Protein AF-A0A1L7XU35-F1 (afdb_monomer)

Foldseek 3Di:
DDDDDDDDDDDDDDDDDDDDDDDDPPPPPDDDFQDQDDFDDDDPPQEDPQAAADPLRVVVVDDLVQFFDDPPDPCQAPWPAFADKRWSFFLVVLVVVPSHLVSQLLCVLFQNPLDDQADDPGWGKTKIKGKGFDAFAQDLVCNSDHNGGTIWIFIAMATPVRHHDPSLSTADRWTKGWALQLRPDPDSAFHWGDADQFAADLVVVLSVVVCCCSLCNCVLVDDPLCPDDQQVLVVPVQQWWQQLVVRAIDGDDSPADEAEDPAAAACPLRHDPVSPVVPAQQVNLVSLSCVSSPHGTYHHHYDDDDRHLHQARSGTRSQRADFSKHDNDVSTIMGIDGDQVSFVSPDLLLQALLSLCVVSRDSWDWDRTNSWIWIAGQQGDIDTSGGRHGSDSRRNHGPDPDPPPDLPVVLVVSLVSNVRHDDPDPACSCVSCVSVQSSNCVSNVAHDDVSHGPVCNVVCVPDDDPDDDDDDPDDPDDDPDDDPVPPDDDDPVPVVPPPPPDD

pLDDT: mean 73.89, std 20.84, range [20.62, 97.25]

Radius of gyration: 27.96 Å; Cα contacts (8 Å, |Δi|>4): 746; chains: 1; bounding box: 83×88×63 Å

Mean predicted aligned error: 13.54 Å

Secondary structure (DSSP, 8-state):
------------------------------------PPPPPPPTTSSPTT----HHHHTT---GGGGB--TT-TTSSS--SSPPP---EEHHHHHH-TT-HHHHHHHHHHTGGGS-SEETTTEEEEEEEEEEEE--BS-TT-TT-B---EEEEEEEEEETTSPBPPGGGS-SS-EEEEBGGG-SSS--TTSB----SSS--HHHHHHHHHHHHHHHGGGGT--GGGTT---HHHHSTT-EEEETTTTEEEEPPTT--EEEEEEE--GGGGSSGGGGGGS-HHHHHHHHHHHHHT-SEEEEES--S---S--TTTSTT-------EEEEETTEEEEEE--HHHHHTT-HHHHBHHHHHHHHH-SEEEEEETTEEEEEETT--EEETTB---S-------TT---TT-SSHHHHHHHHHHHT-B-SSGGGHHHHTHHHHHHHHHHTT--EETTEEGGGHHHHTT---SS-----S--S---S---TTSSS---GGGTTTSSSS--

Structure (mmCIF, N/CA/C/O backbone):
data_AF-A0A1L7XU35-F1
#
_entry.id   AF-A0A1L7XU35-F1
#
loop_
_atom_site.group_PDB
_atom_site.id
_atom_site.type_symbol
_atom_site.label_atom_id
_atom_site.label_alt_id
_atom_site.label_comp_id
_atom_site.label_asym_id
_atom_site.label_entity_id
_atom_site.label_seq_id
_atom_site.pdbx_PDB_ins_code
_atom_site.Cartn_x
_atom_site.Cartn_y
_atom_site.Cartn_z
_atom_site.occupancy
_atom_site.B_iso_or_equiv
_atom_site.auth_seq_id
_atom_site.auth_comp_id
_atom_site.auth_asym_id
_atom_site.auth_atom_id
_atom_site.pdbx_PDB_model_num
ATOM 1 N N . MET A 1 1 ? 3.635 59.632 -8.552 1.00 28.22 1 MET A N 1
ATOM 2 C CA . MET A 1 1 ? 2.840 60.326 -7.511 1.00 28.22 1 MET A CA 1
ATOM 3 C C . MET A 1 1 ? 1.474 59.660 -7.456 1.00 28.22 1 MET A C 1
ATOM 5 O O . MET A 1 1 ? 1.060 59.155 -8.487 1.00 28.22 1 MET A O 1
ATOM 9 N N . GLY A 1 2 ? 0.886 59.578 -6.256 1.00 21.81 2 GLY A N 1
ATOM 10 C CA . GLY A 1 2 ? -0.229 58.703 -5.853 1.00 21.81 2 GLY A CA 1
ATOM 11 C C . GLY A 1 2 ? -1.410 58.587 -6.829 1.00 21.81 2 GLY A C 1
ATOM 12 O O . GLY A 1 2 ? -1.670 59.510 -7.584 1.00 21.81 2 GLY A O 1
ATOM 13 N N . SER A 1 3 ? -2.074 57.433 -6.921 1.00 20.62 3 SER A N 1
ATOM 14 C CA . SER A 1 3 ? -2.921 56.774 -5.903 1.00 20.62 3 SER A CA 1
ATOM 15 C C . SER A 1 3 ? -4.407 56.956 -6.260 1.00 20.62 3 SER A C 1
ATOM 17 O O . SER A 1 3 ? -4.767 57.967 -6.852 1.00 20.62 3 SER A O 1
ATOM 19 N N . LEU A 1 4 ? -5.222 55.999 -5.797 1.00 21.48 4 LEU A N 1
ATOM 20 C CA . LEU A 1 4 ? -6.662 56.085 -5.492 1.00 21.48 4 LEU A CA 1
ATOM 21 C C . LEU A 1 4 ? -7.703 55.660 -6.555 1.00 21.48 4 LEU A C 1
ATOM 23 O O . LEU A 1 4 ? -8.122 56.420 -7.417 1.00 21.48 4 LEU A O 1
ATOM 27 N N . THR A 1 5 ? -8.168 54.415 -6.362 1.00 21.12 5 THR A N 1
ATOM 28 C CA . THR A 1 5 ? -9.549 54.021 -5.982 1.00 21.12 5 THR A CA 1
ATOM 29 C C . THR A 1 5 ? -10.762 54.518 -6.783 1.00 21.12 5 THR A C 1
ATOM 31 O O . THR A 1 5 ? -11.185 55.656 -6.648 1.00 21.12 5 THR A O 1
ATOM 34 N N . SER A 1 6 ? -11.413 53.540 -7.429 1.00 21.33 6 SER A N 1
ATOM 35 C CA . SER A 1 6 ? -12.744 52.985 -7.100 1.00 21.33 6 SER A CA 1
ATOM 36 C C . SER A 1 6 ? -14.027 53.835 -7.206 1.00 21.33 6 SER A C 1
ATOM 38 O O . SER A 1 6 ? -14.095 54.943 -6.689 1.00 21.33 6 SER A O 1
ATOM 40 N N . ILE A 1 7 ? -15.085 53.125 -7.636 1.00 22.78 7 ILE A N 1
ATOM 41 C CA . ILE A 1 7 ? -16.491 53.186 -7.173 1.00 22.78 7 ILE A CA 1
ATOM 42 C C . ILE A 1 7 ? -17.511 53.974 -8.032 1.00 22.78 7 ILE A C 1
ATOM 44 O O . ILE A 1 7 ? -17.652 55.185 -7.938 1.00 22.78 7 ILE A O 1
ATOM 48 N N . LEU A 1 8 ? -18.256 53.164 -8.805 1.00 22.05 8 LEU A N 1
ATOM 49 C CA . LEU A 1 8 ? -19.718 52.938 -8.822 1.00 22.05 8 LEU A CA 1
ATOM 50 C C . LEU A 1 8 ? -20.735 53.983 -9.326 1.00 22.05 8 LEU A C 1
ATOM 52 O O . LEU A 1 8 ? -20.647 55.181 -9.088 1.00 22.05 8 LEU A O 1
ATOM 56 N N . HIS A 1 9 ? -21.820 53.354 -9.821 1.00 23.91 9 HIS A N 1
ATOM 57 C CA . HIS A 1 9 ? -23.226 53.771 -9.933 1.00 23.91 9 HIS A CA 1
ATOM 58 C C . HIS A 1 9 ? -23.623 54.512 -11.225 1.00 23.91 9 HIS A C 1
ATOM 60 O O . HIS A 1 9 ? -22.927 55.409 -11.666 1.00 23.91 9 HIS A O 1
ATOM 66 N N . HIS A 1 10 ? -24.744 54.215 -11.895 1.00 23.67 10 HIS A N 1
ATOM 67 C CA . HIS A 1 10 ? -25.946 53.449 -11.538 1.00 23.67 10 HIS A CA 1
ATOM 68 C C . HIS A 1 10 ? -26.826 53.255 -12.805 1.00 23.67 10 HIS A C 1
ATOM 70 O O . HIS A 1 10 ? -26.822 54.157 -13.634 1.00 23.67 10 HIS A O 1
ATOM 76 N N . LYS A 1 11 ? -27.648 52.180 -12.824 1.00 24.28 11 LYS A N 1
ATOM 77 C CA . LYS A 1 11 ? -29.059 52.101 -13.314 1.00 24.28 11 LYS A CA 1
ATOM 78 C C . LYS A 1 11 ? -29.319 52.301 -14.832 1.00 24.28 11 LYS A C 1
ATOM 80 O O . LYS A 1 11 ? -28.758 53.188 -15.447 1.00 24.28 11 LYS A O 1
ATOM 85 N N . ASP A 1 12 ? -30.122 51.501 -15.533 1.00 24.33 12 ASP A N 1
ATOM 86 C CA . ASP A 1 12 ? -31.536 51.199 -15.292 1.00 24.33 12 ASP A CA 1
ATOM 87 C C . ASP A 1 12 ? -32.052 50.152 -16.310 1.00 24.33 12 ASP A C 1
ATOM 89 O O . ASP A 1 12 ? -31.417 49.844 -17.318 1.00 24.33 12 ASP A O 1
ATOM 93 N N . GLU A 1 13 ? -33.232 49.635 -15.989 1.00 27.14 13 GLU A N 1
ATOM 94 C CA . GLU A 1 13 ? -34.021 48.540 -16.559 1.00 27.14 13 GLU A CA 1
ATOM 95 C C . GLU A 1 13 ? -34.595 48.810 -17.969 1.00 27.14 13 GLU A C 1
ATOM 97 O O . GLU A 1 13 ? -35.061 49.917 -18.231 1.00 27.14 13 GLU A O 1
ATOM 102 N N . ASN A 1 14 ? -34.677 47.784 -18.839 1.00 25.42 14 ASN A N 1
ATOM 103 C CA . ASN A 1 14 ? -35.950 47.291 -19.416 1.00 25.42 14 ASN A CA 1
ATOM 104 C C . ASN A 1 14 ? -35.774 46.145 -20.444 1.00 25.42 14 ASN A C 1
ATOM 106 O O . ASN A 1 14 ? -35.120 46.311 -21.466 1.00 25.42 14 ASN A O 1
ATOM 110 N N . ASN A 1 15 ? -36.488 45.045 -20.182 1.00 24.62 15 ASN A N 1
ATOM 111 C CA . ASN A 1 15 ? -37.412 44.329 -21.078 1.00 24.62 15 ASN A CA 1
ATOM 112 C C . ASN A 1 15 ? -36.953 43.834 -22.475 1.00 24.62 15 ASN A C 1
ATOM 114 O O . ASN A 1 15 ? -36.827 44.619 -23.411 1.00 24.62 15 ASN A O 1
ATOM 118 N N . SER A 1 16 ? -36.892 42.510 -22.674 1.00 25.08 16 SER A N 1
ATOM 119 C CA . SER A 1 16 ? -37.740 41.786 -23.654 1.00 25.08 16 SER A CA 1
ATOM 120 C C . SER A 1 16 ? -37.396 40.290 -23.738 1.00 25.08 16 SER A C 1
ATOM 122 O O . SER A 1 16 ? -36.233 39.899 -23.755 1.00 25.08 16 SER A O 1
ATOM 124 N N . GLU A 1 17 ? -38.453 39.475 -23.766 1.00 26.36 17 GLU A N 1
ATOM 125 C CA . GLU A 1 17 ? -38.493 38.041 -24.075 1.00 26.36 17 GLU A CA 1
ATOM 126 C C . GLU A 1 17 ? -37.821 37.721 -25.412 1.00 26.36 17 GLU A C 1
ATOM 128 O O . GLU A 1 17 ? -38.225 38.333 -26.389 1.00 26.36 17 GLU A O 1
ATOM 133 N N . TRP A 1 18 ? -36.932 36.719 -25.479 1.00 25.48 18 TRP A N 1
ATOM 134 C CA . TRP A 1 18 ? -36.743 35.859 -26.662 1.00 25.48 18 TRP A CA 1
ATOM 135 C C . TRP A 1 18 ? -36.234 34.469 -26.234 1.00 25.48 18 TRP A C 1
ATOM 137 O O . TRP A 1 18 ? -35.137 34.325 -25.708 1.00 25.48 18 TRP A O 1
ATOM 147 N N . GLU A 1 19 ? -37.122 33.493 -26.432 1.00 24.41 19 GLU A N 1
ATOM 148 C CA . GLU A 1 19 ? -36.908 32.113 -26.891 1.00 24.41 19 GLU A CA 1
ATOM 149 C C . GLU A 1 19 ? -35.912 31.192 -26.162 1.00 24.41 19 GLU A C 1
ATOM 151 O O . GLU A 1 19 ? -34.692 31.290 -26.233 1.00 24.41 19 GLU A O 1
ATOM 156 N N . SER A 1 20 ? -36.512 30.188 -25.520 1.00 26.14 20 SER A N 1
ATOM 157 C CA . SER A 1 20 ? -35.912 28.922 -25.133 1.00 26.14 20 SER A CA 1
ATOM 158 C C . SER A 1 20 ? -35.428 28.143 -26.361 1.00 26.14 20 SER A C 1
ATOM 160 O O . SER A 1 20 ? -36.240 27.524 -27.053 1.00 26.14 20 SER A O 1
ATOM 162 N N . GLU A 1 21 ? -34.120 28.091 -26.575 1.00 25.94 21 GLU A N 1
ATOM 163 C CA . GLU A 1 21 ? -33.490 26.999 -27.311 1.00 25.94 21 GLU A CA 1
ATOM 164 C C . GLU A 1 21 ? -32.890 26.034 -26.290 1.00 25.94 21 GLU A C 1
ATOM 166 O O . GLU A 1 21 ? -31.965 26.351 -25.543 1.00 25.94 21 GLU A O 1
ATOM 171 N N . GLY A 1 22 ? -33.523 24.865 -26.19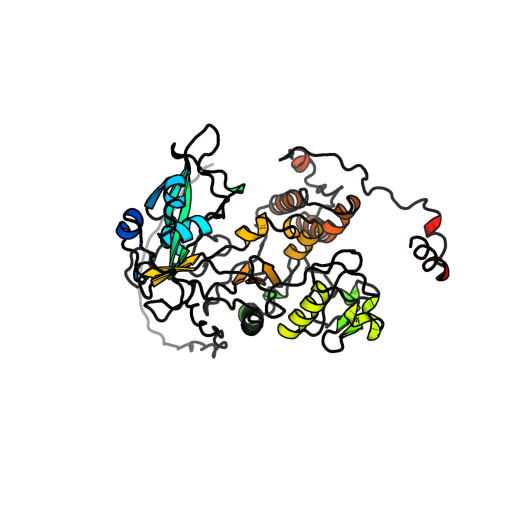2 1.00 30.67 22 GLY A N 1
ATOM 172 C CA . GLY A 1 22 ? -32.986 23.739 -25.454 1.00 30.67 22 GLY A CA 1
ATOM 173 C C . GLY A 1 22 ? -31.761 23.218 -26.184 1.00 30.67 22 GLY A C 1
ATOM 174 O O . GLY A 1 22 ? -31.891 22.571 -27.219 1.00 30.67 22 GLY A O 1
ATOM 175 N N . GLU A 1 23 ? -30.585 23.468 -25.625 1.00 25.50 23 GLU A N 1
ATOM 176 C CA . GLU A 1 23 ? -29.421 22.652 -25.924 1.00 25.50 23 GLU A CA 1
ATOM 177 C C . GLU A 1 23 ? -29.522 21.394 -25.071 1.00 25.50 23 GLU A C 1
ATOM 179 O O . GLU A 1 23 ? -29.397 21.409 -23.843 1.00 25.50 23 GLU A O 1
ATOM 184 N N . GLU A 1 24 ? -29.867 20.315 -25.770 1.00 26.14 24 GLU A N 1
ATOM 185 C CA . GLU A 1 24 ? -29.834 18.942 -25.310 1.00 26.14 24 GLU A CA 1
ATOM 186 C C . GLU A 1 24 ? -28.602 18.734 -24.435 1.00 26.14 24 GLU A C 1
ATOM 188 O O . GLU A 1 24 ? -27.459 18.843 -24.881 1.00 26.14 24 GLU A O 1
ATOM 193 N N . SER A 1 25 ? -28.853 18.410 -23.167 1.00 25.98 25 SER A N 1
ATOM 194 C CA . SER A 1 25 ? -27.873 17.764 -22.318 1.00 25.98 25 SER A CA 1
ATOM 195 C C . SER A 1 25 ? -27.338 16.574 -23.106 1.00 25.98 25 SER A C 1
ATOM 197 O O . SER A 1 25 ? -28.044 15.574 -23.259 1.00 25.98 25 SER A O 1
ATOM 199 N N . GLY A 1 26 ? -26.128 16.707 -23.647 1.00 25.19 26 GLY A N 1
ATOM 200 C CA . GLY A 1 26 ? -25.377 15.602 -24.206 1.00 25.19 26 GLY A CA 1
ATOM 201 C C . GLY A 1 26 ? -25.221 14.563 -23.110 1.00 25.19 26 GLY A C 1
ATOM 202 O O . GLY A 1 26 ? -24.320 14.640 -22.275 1.00 25.19 26 GLY A O 1
ATOM 203 N N . SER A 1 27 ? -26.156 13.620 -23.078 1.00 27.20 27 SER A N 1
ATOM 204 C CA . SER A 1 27 ? -26.042 12.378 -22.352 1.00 27.20 27 SER A CA 1
ATOM 205 C C . SER A 1 27 ? -24.812 11.688 -22.914 1.00 27.20 27 SER A C 1
ATOM 207 O O . SER A 1 27 ? -24.874 11.053 -23.965 1.00 27.20 27 SER A O 1
ATOM 209 N N . PHE A 1 28 ? -23.679 11.856 -22.235 1.00 25.75 28 PHE A N 1
ATOM 210 C CA . PHE A 1 28 ? -22.550 10.962 -22.398 1.00 25.75 28 PHE A CA 1
ATOM 211 C C . PHE A 1 28 ? -23.053 9.568 -22.030 1.00 25.75 28 PHE A C 1
ATOM 213 O O . PHE A 1 28 ? -23.244 9.231 -20.859 1.00 25.75 28 PHE A O 1
ATOM 220 N N . GLU A 1 29 ? -23.366 8.795 -23.063 1.00 26.11 29 GLU A N 1
ATOM 221 C CA . GLU A 1 29 ? -23.752 7.401 -22.965 1.00 26.11 29 GLU A CA 1
ATOM 222 C C . GLU A 1 29 ? -22.625 6.617 -22.277 1.00 26.11 29 GLU A C 1
ATOM 224 O O . GLU A 1 29 ? -21.576 6.338 -22.848 1.00 26.11 29 GLU A O 1
ATOM 229 N N . VAL A 1 30 ? -22.879 6.288 -21.009 1.00 34.78 30 VAL A N 1
ATOM 230 C CA . VAL A 1 30 ? -22.461 5.079 -20.286 1.00 34.78 30 VAL A CA 1
ATOM 231 C C . VAL A 1 30 ? -20.989 4.675 -20.468 1.00 34.78 30 VAL A C 1
ATOM 233 O O . VAL A 1 30 ? -20.655 3.716 -21.166 1.00 34.78 30 VAL A O 1
ATOM 236 N N . ALA A 1 31 ? -20.102 5.318 -19.704 1.00 33.56 31 ALA A N 1
ATOM 237 C CA . ALA A 1 31 ? -18.837 4.692 -19.334 1.00 33.56 31 ALA A CA 1
ATOM 238 C C . ALA A 1 31 ? -19.125 3.461 -18.450 1.00 33.56 31 ALA A C 1
ATOM 240 O O . ALA A 1 31 ? -19.843 3.540 -17.451 1.00 33.56 31 ALA A O 1
ATOM 241 N N . LYS A 1 32 ? -18.594 2.306 -18.868 1.00 47.34 32 LYS A N 1
ATOM 242 C CA . LYS A 1 32 ? -18.722 0.991 -18.223 1.00 47.34 32 LYS A CA 1
ATOM 243 C C . LYS A 1 32 ? -18.522 1.104 -16.707 1.00 47.34 32 LYS A C 1
ATOM 245 O O . LYS A 1 32 ? -17.483 1.568 -16.251 1.00 47.34 32 LYS A O 1
ATOM 250 N N . SER A 1 33 ? -19.514 0.654 -15.936 1.00 53.59 33 SER A N 1
ATOM 251 C CA . SER A 1 33 ? -19.448 0.598 -14.473 1.00 53.59 33 SER A CA 1
ATOM 252 C C . SER A 1 33 ? -18.182 -0.133 -14.031 1.00 53.59 33 SER A C 1
ATOM 254 O O . SER A 1 33 ? -17.959 -1.260 -14.486 1.00 53.59 33 SER A O 1
ATOM 256 N N . ALA A 1 34 ? -17.383 0.459 -13.139 1.00 60.25 34 ALA A N 1
ATOM 257 C CA . ALA A 1 34 ? -16.268 -0.265 -12.546 1.00 60.25 34 ALA A CA 1
ATOM 258 C C . ALA A 1 34 ? -16.793 -1.557 -11.911 1.00 60.25 34 ALA A C 1
ATOM 260 O O . ALA A 1 34 ? -17.816 -1.560 -11.217 1.00 60.25 34 ALA A O 1
ATOM 261 N N . PHE A 1 35 ? -16.117 -2.671 -12.176 1.00 70.38 35 PHE A N 1
ATOM 262 C CA . PHE A 1 35 ? -16.455 -3.928 -11.535 1.00 70.38 35 PHE A CA 1
ATOM 263 C C . PHE A 1 35 ? -15.845 -3.913 -10.135 1.00 70.38 35 PHE A C 1
ATOM 265 O O . PHE A 1 35 ? -14.639 -4.072 -9.984 1.00 70.38 35 PHE A O 1
ATOM 272 N N . ILE A 1 36 ? -16.658 -3.698 -9.103 1.00 70.50 36 ILE A N 1
ATOM 273 C CA . ILE A 1 36 ? -16.222 -3.901 -7.718 1.00 70.50 36 ILE A CA 1
ATOM 274 C C . ILE A 1 36 ? -16.373 -5.400 -7.428 1.00 70.50 36 ILE A C 1
ATOM 276 O O . ILE A 1 36 ? -17.507 -5.888 -7.395 1.00 70.50 36 ILE A O 1
ATOM 280 N N . PRO A 1 37 ? -15.275 -6.161 -7.236 1.00 76.62 37 PRO A N 1
ATOM 281 C CA . PRO A 1 37 ? -15.385 -7.586 -6.960 1.00 76.62 37 PRO A CA 1
ATOM 282 C C . PRO A 1 37 ? -16.183 -7.804 -5.674 1.00 76.62 37 PRO A C 1
ATOM 284 O O . PRO A 1 37 ? -15.942 -7.066 -4.705 1.00 76.62 37 PRO A O 1
ATOM 287 N N . PRO A 1 38 ? -17.072 -8.816 -5.626 1.00 84.56 38 PRO A N 1
ATOM 288 C CA . PRO A 1 38 ? -17.868 -9.093 -4.439 1.00 84.56 38 PRO A CA 1
ATOM 289 C C . PRO A 1 38 ? -16.966 -9.270 -3.216 1.00 84.56 38 PRO A C 1
ATOM 291 O O . PRO A 1 38 ? -15.822 -9.729 -3.319 1.00 84.56 38 PRO A O 1
ATOM 294 N N . LEU A 1 39 ? -17.477 -8.880 -2.050 1.00 89.38 39 LEU A N 1
ATOM 295 C CA . LEU A 1 39 ? -16.746 -9.053 -0.804 1.00 89.38 39 LEU A CA 1
ATOM 296 C C . LEU A 1 39 ? -16.572 -10.541 -0.507 1.00 89.38 39 LEU A C 1
ATOM 298 O O . LEU A 1 39 ? -17.513 -11.331 -0.605 1.00 89.38 39 LEU A O 1
ATOM 302 N N . LEU A 1 40 ? -15.356 -10.910 -0.118 1.00 90.06 40 LEU A N 1
ATOM 303 C CA . LEU A 1 40 ? -15.071 -12.255 0.354 1.00 90.06 40 LEU A CA 1
ATOM 304 C C . LEU A 1 40 ? -15.793 -12.503 1.686 1.00 90.06 40 LEU A C 1
ATOM 306 O O . LEU A 1 40 ? -16.055 -11.555 2.440 1.00 90.06 40 LEU A O 1
ATOM 310 N N . PRO A 1 41 ? -16.108 -13.770 2.004 1.00 89.56 41 PRO A N 1
ATOM 311 C CA . PRO A 1 41 ? -16.558 -14.115 3.338 1.00 89.56 41 PRO A CA 1
ATOM 312 C C . PRO A 1 41 ? -15.464 -13.773 4.347 1.00 89.56 41 PRO A C 1
ATOM 314 O O . PRO A 1 41 ? -14.268 -13.891 4.077 1.00 89.56 41 PRO A O 1
ATOM 317 N N . VAL A 1 42 ? -15.892 -13.355 5.527 1.00 87.00 42 VAL A N 1
ATOM 318 C CA . VAL A 1 42 ? -14.973 -12.988 6.594 1.00 87.00 42 VAL A CA 1
ATOM 319 C C . VAL A 1 42 ? -14.476 -14.258 7.292 1.00 87.00 42 VAL A C 1
ATOM 321 O O . VAL A 1 42 ? -15.310 -15.101 7.639 1.00 87.00 42 VAL A O 1
ATOM 324 N N . PRO A 1 43 ? -13.155 -14.425 7.493 1.00 82.56 43 PRO A N 1
ATOM 325 C CA . PRO A 1 43 ? -12.609 -15.586 8.186 1.00 82.56 43 PRO A CA 1
ATOM 326 C C . PRO A 1 43 ? -13.227 -15.793 9.576 1.00 82.56 43 PRO A C 1
ATOM 328 O O . PRO A 1 43 ? -13.371 -14.853 10.356 1.00 82.56 43 PRO A O 1
ATOM 331 N N . ALA A 1 44 ? -13.595 -17.037 9.891 1.00 78.88 44 ALA A N 1
ATOM 332 C CA . ALA A 1 44 ? -14.244 -17.383 11.160 1.00 78.88 44 ALA A CA 1
ATOM 333 C C . ALA A 1 44 ? -13.293 -17.316 12.371 1.00 78.88 44 ALA A C 1
ATOM 335 O O . ALA A 1 44 ? -13.743 -17.315 13.512 1.00 78.88 44 ALA A O 1
ATOM 336 N N . ASP A 1 45 ? -11.984 -17.267 12.132 1.00 81.56 45 ASP A N 1
ATOM 337 C CA . ASP A 1 45 ? -10.924 -17.215 13.141 1.00 81.56 45 ASP A CA 1
ATOM 338 C C . ASP A 1 45 ? -10.535 -15.782 13.551 1.00 81.56 45 ASP A C 1
ATOM 340 O O . ASP A 1 45 ? -9.562 -15.590 14.285 1.00 81.56 45 ASP A O 1
ATOM 344 N N . ILE A 1 46 ? -11.275 -14.769 13.082 1.00 83.56 46 ILE A N 1
ATOM 345 C CA . ILE A 1 46 ? -11.067 -13.368 13.475 1.00 83.56 46 ILE A CA 1
ATOM 346 C C . ILE A 1 46 ? -11.399 -13.148 14.952 1.00 83.56 46 ILE A C 1
ATOM 348 O O . ILE A 1 46 ? -10.656 -12.456 15.641 1.00 83.56 46 ILE A O 1
ATOM 352 N N . SER A 1 47 ? -12.469 -13.758 15.462 1.00 81.38 47 SER A N 1
ATOM 353 C CA . SER A 1 47 ? -12.817 -13.685 16.883 1.00 81.38 47 SER A CA 1
ATOM 354 C C . SER A 1 47 ? -12.088 -14.763 17.688 1.00 81.38 47 SER A C 1
ATOM 356 O O . SER A 1 47 ? -12.124 -15.938 17.308 1.00 81.38 47 SER A O 1
ATOM 358 N N . SER A 1 48 ? -11.504 -14.413 18.837 1.00 81.25 48 SER A N 1
ATOM 359 C CA . SER A 1 48 ? -10.975 -15.405 19.783 1.00 81.25 48 SER A CA 1
ATOM 360 C C . SER A 1 48 ? -11.989 -15.722 20.885 1.00 81.25 48 SER A C 1
ATOM 362 O O . SER A 1 48 ? -12.712 -14.855 21.381 1.00 81.25 48 SER A O 1
ATOM 364 N N . ALA A 1 49 ? -12.040 -16.987 21.312 1.00 77.75 49 ALA A N 1
ATOM 365 C CA . ALA A 1 49 ? -12.926 -17.408 22.393 1.00 77.75 49 ALA A CA 1
ATOM 366 C C . ALA A 1 49 ? -12.578 -16.671 23.702 1.00 77.75 49 ALA A C 1
ATOM 368 O O . ALA A 1 49 ? -11.496 -16.853 24.257 1.00 77.75 49 ALA A O 1
ATOM 369 N N . GLY A 1 50 ? -13.515 -15.863 24.206 1.00 83.38 50 GLY A N 1
ATOM 370 C CA . GLY A 1 50 ? -13.347 -15.088 25.441 1.00 83.38 50 GLY A CA 1
ATOM 371 C C . GLY A 1 50 ? -12.978 -13.616 25.244 1.00 83.38 50 GLY A C 1
ATOM 372 O O . GLY A 1 50 ? -12.853 -12.909 26.247 1.00 83.38 50 GLY A O 1
ATOM 373 N N . ASP A 1 51 ? -12.856 -13.146 23.999 1.00 91.75 51 ASP A N 1
ATOM 374 C CA . ASP A 1 51 ? -12.645 -11.729 23.700 1.00 91.75 51 ASP A CA 1
ATOM 375 C C . ASP A 1 51 ? -13.769 -10.854 24.257 1.00 91.75 51 ASP A C 1
ATOM 377 O O . ASP A 1 51 ? -14.959 -11.141 24.087 1.00 91.75 51 ASP A O 1
ATOM 381 N N . LYS A 1 52 ? -13.383 -9.777 24.948 1.00 94.50 52 LYS A N 1
ATOM 382 C CA . LYS A 1 52 ? -14.293 -8.771 25.507 1.00 94.50 52 LYS A CA 1
ATOM 383 C C . LYS A 1 52 ? -13.610 -7.414 25.543 1.00 94.50 52 LYS A C 1
ATOM 385 O O . LYS A 1 52 ? -12.456 -7.301 25.953 1.00 94.50 52 LYS A O 1
ATOM 390 N N . LEU A 1 53 ? -14.345 -6.367 25.176 1.00 96.19 53 LEU A N 1
ATOM 391 C CA . LEU A 1 53 ? -13.863 -4.997 25.320 1.00 96.19 53 LEU A CA 1
ATOM 392 C C . LEU A 1 53 ? -13.550 -4.678 26.789 1.00 96.19 53 LEU A C 1
ATOM 394 O O . LEU A 1 53 ? -14.322 -5.004 27.692 1.00 96.19 53 LEU A O 1
ATOM 398 N N . CYS A 1 54 ? -12.407 -4.029 27.027 1.00 96.06 54 CYS A N 1
ATOM 399 C CA . CYS A 1 54 ? -12.091 -3.479 28.344 1.00 96.06 54 CYS A CA 1
ATOM 400 C C . CYS A 1 54 ? -12.990 -2.272 28.656 1.00 96.06 54 CYS A C 1
ATOM 402 O O . CYS A 1 54 ? -13.537 -1.666 27.738 1.00 96.06 54 CYS A O 1
ATOM 404 N N . GLU A 1 55 ? -13.089 -1.872 29.926 1.00 95.81 55 GLU A N 1
ATOM 405 C CA . GLU A 1 55 ? -13.947 -0.758 30.370 1.00 95.81 55 GLU A CA 1
ATOM 406 C C . GLU A 1 55 ? -13.751 0.521 29.542 1.00 95.81 55 GLU A C 1
ATOM 408 O O . GLU A 1 55 ? -14.723 1.099 29.060 1.00 95.81 55 GLU A O 1
ATOM 413 N N . THR A 1 56 ? -12.494 0.906 29.286 1.00 95.56 56 THR A N 1
ATOM 414 C CA . THR A 1 56 ? -12.154 2.079 28.466 1.00 95.56 56 THR A CA 1
ATOM 415 C C . THR A 1 56 ? -12.696 1.971 27.042 1.00 95.56 56 THR A C 1
ATOM 417 O O . THR A 1 56 ? -13.223 2.940 26.511 1.00 95.56 56 THR A O 1
ATOM 420 N N . CYS A 1 57 ? -12.580 0.799 26.412 1.00 96.00 57 CYS A N 1
ATOM 421 C CA . CYS A 1 57 ? -13.029 0.594 25.034 1.00 96.00 57 CYS A CA 1
ATOM 422 C C . CYS A 1 57 ? -14.551 0.442 24.946 1.00 96.00 57 CYS A C 1
ATOM 424 O O . CYS A 1 57 ? -15.147 0.884 23.969 1.00 96.00 57 CYS A O 1
ATOM 426 N N . THR A 1 58 ? -15.182 -0.139 25.968 1.00 96.38 58 THR A N 1
ATOM 427 C CA . THR A 1 58 ? -16.643 -0.228 26.087 1.00 96.38 58 THR A CA 1
ATOM 428 C C . THR A 1 58 ? -17.269 1.162 26.195 1.00 96.38 58 THR A C 1
ATOM 430 O O . THR A 1 58 ? -18.260 1.432 25.525 1.00 96.38 58 THR A O 1
ATOM 433 N N . ALA A 1 59 ? -16.652 2.070 26.959 1.00 94.94 59 ALA A N 1
ATOM 434 C CA . ALA A 1 59 ? -17.117 3.449 27.128 1.00 94.94 59 ALA A CA 1
ATOM 435 C C . ALA A 1 59 ? -17.081 4.294 25.839 1.00 94.94 59 ALA A C 1
ATOM 437 O O . ALA A 1 59 ? -17.663 5.373 25.798 1.00 94.94 59 ALA A O 1
ATOM 438 N N . LEU A 1 60 ? -16.410 3.823 24.780 1.00 92.69 60 LEU A N 1
ATOM 439 C CA . LEU A 1 60 ? -16.403 4.507 23.485 1.00 92.69 60 LEU A CA 1
ATOM 440 C C . LEU A 1 60 ? -17.702 4.326 22.700 1.00 92.69 60 LEU A C 1
ATOM 442 O O . LEU A 1 60 ? -17.924 5.072 21.745 1.00 92.69 60 LEU A O 1
ATOM 446 N N . GLU A 1 61 ? -18.511 3.322 23.057 1.00 94.00 61 GLU A N 1
ATOM 447 C CA . GLU A 1 61 ? -19.787 3.016 22.401 1.00 94.00 61 GLU A CA 1
ATOM 448 C C . GLU A 1 61 ? -19.645 2.936 20.866 1.00 94.00 61 GLU A C 1
ATOM 450 O O . GLU A 1 61 ? -20.421 3.506 20.095 1.00 94.00 61 GLU A O 1
ATOM 455 N N . LEU A 1 62 ? -18.583 2.265 20.401 1.00 94.44 62 LEU A N 1
ATOM 456 C CA . LEU A 1 62 ? -18.323 2.101 18.973 1.00 94.44 62 LEU A CA 1
ATOM 457 C C . LEU A 1 62 ? -19.407 1.227 18.334 1.00 94.44 62 LEU A C 1
ATOM 459 O O . LEU A 1 62 ? -19.723 0.145 18.824 1.00 94.44 62 LEU A O 1
ATOM 463 N N . THR A 1 63 ? -19.945 1.694 17.209 1.00 95.06 63 THR A N 1
ATOM 464 C CA . THR A 1 63 ? -20.943 0.984 16.400 1.00 95.06 63 THR A CA 1
ATOM 465 C C . THR A 1 63 ? -20.668 1.212 14.918 1.00 95.06 63 THR A C 1
ATOM 467 O O . THR A 1 63 ? -20.056 2.217 14.551 1.00 95.06 63 THR A O 1
ATOM 470 N N . ALA A 1 64 ? -21.172 0.330 14.049 1.00 95.19 64 ALA A N 1
ATOM 471 C CA . ALA A 1 64 ? -21.010 0.459 12.599 1.00 95.19 64 ALA A CA 1
ATOM 472 C C . ALA A 1 64 ? -21.532 1.805 12.051 1.00 95.19 64 ALA A C 1
ATOM 474 O O . ALA A 1 64 ? -20.878 2.430 11.219 1.00 95.19 64 ALA A O 1
ATOM 475 N N . ARG A 1 65 ? -22.652 2.325 12.586 1.00 93.62 65 ARG A N 1
ATOM 476 C CA . ARG A 1 65 ? -23.212 3.643 12.215 1.00 93.62 65 ARG A CA 1
ATOM 477 C C . ARG A 1 65 ? -22.218 4.786 12.414 1.00 93.62 65 ARG A C 1
ATOM 479 O O . ARG A 1 65 ? -22.234 5.743 11.642 1.00 93.62 65 ARG A O 1
ATOM 486 N N . ARG A 1 66 ? -21.351 4.697 13.425 1.00 92.56 66 ARG A N 1
ATOM 487 C CA . ARG A 1 66 ? -20.379 5.750 13.735 1.00 92.56 66 ARG A CA 1
ATOM 488 C C . ARG A 1 66 ? -19.317 5.901 12.638 1.00 92.56 66 ARG A C 1
ATOM 490 O O . ARG A 1 66 ? -18.788 6.992 12.476 1.00 92.56 66 ARG A O 1
ATOM 497 N N . PHE A 1 67 ? -19.067 4.857 11.846 1.00 94.69 67 PHE A N 1
ATOM 498 C CA . PHE A 1 67 ? -18.103 4.866 10.736 1.00 94.69 67 PHE A CA 1
ATOM 499 C C . PHE A 1 67 ? -18.691 5.344 9.403 1.00 94.69 67 PHE A C 1
ATOM 501 O O . PHE A 1 67 ? -17.945 5.548 8.451 1.00 94.69 67 PHE A O 1
ATOM 508 N N . VAL A 1 68 ? -20.005 5.552 9.327 1.00 93.50 68 VAL A N 1
ATOM 509 C CA . VAL A 1 68 ? -20.691 6.014 8.115 1.00 93.50 68 VAL A CA 1
ATOM 510 C C . VAL A 1 68 ? -21.075 7.480 8.254 1.00 93.50 68 VAL A C 1
ATOM 512 O O . VAL A 1 68 ? -21.614 7.871 9.294 1.00 93.50 68 VAL A O 1
ATOM 515 N N . ILE A 1 69 ? -20.852 8.266 7.203 1.00 90.94 69 ILE A N 1
ATOM 516 C CA . ILE A 1 69 ? -21.344 9.641 7.090 1.00 90.94 69 ILE A CA 1
ATOM 517 C C . ILE A 1 69 ? -22.656 9.611 6.302 1.00 90.94 69 ILE A C 1
ATOM 519 O O . ILE A 1 69 ? -22.732 9.023 5.224 1.00 90.94 69 ILE A O 1
ATOM 523 N N . LEU A 1 70 ? -23.711 10.185 6.876 1.00 89.38 70 LEU A N 1
ATOM 524 C CA . LEU A 1 70 ? -25.028 10.305 6.246 1.00 89.38 70 LEU A CA 1
ATOM 525 C C . LEU A 1 70 ? -25.385 11.779 6.013 1.00 89.38 70 LEU A C 1
ATOM 527 O O . LEU A 1 70 ? -24.878 12.645 6.730 1.00 89.38 70 LEU A O 1
ATOM 531 N N . PRO A 1 71 ? -26.313 12.076 5.084 1.00 86.25 71 PRO A N 1
ATOM 532 C CA . PRO A 1 71 ? -26.839 13.426 4.922 1.00 86.25 71 PRO A CA 1
ATOM 533 C C . PRO A 1 71 ? -27.348 14.000 6.253 1.00 86.25 71 PRO A C 1
ATOM 535 O O . PRO A 1 71 ? -28.173 13.380 6.926 1.00 86.25 71 PRO A O 1
ATOM 538 N N . GLY A 1 72 ? -26.853 15.184 6.620 1.00 83.00 72 GLY A N 1
ATOM 539 C CA . GLY A 1 72 ? -27.180 15.864 7.879 1.00 83.00 72 GLY A CA 1
ATOM 540 C C . GLY A 1 72 ? -26.227 15.579 9.045 1.00 83.00 72 GLY A C 1
ATOM 541 O O . GLY A 1 72 ? -26.365 16.211 10.092 1.00 83.00 72 GLY A O 1
ATOM 542 N N . ASP A 1 73 ? -25.252 14.680 8.882 1.00 86.38 73 ASP A N 1
ATOM 543 C CA . ASP A 1 73 ? -24.139 14.573 9.826 1.00 86.38 73 ASP A CA 1
ATOM 544 C C . ASP A 1 73 ? -23.267 15.854 9.763 1.00 86.38 73 ASP A C 1
ATOM 546 O O . ASP A 1 73 ? -23.107 16.439 8.689 1.00 86.38 73 ASP A O 1
ATOM 550 N N . PRO A 1 74 ? -22.690 16.319 10.889 1.00 79.44 74 PRO A N 1
ATOM 551 C CA . PRO A 1 74 ? -21.966 17.598 10.955 1.00 79.44 74 PRO A CA 1
ATOM 552 C C . PRO A 1 74 ? -20.702 17.649 10.082 1.00 79.44 74 PRO A C 1
ATOM 554 O O . PRO A 1 74 ? -20.249 18.722 9.700 1.00 79.44 74 PRO A O 1
ATOM 557 N N . ASP A 1 75 ? -20.135 16.491 9.771 1.00 79.19 75 ASP A N 1
ATOM 558 C CA . ASP A 1 75 ? -18.944 16.279 8.952 1.00 79.19 75 ASP A CA 1
ATOM 559 C C . ASP A 1 75 ? -19.275 15.870 7.507 1.00 79.19 75 ASP A C 1
ATOM 561 O O . ASP A 1 75 ? -18.381 15.510 6.750 1.00 79.19 75 ASP A O 1
ATOM 565 N N . ASN A 1 76 ? -20.545 15.949 7.099 1.00 72.12 76 ASN A N 1
ATOM 566 C CA . ASN A 1 76 ? -20.976 15.670 5.726 1.00 72.12 76 ASN A CA 1
ATOM 567 C C . ASN A 1 76 ? -20.493 16.728 4.711 1.00 72.12 76 ASN A C 1
ATOM 569 O O . ASN A 1 76 ? -20.406 16.439 3.523 1.00 72.12 76 ASN A O 1
ATOM 573 N N . GLU A 1 77 ? -20.187 17.952 5.158 1.00 67.19 77 GLU A N 1
ATOM 574 C CA . GLU A 1 77 ? -19.821 19.076 4.274 1.00 67.19 77 GLU A CA 1
ATOM 575 C C . GLU A 1 77 ? -18.381 19.573 4.456 1.00 67.19 77 GLU A C 1
ATOM 577 O O . GLU A 1 77 ? -17.848 20.259 3.586 1.00 67.19 77 GLU A O 1
ATOM 582 N N . GLN A 1 78 ? -17.734 19.245 5.577 1.00 70.44 78 GLN A N 1
ATOM 583 C CA . GLN A 1 78 ? -16.380 19.700 5.885 1.00 70.44 78 GLN A CA 1
ATOM 584 C C . GLN A 1 78 ? -15.538 18.541 6.397 1.00 70.44 78 GLN A C 1
ATOM 586 O O . GLN A 1 78 ? -15.896 17.878 7.371 1.00 70.44 78 GLN A O 1
ATOM 591 N N . ASN A 1 79 ? -14.380 18.334 5.768 1.00 69.50 79 ASN A N 1
ATOM 592 C CA . ASN A 1 79 ? -13.375 17.440 6.316 1.00 69.50 79 ASN A CA 1
ATOM 593 C C . ASN A 1 79 ? -12.802 18.054 7.600 1.00 69.50 79 ASN A C 1
ATOM 595 O O . ASN A 1 79 ? -12.101 19.065 7.550 1.00 69.50 79 ASN A O 1
ATOM 599 N N . VAL A 1 80 ? -13.087 17.426 8.739 1.00 70.38 80 VAL A N 1
ATOM 600 C CA . VAL A 1 80 ? -12.490 17.760 10.036 1.00 70.38 80 VAL A CA 1
ATOM 601 C C . VAL A 1 80 ? -11.492 16.655 10.366 1.00 70.38 80 VAL A C 1
ATOM 603 O O . VAL A 1 80 ? -11.875 15.661 10.987 1.00 70.38 80 VAL A O 1
ATOM 606 N N . PRO A 1 81 ? -10.235 16.766 9.895 1.00 63.12 81 PRO A N 1
ATOM 607 C CA . PRO A 1 81 ? -9.288 15.679 10.027 1.00 63.12 81 PRO A CA 1
ATOM 608 C C . PRO A 1 81 ? -9.039 15.350 11.498 1.00 63.12 81 PRO A C 1
ATOM 610 O O . PRO A 1 81 ? -9.087 14.194 11.867 1.00 63.12 81 PRO A O 1
ATOM 613 N N . ASP A 1 82 ? -8.895 16.314 12.394 1.00 70.31 82 ASP A N 1
ATOM 614 C CA . ASP A 1 82 ? -8.525 15.995 13.776 1.00 70.31 82 ASP A CA 1
ATOM 615 C C . ASP A 1 82 ? -9.683 16.265 14.735 1.00 70.31 82 ASP A C 1
ATOM 617 O O . ASP A 1 82 ? -9.720 17.255 15.465 1.00 70.31 82 ASP A O 1
ATOM 621 N N . GLY A 1 83 ? -10.667 15.360 14.707 1.00 73.75 83 GLY A N 1
ATOM 622 C CA . GLY A 1 83 ? -11.727 15.303 15.709 1.00 73.75 83 GLY A CA 1
ATOM 623 C C . GLY A 1 83 ? -11.171 15.101 17.130 1.00 73.75 83 GLY A C 1
ATOM 624 O O . GLY A 1 83 ? -9.990 14.795 17.303 1.00 73.75 83 GLY A O 1
ATOM 625 N N . PRO A 1 84 ? -12.010 15.241 18.172 1.00 82.06 84 PRO A N 1
ATOM 626 C CA . PRO A 1 84 ? -11.549 15.244 19.558 1.00 82.06 84 PRO A CA 1
ATOM 627 C C . PRO A 1 84 ? -10.755 13.982 19.912 1.00 82.06 84 PRO A C 1
ATOM 629 O O . PRO A 1 84 ? -11.159 12.862 19.585 1.00 82.06 84 PRO A O 1
ATOM 632 N N . GLU A 1 85 ? -9.638 14.194 20.606 1.00 86.88 85 GLU A N 1
ATOM 633 C CA . GLU A 1 85 ? -8.759 13.147 21.115 1.00 86.88 85 GLU A CA 1
ATOM 634 C C . GLU A 1 85 ? -9.482 12.219 22.101 1.00 86.88 85 GLU A C 1
ATOM 636 O O . GLU A 1 85 ? -10.225 12.655 22.985 1.00 86.88 85 GLU A O 1
ATOM 641 N N . ILE A 1 86 ? -9.237 10.917 21.960 1.00 90.81 86 ILE A N 1
ATOM 642 C CA . ILE A 1 86 ? -9.841 9.860 22.768 1.00 90.81 86 ILE A CA 1
ATOM 643 C C . ILE A 1 86 ? -8.735 9.194 23.589 1.00 90.81 86 ILE A C 1
ATOM 645 O O . ILE A 1 86 ? -8.008 8.350 23.072 1.00 90.81 86 ILE A O 1
ATOM 649 N N . PRO A 1 87 ? -8.575 9.514 24.879 1.00 91.50 87 PRO A N 1
ATOM 650 C CA . PRO A 1 87 ? -7.526 8.898 25.681 1.00 91.50 87 PRO A CA 1
ATOM 651 C C . PRO A 1 87 ? -7.846 7.417 25.944 1.00 91.50 87 PRO A C 1
ATOM 653 O O 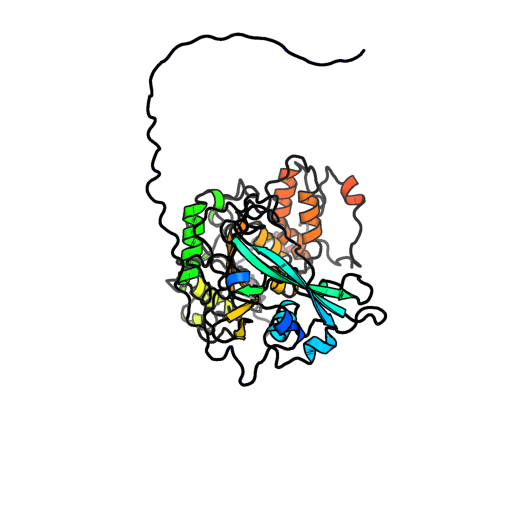. PRO A 1 87 ? -8.769 7.094 26.692 1.00 91.50 87 PRO A O 1
ATOM 656 N N . LEU A 1 88 ? -7.065 6.500 25.359 1.00 93.62 88 LEU A N 1
ATOM 657 C CA . LEU A 1 88 ? -7.185 5.058 25.630 1.00 93.62 88 LEU A CA 1
ATOM 658 C C . LEU A 1 88 ? -6.356 4.597 26.836 1.00 93.62 88 LEU A C 1
ATOM 660 O O . LEU A 1 88 ? -6.671 3.568 27.443 1.00 93.62 88 LEU A O 1
ATOM 664 N N . GLY A 1 89 ? -5.304 5.341 27.181 1.00 93.38 89 GLY A N 1
ATOM 665 C CA . GLY A 1 89 ? -4.427 5.074 28.323 1.00 93.38 89 GLY A CA 1
ATOM 666 C C . GLY A 1 89 ? -2.972 4.821 27.928 1.00 93.38 89 GLY A C 1
ATOM 667 O O . GLY A 1 89 ? -2.573 5.034 26.783 1.00 93.38 89 GLY A O 1
ATOM 668 N N . PHE A 1 90 ? -2.161 4.384 28.893 1.00 94.25 90 PHE A N 1
ATOM 669 C CA . PHE A 1 90 ? -0.738 4.120 28.676 1.00 94.25 90 PHE A CA 1
ATOM 670 C C . PHE A 1 90 ? -0.508 2.860 27.839 1.00 94.25 90 PHE A C 1
ATOM 672 O O . PHE A 1 90 ? -1.210 1.856 27.997 1.00 94.25 90 PHE A O 1
ATOM 679 N N . VAL A 1 91 ? 0.532 2.874 26.999 1.00 93.69 91 VAL A N 1
ATOM 680 C CA . VAL A 1 91 ? 0.906 1.736 26.139 1.00 93.69 91 VAL A CA 1
ATOM 681 C C . VAL A 1 91 ? 1.091 0.459 26.961 1.00 93.69 91 VAL A C 1
ATOM 683 O O . VAL A 1 91 ? 0.609 -0.599 26.560 1.00 93.69 91 VAL A O 1
ATOM 686 N N . LYS A 1 92 ? 1.709 0.560 28.147 1.00 93.56 92 LYS A N 1
ATOM 687 C CA . LYS A 1 92 ? 1.906 -0.572 29.070 1.00 93.56 92 LYS A CA 1
ATOM 688 C C . LYS A 1 92 ? 0.600 -1.290 29.409 1.00 93.56 92 LYS A C 1
ATOM 690 O O . LYS A 1 92 ? 0.547 -2.517 29.412 1.00 93.56 92 LYS A O 1
ATOM 695 N N . ASP A 1 93 ? -0.447 -0.528 29.709 1.00 94.19 93 ASP A N 1
ATOM 696 C CA . ASP A 1 93 ? -1.731 -1.082 30.131 1.00 94.19 93 ASP A CA 1
ATOM 697 C C . ASP A 1 93 ? -2.463 -1.700 28.944 1.00 94.19 93 ASP A C 1
ATOM 699 O O . ASP A 1 93 ? -3.050 -2.774 29.063 1.00 94.19 93 ASP A O 1
ATOM 703 N N . ILE A 1 94 ? -2.383 -1.056 27.779 1.00 95.19 94 ILE A N 1
ATOM 704 C CA . ILE A 1 94 ? -2.983 -1.553 26.538 1.00 95.19 94 ILE A CA 1
ATOM 705 C C . ILE A 1 94 ? -2.318 -2.871 26.112 1.00 95.19 94 ILE A C 1
ATOM 707 O O . ILE A 1 94 ? -3.028 -3.805 25.746 1.00 95.19 94 ILE A O 1
ATOM 711 N N . GLN A 1 95 ? -0.992 -2.999 26.242 1.00 94.12 95 GLN A N 1
ATOM 712 C CA . GLN A 1 95 ? -0.259 -4.244 25.958 1.00 94.12 95 GLN A CA 1
ATOM 713 C C . GLN A 1 95 ? -0.695 -5.413 26.854 1.00 94.12 95 GLN A C 1
ATOM 715 O O . GLN A 1 95 ? -0.705 -6.558 26.406 1.00 94.12 95 GLN A O 1
ATOM 720 N N . ASN A 1 96 ? -1.111 -5.136 28.093 1.00 94.25 96 ASN A N 1
ATOM 721 C CA . ASN A 1 96 ? -1.605 -6.159 29.018 1.00 94.25 96 ASN A CA 1
ATOM 722 C C . ASN A 1 96 ? -3.069 -6.562 28.756 1.00 94.25 96 ASN A C 1
ATOM 724 O O . ASN A 1 96 ? -3.504 -7.621 29.206 1.00 94.25 96 ASN A O 1
ATOM 728 N N . LYS A 1 97 ? -3.842 -5.752 28.020 1.00 94.25 97 LYS A N 1
ATOM 729 C CA . LYS A 1 97 ? -5.257 -6.006 27.686 1.00 94.25 97 LYS A CA 1
ATOM 730 C C . LYS A 1 97 ? -5.394 -6.934 26.469 1.00 94.25 97 LYS A C 1
ATOM 732 O O . LYS A 1 97 ? -6.101 -6.622 25.513 1.00 94.25 97 LYS A O 1
ATOM 737 N N . THR A 1 98 ? -4.739 -8.094 26.503 1.00 92.12 98 THR A N 1
ATOM 738 C CA . THR A 1 98 ? -4.680 -9.033 25.367 1.00 92.12 98 THR A CA 1
ATOM 739 C C . THR A 1 98 ? -6.026 -9.658 24.999 1.00 92.12 98 THR A C 1
ATOM 741 O O . THR A 1 98 ? -6.174 -10.099 23.868 1.00 92.12 98 THR A O 1
ATOM 744 N N . SER A 1 99 ? -7.016 -9.667 25.898 1.00 93.94 99 SER A N 1
ATOM 745 C CA . SER A 1 99 ? -8.392 -10.121 25.631 1.00 93.94 99 SER A CA 1
ATOM 746 C C . SER A 1 99 ? -9.307 -9.042 25.038 1.00 93.94 99 SER A C 1
ATOM 748 O O . SER A 1 99 ? -10.458 -9.328 24.716 1.00 93.94 99 SER A O 1
ATOM 750 N N . CYS A 1 100 ? -8.826 -7.799 24.913 1.00 96.31 100 CYS A N 1
ATOM 751 C CA . CYS A 1 100 ? -9.590 -6.700 24.336 1.00 96.31 100 CYS A CA 1
ATOM 752 C C . CYS A 1 100 ? -9.278 -6.571 22.834 1.00 96.31 100 CYS A C 1
ATOM 754 O O . CYS A 1 100 ? -8.197 -6.075 22.494 1.00 96.31 100 CYS A O 1
ATOM 756 N N . PRO A 1 101 ? -10.210 -6.940 21.931 1.00 96.31 101 PRO A N 1
ATOM 757 C CA . PRO A 1 101 ? -9.966 -6.926 20.485 1.00 96.31 101 PRO A CA 1
ATOM 758 C C . PRO A 1 101 ? -9.614 -5.529 19.962 1.00 96.31 101 PRO A C 1
ATOM 760 O O . PRO A 1 101 ? -8.693 -5.368 19.166 1.00 96.31 101 PRO A O 1
ATOM 763 N N . PHE A 1 102 ? -10.260 -4.480 20.482 1.00 96.69 102 PHE A N 1
ATOM 764 C CA . PHE A 1 102 ? -9.955 -3.112 20.062 1.00 96.69 102 PHE A CA 1
ATOM 765 C C . PHE A 1 102 ? -8.560 -2.643 20.513 1.00 96.69 102 PHE A C 1
ATOM 767 O O . PHE A 1 102 ? -7.848 -2.015 19.732 1.00 96.69 102 PHE A O 1
ATOM 774 N N . CYS A 1 103 ? -8.122 -2.984 21.734 1.00 96.50 103 CYS A N 1
ATOM 775 C CA . CYS A 1 103 ? -6.758 -2.677 22.190 1.00 96.50 103 CYS A CA 1
ATOM 776 C C . CYS A 1 103 ? -5.706 -3.372 21.320 1.00 96.50 103 CYS A C 1
ATOM 778 O O . CYS A 1 103 ? -4.710 -2.742 20.959 1.00 96.50 103 CYS A O 1
ATOM 780 N N . ARG A 1 104 ? -5.935 -4.643 20.957 1.00 95.25 104 ARG A N 1
ATOM 781 C CA . ARG A 1 104 ? -5.052 -5.378 20.042 1.00 95.25 104 ARG A CA 1
ATOM 782 C C . ARG A 1 104 ? -4.974 -4.698 18.680 1.00 95.25 104 ARG A C 1
ATOM 784 O O . ARG A 1 104 ? -3.867 -4.432 18.217 1.00 95.25 104 ARG A O 1
ATOM 791 N N . LEU A 1 105 ? -6.119 -4.357 18.084 1.00 96.19 105 LEU A N 1
ATOM 792 C CA . LEU A 1 105 ? -6.164 -3.697 16.778 1.00 96.19 105 LEU A CA 1
ATOM 793 C C . LEU A 1 105 ? -5.400 -2.371 16.784 1.00 96.19 105 LEU A C 1
ATOM 795 O O . LEU A 1 105 ? -4.593 -2.116 15.893 1.00 96.19 105 LEU A O 1
ATOM 799 N N . VAL A 1 106 ? -5.620 -1.551 17.814 1.00 96.25 106 VAL A N 1
ATOM 800 C CA . VAL A 1 106 ? -4.942 -0.262 17.982 1.00 96.25 106 VAL A CA 1
ATOM 801 C C . VAL A 1 106 ? -3.429 -0.445 18.097 1.00 96.25 106 VAL A C 1
ATOM 803 O O . VAL A 1 106 ? -2.686 0.226 17.381 1.00 96.25 106 VAL A O 1
ATOM 806 N N . LEU A 1 107 ? -2.951 -1.380 18.924 1.00 94.38 107 LEU A N 1
ATOM 807 C CA . LEU A 1 107 ? -1.515 -1.651 19.038 1.00 94.38 107 LEU A CA 1
ATOM 808 C C . LEU A 1 107 ? -0.913 -2.119 17.716 1.00 94.38 107 LEU A C 1
ATOM 810 O O . LEU A 1 107 ? 0.130 -1.609 17.315 1.00 94.38 107 LEU A O 1
ATOM 814 N N . VAL A 1 108 ? -1.566 -3.056 17.024 1.00 92.94 108 VAL A N 1
ATOM 815 C CA . VAL A 1 108 ? -1.099 -3.537 15.716 1.00 92.94 108 VAL A CA 1
ATOM 816 C C . VAL A 1 108 ? -1.042 -2.388 14.710 1.00 92.94 108 VAL A C 1
ATOM 818 O O . VAL A 1 108 ? -0.030 -2.243 14.027 1.00 92.94 108 VAL A O 1
ATOM 821 N N . SER A 1 109 ? -2.062 -1.526 14.680 1.00 93.69 109 SER A N 1
ATOM 822 C CA . SER A 1 109 ? -2.108 -0.371 13.777 1.00 93.69 109 SER A CA 1
ATOM 823 C C . SER A 1 109 ? -0.964 0.619 14.004 1.00 93.69 109 SER A C 1
ATOM 825 O O . SER A 1 109 ? -0.500 1.223 13.049 1.00 93.69 109 SER A O 1
ATOM 827 N N . LEU A 1 110 ? -0.452 0.741 15.233 1.00 91.62 110 LEU A N 1
ATOM 828 C CA . LEU A 1 110 ? 0.665 1.626 15.580 1.00 91.62 110 LEU A CA 1
ATOM 829 C C . LEU A 1 110 ? 2.048 1.020 15.279 1.00 91.62 110 LEU A C 1
ATOM 831 O O . LEU A 1 110 ? 3.045 1.730 15.355 1.00 91.62 110 LEU A O 1
ATOM 835 N N . GLY A 1 111 ? 2.133 -0.271 14.943 1.00 87.81 111 GLY A N 1
ATOM 836 C CA . GLY A 1 111 ? 3.400 -0.986 14.720 1.00 87.81 111 GLY A CA 1
ATOM 837 C C . GLY A 1 111 ? 3.626 -2.181 15.656 1.00 87.81 111 GLY A C 1
ATOM 838 O O . GLY A 1 111 ? 4.710 -2.770 15.672 1.00 87.81 111 GLY A O 1
ATOM 839 N N . GLY A 1 112 ? 2.622 -2.560 16.451 1.00 88.06 112 GLY A N 1
ATOM 840 C CA . GLY A 1 112 ? 2.627 -3.758 17.290 1.00 88.06 112 GLY A CA 1
ATOM 841 C C . GLY A 1 112 ? 3.714 -3.725 18.363 1.00 88.06 112 GLY A C 1
ATOM 842 O O . GLY A 1 112 ? 3.710 -2.875 19.251 1.00 88.06 112 GLY A O 1
ATOM 843 N N . SER A 1 113 ? 4.670 -4.653 18.286 1.00 83.62 113 SER A N 1
ATOM 844 C CA . SER A 1 113 ? 5.786 -4.738 19.239 1.00 83.62 113 SER A CA 1
ATOM 845 C C . SER A 1 113 ? 6.788 -3.587 19.125 1.00 83.62 113 SER A C 1
ATOM 847 O O . SER A 1 113 ? 7.635 -3.439 20.004 1.00 83.62 113 SER A O 1
ATOM 849 N N . LYS A 1 114 ? 6.728 -2.785 18.052 1.00 85.00 114 LYS A N 1
ATOM 850 C CA . LYS A 1 114 ? 7.588 -1.606 17.870 1.00 85.00 114 LYS A CA 1
ATOM 851 C C . LYS A 1 114 ? 7.159 -0.423 18.754 1.00 85.00 114 LYS A C 1
ATOM 853 O O . LYS A 1 114 ? 7.964 0.478 18.985 1.00 85.00 114 LYS A O 1
ATOM 858 N N . VAL A 1 115 ? 5.927 -0.438 19.276 1.00 85.75 115 VAL A N 1
ATOM 859 C CA . VAL A 1 115 ? 5.401 0.614 20.156 1.00 85.75 115 VAL A CA 1
ATOM 860 C C . VAL A 1 115 ? 6.090 0.537 21.520 1.00 85.75 115 VAL A C 1
ATOM 862 O O . VAL A 1 115 ? 5.933 -0.432 22.265 1.00 85.75 115 VAL A O 1
ATOM 865 N N . LEU A 1 116 ? 6.872 1.564 21.849 1.00 85.56 116 LEU A N 1
ATOM 866 C CA . LEU A 1 116 ? 7.627 1.626 23.097 1.00 85.56 116 LEU A CA 1
ATOM 867 C C . LEU A 1 116 ? 6.724 2.021 24.260 1.00 85.56 116 LEU A C 1
ATOM 869 O O . LEU A 1 116 ? 5.874 2.887 24.107 1.00 85.56 116 LEU A O 1
ATOM 873 N N . VAL A 1 117 ? 6.954 1.423 25.430 1.00 87.31 117 VAL A N 1
ATOM 874 C CA . VAL A 1 117 ? 6.272 1.780 26.689 1.00 87.31 117 VAL A CA 1
ATOM 875 C C . VAL A 1 117 ? 6.832 3.071 27.296 1.00 87.31 117 VAL A C 1
ATOM 877 O O . VAL A 1 117 ? 6.119 3.801 27.979 1.00 87.31 117 VAL A O 1
ATOM 880 N N . ILE A 1 118 ? 8.123 3.314 27.073 1.00 85.00 118 ILE A N 1
ATOM 881 C CA . ILE A 1 118 ? 8.887 4.451 27.578 1.00 85.00 118 ILE A CA 1
ATOM 882 C C . ILE A 1 118 ? 9.783 4.951 26.444 1.00 85.00 118 ILE A C 1
ATOM 884 O O . ILE A 1 118 ? 10.389 4.134 25.743 1.00 85.00 118 ILE A O 1
ATOM 888 N N . GLU A 1 119 ? 9.905 6.265 26.288 1.00 79.12 119 GLU A N 1
ATOM 889 C CA . GLU A 1 119 ? 10.793 6.885 25.304 1.00 79.12 119 GLU A CA 1
ATOM 890 C C . GLU A 1 119 ? 11.655 7.994 25.933 1.00 79.12 119 GLU A C 1
ATOM 892 O O . GLU A 1 119 ? 11.277 8.622 26.921 1.00 79.12 119 GLU A O 1
ATOM 897 N N . GLY A 1 120 ? 12.848 8.216 25.369 1.00 71.94 120 GLY A N 1
ATOM 898 C CA . GLY A 1 120 ? 13.774 9.257 25.823 1.00 71.94 120 GLY A CA 1
ATOM 899 C C . GLY A 1 120 ? 14.231 9.060 27.270 1.00 71.94 120 GLY A C 1
ATOM 900 O O . GLY A 1 120 ? 14.664 7.969 27.644 1.00 71.94 120 GLY A O 1
ATOM 901 N N . ASP A 1 121 ? 14.109 10.117 28.074 1.00 73.25 121 ASP A N 1
ATOM 902 C CA . ASP A 1 121 ? 14.588 10.208 29.463 1.00 73.25 121 ASP A CA 1
ATOM 903 C C . ASP A 1 121 ? 13.721 9.445 30.486 1.00 73.25 121 ASP A C 1
ATOM 905 O O . ASP A 1 121 ? 13.825 9.674 31.690 1.00 73.25 121 ASP A O 1
ATOM 909 N N . GLY A 1 122 ? 12.867 8.522 30.036 1.00 81.56 122 GLY A N 1
ATOM 910 C CA . GLY A 1 122 ? 11.996 7.745 30.921 1.00 81.56 122 GLY A CA 1
ATOM 911 C C . GLY A 1 122 ? 10.510 8.099 30.835 1.00 81.56 122 GLY A C 1
ATOM 912 O O . GLY A 1 122 ? 9.736 7.621 31.664 1.00 81.56 122 GLY A O 1
ATOM 913 N N . GLU A 1 123 ? 10.097 8.894 29.846 1.00 86.38 123 GLU A N 1
ATOM 914 C CA . GLU A 1 123 ? 8.710 9.340 29.709 1.00 86.38 123 GLU A CA 1
ATOM 915 C C . GLU A 1 123 ? 7.796 8.194 29.251 1.00 86.38 123 GLU A C 1
ATOM 917 O O . GLU A 1 123 ? 8.088 7.548 28.238 1.00 86.38 123 GLU A O 1
ATOM 922 N N . PRO A 1 124 ? 6.686 7.917 29.962 1.00 90.81 124 PRO A N 1
ATOM 923 C CA . PRO A 1 124 ? 5.733 6.903 29.544 1.00 90.81 124 PRO A CA 1
ATOM 924 C C . PRO A 1 124 ? 4.982 7.366 28.297 1.00 90.81 124 PRO A C 1
ATOM 926 O O . PRO A 1 124 ? 4.665 8.543 28.145 1.00 90.81 124 PRO A O 1
ATOM 929 N N . THR A 1 125 ? 4.637 6.428 27.428 1.00 92.00 125 THR A N 1
ATOM 930 C CA . THR A 1 125 ? 3.850 6.704 26.225 1.00 92.00 125 THR A CA 1
ATOM 931 C C . THR A 1 125 ? 2.379 6.361 26.448 1.00 92.00 125 THR A C 1
ATOM 933 O O . THR A 1 125 ? 2.026 5.364 27.093 1.00 92.00 125 THR A O 1
ATOM 936 N N . SER A 1 126 ? 1.493 7.186 25.905 1.00 93.00 126 SER A N 1
ATOM 937 C CA . SER A 1 126 ? 0.048 6.968 25.904 1.00 93.00 126 SER A CA 1
ATOM 938 C C . SER A 1 126 ? -0.481 6.851 24.483 1.00 93.00 126 SER A C 1
ATOM 940 O O . SER A 1 126 ? 0.133 7.340 23.536 1.00 93.00 126 SER A O 1
ATOM 942 N N . VAL A 1 127 ? -1.605 6.155 24.329 1.00 93.75 127 VAL A N 1
ATOM 943 C CA . VAL A 1 127 ? -2.301 6.025 23.049 1.00 93.75 127 VAL A CA 1
ATOM 944 C C . VAL A 1 127 ? -3.550 6.884 23.069 1.00 93.75 127 VAL A C 1
ATOM 946 O O . VAL A 1 127 ? -4.392 6.765 23.967 1.00 93.75 127 VAL A O 1
ATOM 949 N N . VAL A 1 128 ? -3.673 7.709 22.039 1.00 92.12 128 VAL A N 1
ATOM 950 C CA . VAL A 1 128 ? -4.764 8.660 21.884 1.00 92.12 128 VAL A CA 1
ATOM 951 C C . VAL A 1 128 ? -5.245 8.588 20.436 1.00 92.12 128 VAL A C 1
ATOM 953 O O . VAL A 1 128 ? -4.573 9.086 19.544 1.00 92.12 128 VAL A O 1
ATOM 956 N N . PRO A 1 129 ? -6.346 7.890 20.123 1.00 93.12 129 PRO A N 1
ATOM 957 C CA . PRO A 1 129 ? -6.938 7.979 18.797 1.00 93.12 129 PRO A CA 1
ATOM 958 C C . PRO A 1 129 ? -7.732 9.268 18.617 1.00 93.12 129 PRO A C 1
ATOM 960 O O . PRO A 1 129 ? -8.329 9.772 19.564 1.00 93.12 129 PRO A O 1
ATOM 963 N N . SER A 1 130 ? -7.810 9.750 17.383 1.00 92.50 130 SER A N 1
ATOM 964 C CA . SER A 1 130 ? -8.733 10.812 16.974 1.00 92.50 130 SER A CA 1
ATOM 965 C C . SER A 1 130 ? -9.666 10.318 15.868 1.00 92.50 130 SER A C 1
ATOM 967 O O . SER A 1 130 ? -9.358 9.365 15.145 1.00 92.50 130 SER A O 1
ATOM 969 N N . TRP A 1 131 ? -10.839 10.942 15.752 1.00 91.75 131 TRP A N 1
ATOM 970 C CA . TRP A 1 131 ? -11.716 10.735 14.599 1.00 91.75 131 TRP A CA 1
ATOM 971 C C . TRP A 1 131 ? -11.229 11.554 13.417 1.00 91.75 131 TRP A C 1
ATOM 973 O O . TRP A 1 131 ? -10.860 12.708 13.585 1.00 91.75 131 TRP A O 1
ATOM 983 N N . ASN A 1 132 ? -11.286 10.951 12.238 1.00 90.06 132 ASN A N 1
ATOM 984 C CA . ASN A 1 132 ? -10.939 11.549 10.959 1.00 90.06 132 ASN A CA 1
ATOM 985 C C . ASN A 1 132 ? -11.989 11.146 9.919 1.00 90.06 132 ASN A C 1
ATOM 987 O O . ASN A 1 132 ? -12.817 10.262 10.175 1.00 90.06 132 ASN A O 1
ATOM 991 N N . THR A 1 133 ? -11.903 11.719 8.723 1.00 89.38 133 THR A N 1
ATOM 992 C CA . THR A 1 133 ? -12.743 11.300 7.597 1.00 89.38 133 THR A CA 1
ATOM 993 C C . THR A 1 133 ? -11.910 10.765 6.439 1.00 89.38 133 THR A C 1
ATOM 995 O O . THR A 1 133 ? -10.718 11.063 6.303 1.00 89.38 133 THR A O 1
ATOM 998 N N . ASP A 1 134 ? -12.536 9.923 5.625 1.00 86.94 134 ASP A N 1
ATOM 999 C CA . ASP A 1 134 ? -11.979 9.460 4.364 1.00 86.94 134 ASP A CA 1
ATOM 1000 C C . ASP A 1 134 ? -13.036 9.505 3.256 1.00 86.94 134 ASP A C 1
ATOM 1002 O O . ASP A 1 134 ? -14.241 9.434 3.514 1.00 86.94 134 ASP A O 1
ATOM 1006 N N . GLY A 1 135 ? -12.567 9.645 2.024 1.00 84.31 135 GLY A N 1
ATOM 1007 C CA . GLY A 1 135 ? -13.372 9.782 0.826 1.00 84.31 135 GLY A CA 1
ATOM 1008 C C . GLY A 1 135 ? -12.539 10.247 -0.372 1.00 84.31 135 GLY A C 1
ATOM 1009 O O . GLY A 1 135 ? -11.301 10.287 -0.293 1.00 84.31 135 GLY A O 1
ATOM 1010 N N . PRO A 1 136 ? -13.185 10.579 -1.503 1.00 77.06 136 PRO A N 1
ATOM 1011 C CA . PRO A 1 136 ? -12.480 10.963 -2.717 1.00 77.06 136 PRO A CA 1
ATOM 1012 C C . PRO A 1 136 ? -11.702 12.264 -2.507 1.00 77.06 136 PRO A C 1
ATOM 1014 O O . PRO A 1 136 ? -12.128 13.165 -1.780 1.00 77.06 136 PRO A O 1
ATOM 1017 N N . ARG A 1 137 ? -10.536 12.353 -3.150 1.00 70.69 137 ARG A N 1
ATOM 1018 C CA . ARG A 1 137 ? -9.720 13.571 -3.175 1.00 70.69 137 ARG A CA 1
ATOM 1019 C C . ARG A 1 137 ? -10.245 14.490 -4.269 1.00 70.69 137 ARG A C 1
ATOM 1021 O O . ARG A 1 137 ? -10.427 14.037 -5.394 1.00 70.69 137 ARG A O 1
ATOM 1028 N N . MET A 1 138 ? -10.468 15.753 -3.922 1.00 59.84 138 MET A N 1
ATOM 1029 C CA . MET A 1 138 ? -10.974 16.763 -4.860 1.00 59.84 138 MET A CA 1
ATOM 1030 C C . MET A 1 138 ? -9.839 17.496 -5.579 1.00 59.84 138 MET A C 1
ATOM 1032 O O . MET A 1 138 ? -9.974 17.835 -6.748 1.00 59.84 138 MET A O 1
ATOM 1036 N N . ASP A 1 139 ? -8.729 17.727 -4.874 1.00 57.34 139 ASP A N 1
ATOM 1037 C CA . ASP A 1 139 ? -7.551 18.421 -5.386 1.00 57.34 139 ASP A CA 1
ATOM 1038 C C . ASP A 1 139 ? -6.293 17.584 -5.089 1.00 57.34 139 ASP A C 1
ATOM 1040 O O . ASP A 1 139 ? -5.975 17.316 -3.923 1.00 57.34 139 ASP A O 1
ATOM 1044 N N . PRO A 1 140 ? -5.557 17.160 -6.121 1.00 53.88 140 PRO A N 1
ATOM 1045 C CA . PRO A 1 140 ? -4.287 16.467 -5.968 1.00 53.88 140 PRO A CA 1
ATOM 1046 C C . PRO A 1 140 ? -3.207 17.207 -5.192 1.00 53.88 140 PRO A C 1
ATOM 1048 O O . PRO A 1 140 ? -2.422 16.580 -4.477 1.00 53.88 140 PRO A O 1
ATOM 1051 N N . HIS A 1 141 ? -3.167 18.527 -5.353 1.00 52.22 141 HIS A N 1
ATOM 1052 C CA . HIS A 1 141 ? -2.185 19.409 -4.737 1.00 52.22 141 HIS A CA 1
ATOM 1053 C C . HIS A 1 141 ? -2.541 19.702 -3.275 1.00 52.22 141 HIS A C 1
ATOM 1055 O O . HIS A 1 141 ? -1.697 20.160 -2.507 1.00 52.22 141 HIS A O 1
ATOM 1061 N N . GLN A 1 142 ? -3.763 19.356 -2.855 1.00 60.12 142 GLN A N 1
ATOM 1062 C CA . GLN A 1 142 ? -4.228 19.417 -1.470 1.00 60.12 142 GLN A CA 1
ATOM 1063 C C . GLN A 1 142 ? -4.699 18.032 -1.005 1.00 60.12 142 GLN A C 1
ATOM 1065 O O . GLN A 1 142 ? -5.891 17.811 -0.786 1.00 60.12 142 GLN A O 1
ATOM 1070 N N . PRO A 1 143 ? -3.782 17.070 -0.792 1.00 57.06 143 PRO A N 1
ATOM 1071 C CA . PRO A 1 143 ? -4.120 15.675 -0.477 1.00 57.06 143 PRO A CA 1
ATOM 1072 C C . PRO A 1 143 ? -4.891 15.479 0.845 1.00 57.06 143 PRO A C 1
ATOM 1074 O O . PRO A 1 143 ? -5.423 14.390 1.106 1.00 57.06 143 PRO A O 1
ATOM 1077 N N . TRP A 1 144 ? -4.937 16.510 1.692 1.00 64.38 144 TRP A N 1
ATOM 1078 C CA . TRP A 1 144 ? -5.748 16.576 2.910 1.00 64.38 144 TRP A CA 1
ATOM 1079 C C . TRP A 1 144 ? -7.207 16.978 2.650 1.00 64.38 144 TRP A C 1
ATOM 1081 O O . TRP A 1 144 ? -8.044 16.768 3.523 1.00 64.38 144 TRP A O 1
ATOM 1091 N N . ASN A 1 145 ? -7.543 17.521 1.479 1.00 68.31 145 ASN A N 1
ATOM 1092 C CA . ASN A 1 145 ? -8.899 17.924 1.125 1.00 68.31 145 ASN A CA 1
ATOM 1093 C C . ASN A 1 145 ? -9.653 16.753 0.471 1.00 68.31 145 ASN A C 1
ATOM 1095 O O . ASN A 1 145 ? -9.456 16.422 -0.702 1.00 68.31 145 ASN A O 1
ATOM 1099 N N . ARG A 1 146 ? -10.488 16.081 1.267 1.00 74.69 146 ARG A N 1
ATOM 1100 C CA . ARG A 1 146 ? -11.309 14.939 0.847 1.00 74.69 146 ARG A CA 1
ATOM 1101 C C . ARG A 1 146 ? -12.772 15.278 1.043 1.00 74.69 146 ARG A C 1
ATOM 1103 O O . ARG A 1 146 ? -13.100 15.926 2.032 1.00 74.69 146 ARG A O 1
ATOM 1110 N N . THR A 1 147 ? -13.634 14.791 0.159 1.00 81.38 147 THR A N 1
ATOM 1111 C CA . THR A 1 147 ? -15.080 14.802 0.404 1.00 81.38 147 THR A CA 1
ATOM 1112 C C . THR A 1 147 ? -15.393 13.683 1.391 1.00 81.38 147 THR A C 1
ATOM 1114 O O . THR A 1 147 ? -15.217 12.521 1.032 1.00 81.38 147 THR A O 1
ATOM 1117 N N . PRO A 1 148 ? -15.816 13.975 2.629 1.00 87.19 148 PRO A N 1
ATOM 1118 C CA . PRO A 1 148 ? -16.028 12.935 3.630 1.00 87.19 148 PRO A CA 1
ATOM 1119 C C . PRO A 1 148 ? -17.124 11.946 3.201 1.00 87.19 148 PRO A C 1
ATOM 1121 O O . PRO A 1 148 ? -18.248 12.349 2.918 1.00 87.19 148 PRO A O 1
ATOM 1124 N N . GLN A 1 149 ? -16.821 10.646 3.170 1.00 87.00 149 GLN A N 1
ATOM 1125 C CA . GLN A 1 149 ? -17.814 9.579 2.941 1.00 87.00 149 GLN A CA 1
ATOM 1126 C C . GLN A 1 149 ? -17.882 8.584 4.101 1.00 87.00 149 GLN A C 1
ATOM 1128 O O . GLN A 1 149 ? -18.948 8.062 4.435 1.00 87.00 149 GLN A O 1
ATOM 1133 N N . ILE A 1 150 ? -16.744 8.329 4.741 1.00 92.25 150 ILE A N 1
ATOM 1134 C CA . ILE A 1 150 ? -16.649 7.462 5.912 1.00 92.25 150 ILE A CA 1
ATOM 1135 C C . ILE A 1 150 ? -15.873 8.164 7.020 1.00 92.25 150 ILE A C 1
ATOM 1137 O O . ILE A 1 150 ? -15.068 9.063 6.768 1.00 92.25 150 ILE A O 1
ATOM 1141 N N . ARG A 1 151 ? -16.066 7.706 8.256 1.00 92.88 151 ARG A N 1
ATOM 1142 C CA . ARG A 1 151 ? -15.184 8.058 9.371 1.00 92.88 151 ARG A CA 1
ATOM 1143 C C . ARG A 1 151 ? -14.137 6.973 9.571 1.00 92.88 151 ARG A C 1
ATOM 1145 O O . ARG A 1 151 ? -14.400 5.783 9.387 1.00 92.88 151 ARG A O 1
ATOM 1152 N N . VAL A 1 152 ? -12.953 7.385 9.995 1.00 93.94 152 VAL A N 1
ATOM 1153 C CA . VAL A 1 152 ? -11.857 6.495 10.384 1.00 93.94 152 VAL A CA 1
ATOM 1154 C C . VAL A 1 152 ? -11.318 6.926 11.742 1.00 93.94 152 VAL A C 1
ATOM 1156 O O . VAL A 1 152 ? -11.381 8.098 12.109 1.00 93.94 152 VAL A O 1
ATOM 1159 N N . LEU A 1 153 ? -10.785 5.976 12.499 1.00 94.88 153 LEU A N 1
ATOM 1160 C CA . LEU A 1 153 ? -10.023 6.258 13.710 1.00 94.88 153 LEU A CA 1
ATOM 1161 C C . LEU A 1 153 ? -8.544 6.333 13.351 1.00 94.88 153 LEU A C 1
ATOM 1163 O O . LEU A 1 153 ? -8.039 5.429 12.684 1.00 94.88 153 LEU A O 1
ATOM 1167 N N . ARG A 1 154 ? -7.847 7.368 13.824 1.00 93.19 154 ARG A N 1
ATOM 1168 C CA . ARG A 1 154 ? -6.394 7.510 13.689 1.00 93.19 154 ARG A CA 1
ATOM 1169 C C . ARG A 1 154 ? -5.699 7.436 15.045 1.00 93.19 154 ARG A C 1
ATOM 1171 O O . ARG A 1 154 ? -5.574 8.455 15.726 1.00 93.19 154 ARG A O 1
ATOM 1178 N N . PRO A 1 155 ? -5.266 6.240 15.477 1.00 93.25 155 PRO A N 1
ATOM 1179 C CA . PRO A 1 155 ? -4.416 6.097 16.649 1.00 93.25 155 PRO A CA 1
ATOM 1180 C C . PRO A 1 155 ? -3.089 6.832 16.478 1.00 93.25 155 PRO A C 1
ATOM 1182 O O . PRO A 1 155 ? -2.430 6.702 15.449 1.00 93.25 155 PRO A O 1
ATOM 1185 N N . HIS A 1 156 ? -2.657 7.540 17.513 1.00 90.81 156 HIS A N 1
ATOM 1186 C CA . HIS A 1 156 ? -1.290 8.035 17.627 1.00 90.81 156 HIS A CA 1
ATOM 1187 C C . HIS A 1 156 ? -0.791 7.894 19.070 1.00 90.81 156 HIS A C 1
ATOM 1189 O O . HIS A 1 156 ? -1.559 7.567 19.984 1.00 90.81 156 HIS A O 1
ATOM 1195 N N . CYS A 1 157 ? 0.517 8.080 19.258 1.00 90.38 157 CYS A N 1
ATOM 1196 C CA . CYS A 1 157 ? 1.156 8.012 20.565 1.00 90.38 157 CYS A CA 1
ATOM 1197 C C . CYS A 1 157 ? 1.697 9.372 20.989 1.00 90.38 157 CYS A C 1
ATOM 1199 O O . CYS A 1 157 ? 2.398 10.027 20.217 1.00 90.38 157 CYS A O 1
ATOM 1201 N N . ASN A 1 158 ? 1.447 9.717 22.249 1.00 88.88 158 ASN A N 1
ATOM 1202 C CA . ASN A 1 158 ? 1.974 10.911 22.897 1.00 88.88 158 ASN A CA 1
ATOM 1203 C C . ASN A 1 158 ? 2.893 10.506 24.053 1.00 88.88 158 ASN A C 1
ATOM 1205 O O . ASN A 1 158 ? 2.729 9.446 24.665 1.00 88.88 158 ASN A O 1
ATOM 1209 N N . LEU A 1 159 ? 3.865 11.356 24.360 1.00 86.88 159 LEU A N 1
ATOM 1210 C CA . LEU A 1 159 ? 4.641 11.271 25.590 1.00 86.88 159 LEU A CA 1
ATOM 1211 C C . LEU A 1 159 ? 3.781 11.736 26.771 1.00 86.88 159 LEU A C 1
ATOM 1213 O O . LEU A 1 159 ? 2.870 12.550 26.611 1.00 86.88 159 LEU A O 1
ATOM 1217 N N . GLY A 1 160 ? 4.083 11.255 27.977 1.00 75.31 160 GLY A N 1
ATOM 1218 C CA . GLY A 1 160 ? 3.357 11.603 29.203 1.00 75.31 160 GLY A CA 1
ATOM 1219 C C . GLY A 1 160 ? 3.335 13.105 29.512 1.00 75.31 160 GLY A C 1
ATOM 1220 O O . GLY A 1 160 ? 2.416 13.583 30.172 1.00 75.31 160 GLY A O 1
ATOM 1221 N N . ASN A 1 161 ? 4.301 13.855 28.981 1.00 79.12 161 ASN A N 1
ATOM 1222 C CA . ASN A 1 161 ? 4.385 15.313 29.062 1.00 79.12 161 ASN A CA 1
ATOM 1223 C C . ASN A 1 161 ? 3.638 16.060 27.931 1.00 79.12 161 ASN A C 1
ATOM 1225 O O . ASN A 1 161 ? 3.740 17.283 27.848 1.00 79.12 161 ASN A O 1
ATOM 1229 N N . GLY A 1 162 ? 2.919 15.348 27.057 1.00 73.56 162 GLY A N 1
ATOM 1230 C CA . GLY A 1 162 ? 2.216 15.906 25.895 1.00 73.56 162 GLY A CA 1
ATOM 1231 C C . GLY A 1 162 ? 3.090 16.115 24.652 1.00 73.56 162 GLY A C 1
ATOM 1232 O O . GLY A 1 162 ? 2.612 16.662 23.663 1.00 73.56 162 GLY A O 1
ATOM 1233 N N . GLY A 1 163 ? 4.361 15.705 24.682 1.00 79.00 163 GLY A N 1
ATOM 1234 C CA . GLY A 1 163 ? 5.251 15.741 23.521 1.00 79.00 163 GLY A CA 1
ATOM 1235 C C . GLY A 1 163 ? 4.963 14.637 22.496 1.00 79.00 163 GLY A C 1
ATOM 1236 O O . GLY A 1 163 ? 4.280 13.654 22.784 1.00 79.00 163 GLY A O 1
ATOM 1237 N N . PHE A 1 164 ? 5.532 14.777 21.298 1.00 76.88 164 PHE A N 1
ATOM 1238 C CA . PHE A 1 164 ? 5.399 13.789 20.224 1.00 76.88 164 PHE A CA 1
ATOM 1239 C C . PHE A 1 164 ? 6.421 12.653 20.352 1.00 76.88 164 PHE A C 1
ATOM 1241 O O . PHE A 1 164 ? 7.596 12.886 20.645 1.00 76.88 164 PHE A O 1
ATOM 1248 N N . VAL A 1 165 ? 5.973 11.429 20.070 1.00 78.81 165 VAL A N 1
ATOM 1249 C CA . VAL A 1 165 ? 6.816 10.227 19.963 1.00 78.81 165 VAL A CA 1
ATOM 1250 C C . VAL A 1 165 ? 7.583 10.229 18.637 1.00 78.81 165 VAL A C 1
ATOM 1252 O O . VAL A 1 165 ? 7.064 10.692 17.615 1.00 78.81 165 VAL A O 1
ATOM 1255 N N . ARG A 1 166 ? 8.817 9.703 18.601 1.00 71.94 166 ARG A N 1
ATOM 1256 C CA . ARG A 1 166 ? 9.570 9.626 17.336 1.00 71.94 166 ARG A CA 1
ATOM 1257 C 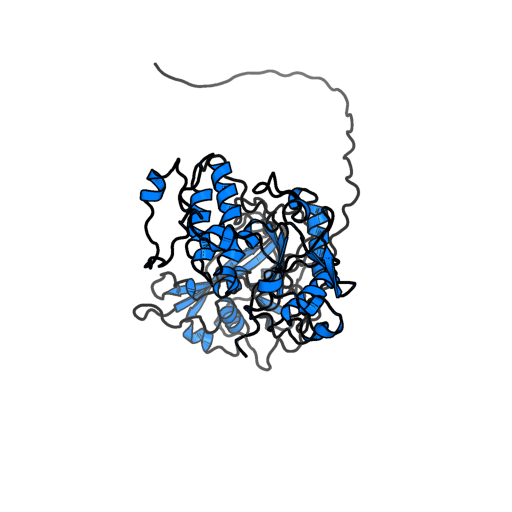C . ARG A 1 166 ? 8.903 8.650 16.367 1.00 71.94 166 ARG A C 1
ATOM 1259 O O . ARG A 1 166 ? 8.887 7.438 16.576 1.00 71.94 166 ARG A O 1
ATOM 1266 N N . LEU A 1 167 ? 8.456 9.188 15.235 1.00 65.94 167 LEU A N 1
ATOM 1267 C CA . LEU A 1 167 ? 7.669 8.467 14.230 1.00 65.94 167 LEU A CA 1
ATOM 1268 C C . LEU A 1 167 ? 8.441 7.379 13.469 1.00 65.94 167 LEU A C 1
ATOM 1270 O O . LEU A 1 167 ? 7.819 6.508 12.883 1.00 65.94 167 LEU A O 1
ATOM 1274 N N . VAL A 1 168 ? 9.778 7.351 13.533 1.00 63.75 168 VAL A N 1
ATOM 1275 C CA . VAL A 1 168 ? 10.621 6.350 12.837 1.00 63.75 168 VAL A CA 1
ATOM 1276 C C . VAL A 1 168 ? 10.287 4.901 13.238 1.00 63.75 168 VAL A C 1
ATOM 1278 O O . VAL A 1 168 ? 10.653 3.960 12.542 1.00 63.75 168 VAL A O 1
ATOM 1281 N N . ARG A 1 169 ? 9.612 4.692 14.375 1.00 66.56 169 ARG A N 1
ATOM 1282 C CA . ARG A 1 169 ? 9.276 3.356 14.899 1.00 66.56 169 ARG A CA 1
ATOM 1283 C C . ARG A 1 169 ? 7.802 2.981 14.776 1.00 66.56 169 ARG A C 1
ATOM 1285 O O . ARG A 1 169 ? 7.462 1.841 15.087 1.00 66.56 169 ARG A O 1
ATOM 1292 N N . LEU A 1 170 ? 6.950 3.919 14.378 1.00 79.25 170 LEU A N 1
ATOM 1293 C CA . LEU A 1 170 ? 5.503 3.746 14.343 1.00 79.25 170 LEU A CA 1
ATOM 1294 C C . LEU A 1 170 ? 4.993 3.866 12.911 1.00 79.25 170 LEU A C 1
ATOM 1296 O O . LEU A 1 170 ? 5.601 4.537 12.079 1.00 79.25 170 LEU A O 1
ATOM 1300 N N . ASN A 1 171 ? 3.849 3.244 12.644 1.00 82.50 171 ASN A N 1
ATOM 1301 C CA . ASN A 1 171 ? 3.135 3.478 11.392 1.00 82.50 171 ASN A CA 1
ATOM 1302 C C . ASN A 1 171 ? 2.682 4.942 11.318 1.00 82.50 171 ASN A C 1
ATOM 1304 O O . ASN A 1 171 ? 2.316 5.549 12.332 1.00 82.50 171 ASN A O 1
ATOM 1308 N N . PHE A 1 172 ? 2.707 5.519 10.120 1.00 73.75 172 PHE A N 1
ATOM 1309 C CA . PHE A 1 172 ? 2.509 6.952 9.930 1.00 73.75 172 PHE A CA 1
ATOM 1310 C C . PHE A 1 172 ? 1.036 7.248 9.628 1.00 73.75 172 PHE A C 1
ATOM 1312 O O . PHE A 1 172 ? 0.533 6.925 8.552 1.00 73.75 172 PHE A O 1
ATOM 1319 N N . PHE A 1 173 ? 0.345 7.888 10.579 1.00 82.38 173 PHE A N 1
ATOM 1320 C CA . PHE A 1 173 ? -1.102 8.149 10.526 1.00 82.38 173 PHE A CA 1
ATOM 1321 C C . PHE A 1 173 ? -1.930 6.883 10.226 1.00 82.38 173 PHE A C 1
ATOM 1323 O O . PHE A 1 173 ? -2.626 6.829 9.203 1.00 82.38 173 PHE A O 1
ATOM 1330 N N . PRO A 1 174 ? -1.856 5.854 11.089 1.00 89.88 174 PRO A N 1
ATOM 1331 C CA . PRO A 1 174 ? -2.570 4.608 10.864 1.00 89.88 174 PRO A CA 1
ATOM 1332 C C . PRO A 1 174 ? -4.078 4.841 10.899 1.00 89.88 174 PRO A C 1
ATOM 1334 O O . PRO A 1 174 ? -4.569 5.642 11.688 1.00 89.88 174 PRO A O 1
ATOM 1337 N N . GLU A 1 175 ? -4.822 4.131 10.056 1.00 93.31 175 GLU A N 1
ATOM 1338 C CA . GLU A 1 175 ? -6.274 4.276 9.960 1.00 93.31 175 GLU A CA 1
ATOM 1339 C C . GLU A 1 175 ? -6.971 2.965 10.299 1.00 93.31 175 GLU A C 1
ATOM 1341 O O . GLU A 1 175 ? -6.669 1.921 9.728 1.00 93.31 175 GLU A O 1
ATOM 1346 N N . ILE A 1 176 ? -7.935 3.023 11.209 1.00 96.56 176 ILE A N 1
ATOM 1347 C CA . ILE A 1 176 ? -8.837 1.918 11.527 1.00 96.56 176 ILE A CA 1
ATOM 1348 C C . ILE A 1 176 ? -10.230 2.288 11.031 1.00 96.56 176 ILE A C 1
ATOM 1350 O O . ILE A 1 176 ? -10.739 3.371 11.330 1.00 96.56 176 ILE A O 1
ATOM 1354 N N . THR A 1 177 ? -10.866 1.386 10.293 1.00 96.62 177 THR A N 1
ATOM 1355 C CA . THR A 1 177 ? -12.226 1.590 9.785 1.00 96.62 177 THR A CA 1
ATOM 1356 C C . THR A 1 177 ? -13.051 0.308 9.831 1.00 96.62 177 THR A C 1
ATOM 1358 O O . THR A 1 177 ? -12.562 -0.745 10.243 1.00 96.62 177 THR A O 1
ATOM 1361 N N . LEU A 1 178 ? -14.323 0.410 9.456 1.00 96.81 178 LEU A N 1
ATOM 1362 C CA . LEU A 1 178 ? -15.249 -0.710 9.388 1.00 96.81 178 LEU A CA 1
ATOM 1363 C C . LEU A 1 178 ? -14.808 -1.707 8.311 1.00 96.81 178 LEU A C 1
ATOM 1365 O O . LEU A 1 178 ? -14.335 -1.317 7.240 1.00 96.81 178 LEU A O 1
ATOM 1369 N N . LEU A 1 179 ? -14.990 -2.997 8.582 1.00 96.00 179 LEU A N 1
ATOM 1370 C CA . LEU A 1 179 ? -14.914 -4.005 7.534 1.00 96.00 179 LEU A CA 1
ATOM 1371 C C . LEU A 1 179 ? -16.149 -3.869 6.635 1.00 96.00 179 LEU A C 1
ATOM 1373 O O . LEU A 1 179 ? -17.273 -3.900 7.126 1.00 96.00 179 LEU A O 1
ATOM 1377 N N . ALA A 1 180 ? -15.963 -3.751 5.324 1.00 95.06 180 ALA A N 1
ATOM 1378 C CA . ALA A 1 180 ? -17.021 -3.448 4.358 1.00 95.06 180 ALA A CA 1
ATOM 1379 C C . ALA A 1 180 ? -18.235 -4.395 4.442 1.00 95.06 180 ALA A C 1
ATOM 1381 O O . ALA A 1 180 ? -19.364 -3.980 4.183 1.00 95.06 180 ALA A O 1
ATOM 1382 N N . ASN A 1 181 ? -18.014 -5.649 4.855 1.00 94.38 181 ASN A N 1
ATOM 1383 C CA . ASN A 1 181 ? -19.057 -6.651 5.084 1.00 94.38 181 ASN A CA 1
ATOM 1384 C C . ASN A 1 181 ? -20.087 -6.232 6.147 1.00 94.38 181 ASN A C 1
ATOM 1386 O O . ASN A 1 181 ? -21.213 -6.721 6.110 1.00 94.38 181 ASN A O 1
ATOM 1390 N N . ASP A 1 182 ? -19.699 -5.352 7.069 1.00 95.19 182 ASP A N 1
ATOM 1391 C CA . ASP A 1 182 ? -20.512 -4.888 8.197 1.00 95.19 182 ASP A CA 1
ATOM 1392 C C . ASP A 1 182 ? -21.111 -3.497 7.948 1.00 95.19 182 ASP A C 1
ATOM 1394 O O . ASP A 1 182 ? -21.682 -2.896 8.863 1.00 95.19 182 ASP A O 1
ATOM 1398 N N . SER A 1 183 ? -20.974 -2.958 6.727 1.00 93.88 183 SER A N 1
ATOM 1399 C CA . SER A 1 183 ? -21.524 -1.647 6.383 1.00 93.88 183 SER A CA 1
ATOM 1400 C C . SER A 1 183 ? -23.042 -1.620 6.611 1.00 93.88 183 SER A C 1
ATOM 1402 O O . SER A 1 183 ? -23.762 -2.454 6.056 1.00 93.88 183 SER A O 1
ATOM 1404 N N . PRO A 1 184 ? -23.566 -0.650 7.385 1.00 93.31 184 PRO A N 1
ATOM 1405 C CA . PRO A 1 184 ? -25.002 -0.495 7.591 1.00 93.31 184 PRO A CA 1
ATOM 1406 C C . PRO A 1 184 ? -25.689 0.200 6.405 1.00 93.31 184 PRO A C 1
ATOM 1408 O O . PRO A 1 184 ? -26.901 0.413 6.444 1.00 93.31 184 PRO A O 1
ATOM 1411 N N . ILE A 1 185 ? -24.932 0.585 5.371 1.00 90.31 185 ILE A N 1
ATOM 1412 C CA . ILE A 1 185 ? -25.437 1.213 4.150 1.00 90.31 185 ILE A CA 1
ATOM 1413 C C . ILE A 1 185 ? -24.951 0.472 2.895 1.00 90.31 185 ILE A C 1
ATOM 1415 O O . ILE A 1 185 ? -23.940 -0.228 2.947 1.00 90.31 185 ILE A O 1
ATOM 1419 N N . PRO A 1 186 ? -25.626 0.646 1.742 1.00 87.19 186 PRO A N 1
ATOM 1420 C CA . PRO A 1 186 ? -25.214 -0.001 0.497 1.00 87.19 186 PRO A CA 1
ATOM 1421 C C . PRO A 1 186 ? -23.831 0.429 -0.002 1.00 87.19 186 PRO A C 1
ATOM 1423 O O . PRO A 1 186 ? -23.131 -0.376 -0.612 1.00 87.19 186 PRO A O 1
ATOM 1426 N N . SER A 1 187 ? -23.431 1.684 0.242 1.00 85.19 187 SER A N 1
ATOM 1427 C CA . SER A 1 187 ? -22.091 2.144 -0.127 1.00 85.19 187 SER A CA 1
ATOM 1428 C C . SER A 1 187 ? -21.051 1.504 0.788 1.00 85.19 187 SER A C 1
ATOM 1430 O O . SER A 1 187 ? -21.157 1.553 2.014 1.00 85.19 187 SER A O 1
ATOM 1432 N N . GLN A 1 188 ? -20.049 0.885 0.175 1.00 89.06 188 GLN A N 1
ATOM 1433 C CA . GLN A 1 188 ? -18.962 0.196 0.870 1.00 89.06 188 GLN A CA 1
ATOM 1434 C C . GLN A 1 188 ? -17.596 0.819 0.574 1.00 89.06 188 GLN A C 1
ATOM 1436 O O . GLN A 1 188 ? -16.585 0.338 1.077 1.00 89.06 188 GLN A O 1
ATOM 1441 N N . THR A 1 189 ? -17.560 1.865 -0.248 1.00 88.31 189 THR A N 1
ATOM 1442 C CA . THR A 1 189 ? -16.338 2.531 -0.689 1.00 88.31 189 THR A CA 1
ATOM 1443 C C . THR A 1 189 ? -15.519 3.050 0.493 1.00 88.31 189 THR A C 1
ATOM 1445 O O . THR A 1 189 ? -16.077 3.480 1.499 1.00 88.31 189 THR A O 1
ATOM 1448 N N . PHE A 1 190 ? -14.191 3.019 0.367 1.00 89.12 190 PHE A N 1
ATOM 1449 C CA . PHE A 1 190 ? -13.193 3.442 1.359 1.00 89.12 190 PHE A CA 1
ATOM 1450 C C . PHE A 1 190 ? -13.090 2.558 2.611 1.00 89.12 190 PHE A C 1
ATOM 1452 O O . PHE A 1 190 ? -12.083 2.635 3.323 1.00 89.12 190 PHE A O 1
ATOM 1459 N N . PHE A 1 191 ? -14.064 1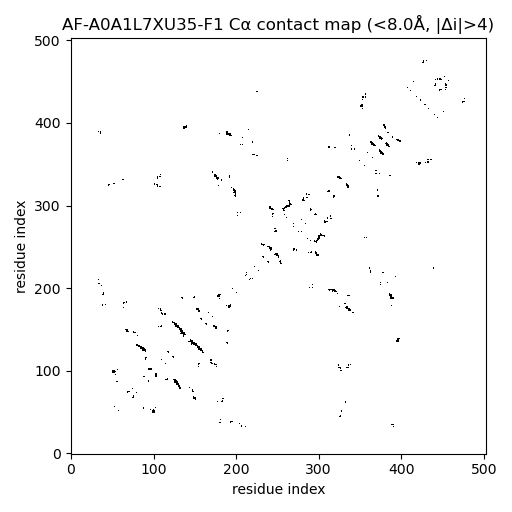.679 2.869 1.00 93.75 191 PHE A N 1
ATOM 1460 C CA . PHE A 1 191 ? -13.944 0.674 3.920 1.00 93.75 191 PHE A CA 1
ATOM 1461 C C . PHE A 1 191 ? -12.891 -0.378 3.581 1.00 93.75 191 PHE A C 1
ATOM 1463 O O . PHE A 1 191 ? -12.574 -0.650 2.418 1.00 93.75 191 PHE A O 1
ATOM 1470 N N . ALA A 1 192 ? -12.358 -0.998 4.630 1.00 94.31 192 ALA A N 1
ATOM 1471 C CA . ALA A 1 192 ? -11.456 -2.124 4.477 1.00 94.31 192 ALA A CA 1
ATOM 1472 C C . ALA A 1 192 ? -12.234 -3.336 3.950 1.00 94.31 192 ALA A C 1
ATOM 1474 O O . ALA A 1 192 ? -13.350 -3.599 4.400 1.00 94.31 192 ALA A O 1
ATOM 1475 N N . ARG A 1 193 ? -11.653 -4.110 3.034 1.00 92.44 193 ARG A N 1
ATOM 1476 C CA . A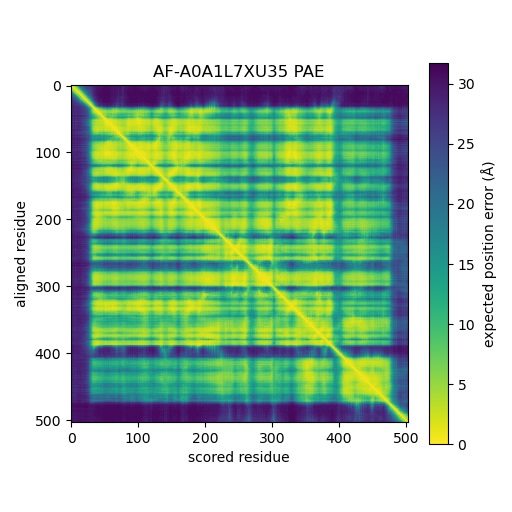RG A 1 193 ? -12.233 -5.373 2.550 1.00 92.44 193 ARG A CA 1
ATOM 1477 C C . ARG A 1 193 ? -11.369 -6.568 2.945 1.00 92.44 193 ARG A C 1
ATOM 1479 O O . ARG A 1 193 ? -10.146 -6.425 3.022 1.00 92.44 193 ARG A O 1
ATOM 1486 N N . PRO A 1 194 ? -11.971 -7.754 3.150 1.00 91.69 194 PRO A N 1
ATOM 1487 C CA . PRO A 1 194 ? -11.203 -8.974 3.327 1.00 91.69 194 PRO A CA 1
ATOM 1488 C C . PRO A 1 194 ? -10.426 -9.324 2.055 1.00 91.69 194 PRO A C 1
ATOM 1490 O O . PRO A 1 194 ? -10.925 -9.142 0.938 1.00 91.69 194 PRO A O 1
ATOM 1493 N N . ILE A 1 195 ? -9.235 -9.883 2.247 1.00 89.06 195 ILE A N 1
ATOM 1494 C CA . ILE A 1 195 ? -8.332 -10.328 1.178 1.00 89.06 195 ILE A CA 1
ATOM 1495 C C . ILE A 1 195 ? -8.121 -11.846 1.246 1.00 89.06 195 ILE A C 1
ATOM 1497 O O . ILE A 1 195 ? -8.223 -12.444 2.320 1.00 89.06 195 ILE A O 1
ATOM 1501 N N . GLN A 1 196 ? -7.847 -12.490 0.108 1.00 84.62 196 GLN A N 1
ATOM 1502 C CA . GLN A 1 196 ? -7.593 -13.937 0.082 1.00 84.62 196 GLN A CA 1
ATOM 1503 C C . GLN A 1 196 ? -6.284 -14.250 0.816 1.00 84.62 196 GLN A C 1
ATOM 1505 O O . GLN A 1 196 ? -5.248 -13.671 0.510 1.00 84.62 196 GLN A O 1
ATOM 1510 N N . GLN A 1 197 ? -6.305 -15.171 1.782 1.00 80.69 197 GLN A N 1
ATOM 1511 C CA . GLN A 1 197 ? -5.113 -15.471 2.586 1.00 80.69 197 GLN A CA 1
ATOM 1512 C C . GLN A 1 197 ? -4.039 -16.250 1.816 1.00 80.69 197 GLN A C 1
ATOM 1514 O O . GLN A 1 197 ? -2.866 -16.160 2.167 1.00 80.69 197 GLN A O 1
ATOM 1519 N N . ASP A 1 198 ? -4.410 -17.002 0.777 1.00 83.44 198 ASP A N 1
ATOM 1520 C CA . ASP A 1 198 ? -3.518 -17.943 0.093 1.00 83.44 198 ASP A CA 1
ATOM 1521 C C . ASP A 1 198 ? -2.884 -17.383 -1.187 1.00 83.44 198 ASP A C 1
ATOM 1523 O O . ASP A 1 198 ? -1.766 -17.777 -1.529 1.00 83.44 198 ASP A O 1
ATOM 1527 N N . LYS A 1 199 ? -3.576 -16.485 -1.897 1.00 87.31 199 LYS A N 1
ATOM 1528 C CA . LYS A 1 199 ? -3.131 -15.916 -3.177 1.00 87.31 199 LYS A CA 1
ATOM 1529 C C . LYS A 1 199 ? -3.701 -14.519 -3.428 1.00 87.31 199 LYS A C 1
ATOM 1531 O O . LYS A 1 199 ? -4.561 -14.052 -2.689 1.00 87.31 199 LYS A O 1
ATOM 1536 N N . ILE A 1 200 ? -3.203 -13.863 -4.468 1.00 88.69 200 ILE A N 1
ATOM 1537 C CA . ILE A 1 200 ? -3.706 -12.581 -4.972 1.00 88.69 200 ILE A CA 1
ATOM 1538 C C . ILE A 1 200 ? -4.857 -12.824 -5.950 1.00 88.69 200 ILE A C 1
ATOM 1540 O O . ILE A 1 200 ? -4.800 -13.722 -6.795 1.00 88.69 200 ILE A O 1
ATOM 1544 N N . ASP A 1 201 ? -5.886 -11.980 -5.877 1.00 88.88 201 ASP A N 1
ATOM 1545 C CA . ASP A 1 201 ? -6.936 -11.923 -6.893 1.00 88.88 201 ASP A CA 1
ATOM 1546 C C . ASP A 1 201 ? -6.486 -11.080 -8.100 1.00 88.88 201 ASP A C 1
ATOM 1548 O O . ASP A 1 201 ? -6.690 -9.866 -8.170 1.00 88.88 201 ASP A O 1
ATOM 1552 N N . PHE A 1 202 ? -5.885 -11.734 -9.094 1.00 91.12 202 PHE A N 1
ATOM 1553 C CA . PHE A 1 202 ? -5.497 -11.071 -10.342 1.00 91.12 202 PHE A CA 1
ATOM 1554 C C . PHE A 1 202 ? -6.687 -10.581 -11.182 1.00 91.12 202 PHE A C 1
ATOM 1556 O O . PHE A 1 202 ? -6.501 -9.725 -12.048 1.00 91.12 202 PHE A O 1
ATOM 1563 N N . GLY A 1 203 ? -7.913 -11.053 -10.928 1.00 89.88 203 GLY A N 1
ATOM 1564 C CA . GLY A 1 203 ? -9.115 -10.485 -11.543 1.00 89.88 203 GLY A CA 1
ATOM 1565 C C . GLY A 1 203 ? -9.328 -9.034 -11.127 1.00 89.88 203 GLY A C 1
ATOM 1566 O O . GLY A 1 203 ? -9.629 -8.185 -11.966 1.00 89.88 203 GLY A O 1
ATOM 1567 N N . MET A 1 204 ? -9.077 -8.733 -9.856 1.00 89.12 204 MET A N 1
ATOM 1568 C CA . MET A 1 204 ? -9.115 -7.373 -9.334 1.00 89.12 204 MET A CA 1
ATOM 1569 C C . MET A 1 204 ? -7.964 -6.513 -9.883 1.00 89.12 204 MET A C 1
ATOM 1571 O O . MET A 1 204 ? -8.198 -5.363 -10.245 1.00 89.12 204 MET A O 1
ATOM 1575 N N . VAL A 1 205 ? -6.756 -7.070 -10.043 1.00 90.88 205 VAL A N 1
ATOM 1576 C CA . VAL A 1 205 ? -5.621 -6.346 -10.655 1.00 90.88 205 VAL A CA 1
ATOM 1577 C C . VAL A 1 205 ? -5.916 -5.962 -12.108 1.00 90.88 205 VAL A C 1
ATOM 1579 O O . VAL A 1 205 ? -5.722 -4.809 -12.492 1.00 90.88 205 VAL A O 1
ATOM 1582 N N . ARG A 1 206 ? -6.441 -6.897 -12.912 1.00 91.19 206 ARG A N 1
ATOM 1583 C CA . ARG A 1 206 ? -6.886 -6.611 -14.289 1.00 91.19 206 ARG A CA 1
ATOM 1584 C C . ARG A 1 206 ? -7.963 -5.531 -14.323 1.00 91.19 206 ARG A C 1
ATOM 1586 O O . ARG A 1 206 ? -7.963 -4.691 -15.218 1.00 91.19 206 ARG A O 1
ATOM 1593 N N . ASN A 1 207 ? -8.867 -5.536 -13.346 1.00 88.44 207 ASN A N 1
ATOM 1594 C CA . ASN A 1 207 ? -9.884 -4.502 -13.232 1.00 88.44 207 ASN A CA 1
ATOM 1595 C C . ASN A 1 207 ? -9.273 -3.122 -12.933 1.00 88.44 207 ASN A C 1
ATOM 1597 O O . ASN A 1 207 ? -9.656 -2.161 -13.584 1.00 88.44 207 ASN A O 1
ATOM 1601 N N . TRP A 1 208 ? -8.286 -3.005 -12.040 1.00 89.62 208 TRP A N 1
ATOM 1602 C CA . TRP A 1 208 ? -7.594 -1.726 -11.811 1.00 89.62 208 TRP A CA 1
ATOM 1603 C C . TRP A 1 208 ? -6.857 -1.216 -13.046 1.00 89.62 208 TRP A C 1
ATOM 1605 O O . TRP A 1 208 ? -6.912 -0.024 -13.337 1.00 89.62 208 TRP A O 1
ATOM 1615 N N . LEU A 1 209 ? -6.214 -2.112 -13.799 1.00 88.50 209 LEU A N 1
ATOM 1616 C CA . LEU A 1 209 ? -5.575 -1.746 -15.061 1.00 88.50 209 LEU A CA 1
ATOM 1617 C C . LEU A 1 209 ? -6.603 -1.190 -16.058 1.00 88.50 209 LEU A C 1
ATOM 1619 O O . LEU A 1 209 ? -6.397 -0.111 -16.606 1.00 88.50 209 LEU A O 1
ATOM 1623 N N . ASN A 1 210 ? -7.745 -1.866 -16.210 1.00 86.50 210 ASN A N 1
ATOM 1624 C CA . ASN A 1 210 ? -8.848 -1.410 -17.057 1.00 86.50 210 ASN A CA 1
ATOM 1625 C C . ASN A 1 210 ? -9.419 -0.059 -16.590 1.00 86.50 210 ASN A C 1
ATOM 1627 O O . ASN A 1 210 ? -9.683 0.814 -17.411 1.00 86.50 210 ASN A O 1
ATOM 1631 N N . LEU A 1 211 ? -9.561 0.154 -15.279 1.00 83.69 211 LEU A N 1
ATOM 1632 C CA . LEU A 1 211 ? -10.012 1.440 -14.740 1.00 83.69 211 LEU A CA 1
ATOM 1633 C C . LEU A 1 211 ? -9.020 2.554 -15.033 1.00 83.69 211 LEU A C 1
ATOM 1635 O O . LEU A 1 211 ? -9.423 3.622 -15.477 1.00 83.69 211 LEU A O 1
ATOM 1639 N N . CYS A 1 212 ? -7.729 2.293 -14.851 1.00 84.56 212 CYS A N 1
ATOM 1640 C CA . CYS A 1 212 ? -6.682 3.235 -15.209 1.00 84.56 212 CYS A CA 1
ATOM 1641 C C . CYS A 1 212 ? -6.733 3.599 -16.701 1.00 84.56 212 CYS A C 1
ATOM 1643 O O . CYS A 1 212 ? -6.599 4.768 -17.045 1.00 84.56 212 CYS A O 1
ATOM 1645 N N . GLU A 1 213 ? -6.924 2.624 -17.588 1.00 84.06 213 GLU A N 1
ATOM 1646 C CA . GLU A 1 213 ? -7.051 2.861 -19.031 1.00 84.06 213 GLU A CA 1
ATOM 1647 C C . GLU A 1 213 ? -8.341 3.604 -19.388 1.00 84.06 213 GLU A C 1
ATOM 1649 O O . GLU A 1 213 ? -8.316 4.514 -20.206 1.00 84.06 213 GLU A O 1
ATOM 1654 N N . THR A 1 214 ? -9.461 3.262 -18.755 1.00 81.69 214 THR A N 1
ATOM 1655 C CA . THR A 1 214 ? -10.770 3.855 -19.057 1.00 81.69 214 THR A CA 1
ATOM 1656 C C . THR A 1 214 ? -10.891 5.279 -18.527 1.00 81.69 214 THR A C 1
ATOM 1658 O O . THR A 1 214 ? -11.478 6.130 -19.188 1.00 81.69 214 THR A O 1
ATOM 1661 N N . TRP A 1 215 ? -10.382 5.543 -17.323 1.00 78.94 215 TRP A N 1
ATOM 1662 C CA . TRP A 1 215 ? -10.539 6.840 -16.665 1.00 78.94 215 TRP A CA 1
ATOM 1663 C C . TRP A 1 215 ? -9.451 7.831 -17.042 1.00 78.94 215 TRP A C 1
ATOM 1665 O O . TRP A 1 215 ? -9.724 9.026 -17.060 1.00 78.94 215 TRP A O 1
ATOM 1675 N N . HIS A 1 216 ? -8.233 7.358 -17.317 1.00 78.69 216 HIS A N 1
ATOM 1676 C CA . HIS A 1 216 ? -7.127 8.246 -17.669 1.00 78.69 216 HIS A CA 1
ATOM 1677 C C . HIS A 1 216 ? -6.801 8.189 -19.164 1.00 78.69 216 HIS A C 1
ATOM 1679 O O . HIS A 1 216 ? -6.382 9.187 -19.723 1.00 78.69 216 HIS A O 1
ATOM 1685 N N . GLY A 1 217 ? -6.996 7.065 -19.856 1.00 79.31 217 GLY A N 1
ATOM 1686 C CA . GLY A 1 217 ? -6.620 6.967 -21.268 1.00 79.31 217 GLY A CA 1
ATOM 1687 C C . GLY A 1 217 ? -5.136 7.283 -21.495 1.00 79.31 217 GLY A C 1
ATOM 1688 O O . GLY A 1 217 ? -4.262 6.774 -20.779 1.00 79.31 217 GLY A O 1
ATOM 1689 N N . ASP A 1 218 ? -4.859 8.130 -22.488 1.00 76.50 218 ASP A N 1
ATOM 1690 C CA . ASP A 1 218 ? -3.500 8.488 -22.911 1.00 76.50 218 ASP A CA 1
ATOM 1691 C C . ASP A 1 218 ? -2.750 9.366 -21.909 1.00 76.50 218 ASP A C 1
ATOM 1693 O O . ASP A 1 218 ? -1.530 9.256 -21.787 1.00 76.50 218 ASP A O 1
ATOM 1697 N N . ASP A 1 219 ? -3.474 10.098 -21.069 1.00 73.81 219 ASP A N 1
ATOM 1698 C CA . ASP A 1 219 ? -2.925 10.904 -19.979 1.00 73.81 219 ASP A CA 1
ATOM 1699 C C . ASP A 1 219 ? -2.080 10.094 -18.980 1.00 73.81 219 ASP A C 1
ATOM 1701 O O . ASP A 1 219 ? -1.246 10.645 -18.260 1.00 73.81 219 ASP A O 1
ATOM 1705 N N . CYS A 1 220 ? -2.318 8.782 -18.888 1.00 77.12 220 CYS A N 1
ATOM 1706 C CA . CYS A 1 220 ? -1.536 7.872 -18.051 1.00 77.12 220 CYS A CA 1
ATOM 1707 C C . CYS A 1 220 ? -0.435 7.131 -18.834 1.00 77.12 220 CYS A C 1
ATOM 1709 O O . CYS A 1 220 ? 0.374 6.402 -18.249 1.00 77.12 220 CYS A O 1
ATOM 1711 N N . ASN A 1 221 ? -0.414 7.276 -20.158 1.00 73.75 221 ASN A N 1
ATOM 1712 C CA . ASN A 1 221 ? 0.608 6.730 -21.045 1.00 73.75 221 ASN A CA 1
ATOM 1713 C C . ASN A 1 221 ? 1.718 7.746 -21.331 1.00 73.75 221 ASN A C 1
ATOM 1715 O O . ASN A 1 221 ? 2.857 7.342 -21.582 1.00 73.75 221 ASN A O 1
ATOM 1719 N N . GLU A 1 222 ? 1.410 9.035 -21.258 1.00 67.31 222 GLU A N 1
ATOM 1720 C CA . GLU A 1 222 ? 2.385 10.107 -21.390 1.00 67.31 222 GLU A CA 1
ATOM 1721 C C . GLU A 1 222 ? 3.208 10.269 -20.111 1.00 67.31 222 GLU A C 1
ATOM 1723 O O . GLU A 1 222 ? 2.734 10.091 -18.986 1.00 67.31 222 GLU A O 1
ATOM 1728 N N . VAL A 1 223 ? 4.495 10.567 -20.284 1.00 62.59 223 VAL A N 1
ATOM 1729 C CA . VAL A 1 223 ? 5.373 10.890 -19.167 1.00 62.59 223 VAL A CA 1
ATOM 1730 C C . VAL A 1 223 ? 6.024 12.229 -19.492 1.00 62.59 223 VAL A C 1
ATOM 1732 O O . VAL A 1 223 ? 7.010 12.246 -20.208 1.00 62.59 223 VAL A O 1
ATOM 1735 N N . GLU A 1 224 ? 5.498 13.328 -18.941 1.00 57.31 224 GLU A N 1
ATOM 1736 C CA . GLU A 1 224 ? 5.975 14.714 -19.156 1.00 57.31 224 GLU A CA 1
ATOM 1737 C C . GLU A 1 224 ? 7.490 14.875 -18.898 1.00 57.31 224 GLU A C 1
ATOM 1739 O O . GLU A 1 224 ? 8.227 15.504 -19.651 1.00 57.31 224 GLU A O 1
ATOM 1744 N N . MET A 1 225 ? 8.029 14.182 -17.882 1.00 56.62 225 MET A N 1
ATOM 1745 C CA . MET A 1 225 ? 9.479 14.125 -17.640 1.00 56.62 225 MET A CA 1
ATOM 1746 C C . MET A 1 225 ? 10.291 13.485 -18.790 1.00 56.62 225 MET A C 1
ATOM 1748 O O . MET A 1 225 ? 11.522 13.589 -18.804 1.00 56.62 225 MET A O 1
ATOM 1752 N N . LEU A 1 226 ? 9.629 12.808 -19.732 1.00 58.56 226 LEU A N 1
ATOM 1753 C CA . LEU A 1 226 ? 10.182 11.956 -20.784 1.00 58.56 226 LEU A CA 1
ATOM 1754 C C . LEU A 1 226 ? 9.670 12.303 -22.196 1.00 58.56 226 LEU A C 1
ATOM 1756 O O . LEU A 1 226 ? 9.754 11.425 -23.051 1.00 58.56 226 LEU A O 1
ATOM 1760 N N . ASP A 1 227 ? 9.234 13.540 -22.481 1.00 54.00 227 ASP A N 1
ATOM 1761 C CA . ASP A 1 227 ? 8.683 14.023 -23.780 1.00 54.00 227 ASP A CA 1
ATOM 1762 C C . ASP A 1 227 ? 9.443 13.619 -25.070 1.00 54.00 227 ASP A C 1
ATOM 1764 O O . ASP A 1 227 ? 8.987 13.843 -26.188 1.00 54.00 227 ASP A O 1
ATOM 1768 N N . THR A 1 228 ? 10.619 13.002 -24.954 1.00 54.50 228 THR A N 1
ATOM 1769 C CA . THR A 1 228 ? 11.377 12.410 -26.059 1.00 54.50 228 THR A CA 1
ATOM 1770 C C . THR A 1 228 ? 12.055 11.101 -25.626 1.00 54.50 228 THR A C 1
ATOM 1772 O O . THR A 1 228 ? 13.289 11.057 -25.523 1.00 54.50 228 THR A O 1
ATOM 1775 N N . ILE A 1 229 ? 11.293 10.061 -25.301 1.00 57.75 229 ILE A N 1
ATOM 1776 C CA . ILE A 1 229 ? 11.831 8.697 -25.229 1.00 57.75 229 ILE A CA 1
ATOM 1777 C C . ILE A 1 229 ? 11.141 7.863 -26.299 1.00 57.75 229 ILE A C 1
ATOM 1779 O O . ILE A 1 229 ? 9.925 7.673 -26.274 1.00 57.75 229 ILE A O 1
ATOM 1783 N N . THR A 1 230 ? 11.941 7.412 -27.263 1.00 63.47 230 THR A N 1
ATOM 1784 C CA . THR A 1 230 ? 11.519 6.395 -28.227 1.00 63.47 230 THR A CA 1
ATOM 1785 C C . THR A 1 230 ? 11.421 5.050 -27.514 1.00 63.47 230 THR A C 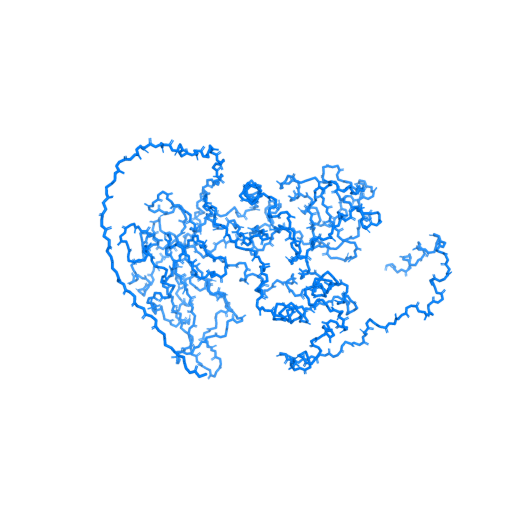1
ATOM 1787 O O . THR A 1 230 ? 11.996 4.870 -26.439 1.00 63.47 230 THR A O 1
ATOM 1790 N N . HIS A 1 231 ? 10.631 4.113 -28.040 1.00 74.62 231 HIS A N 1
ATOM 1791 C CA . HIS A 1 231 ? 10.462 2.825 -27.370 1.00 74.62 231 HIS A CA 1
ATOM 1792 C C . HIS A 1 231 ? 11.851 2.189 -27.149 1.00 74.62 231 HIS A C 1
ATOM 1794 O O . HIS A 1 231 ? 12.702 2.325 -28.023 1.00 74.62 231 HIS A O 1
ATOM 1800 N N . PRO A 1 232 ? 12.140 1.486 -26.034 1.00 76.44 232 PRO A N 1
ATOM 1801 C CA . PRO A 1 232 ? 13.489 0.959 -25.784 1.00 76.44 232 PRO A CA 1
ATOM 1802 C C . PRO A 1 232 ? 14.048 0.078 -26.907 1.00 76.44 232 PRO A C 1
ATOM 1804 O O . PRO A 1 232 ? 15.256 0.036 -27.104 1.00 76.44 232 PRO A O 1
ATOM 1807 N N . ALA A 1 233 ? 13.172 -0.569 -27.679 1.00 77.81 233 ALA A N 1
ATOM 1808 C CA . ALA A 1 233 ? 13.528 -1.280 -28.911 1.00 77.81 233 ALA A CA 1
ATOM 1809 C C . ALA A 1 233 ? 14.235 -0.407 -29.970 1.00 77.81 233 ALA A C 1
ATOM 1811 O O . ALA A 1 233 ? 15.027 -0.927 -30.750 1.00 77.81 233 ALA A O 1
ATOM 1812 N N . ASP A 1 234 ? 13.969 0.899 -29.989 1.00 78.81 234 ASP A N 1
ATOM 1813 C CA . ASP A 1 234 ? 14.555 1.868 -30.919 1.00 78.81 234 ASP A CA 1
ATOM 1814 C C . ASP A 1 234 ? 15.918 2.396 -30.434 1.00 78.81 234 ASP A C 1
ATOM 1816 O O . ASP A 1 234 ? 16.739 2.837 -31.239 1.00 78.81 234 ASP A O 1
ATOM 1820 N N . GLU A 1 235 ? 16.176 2.356 -29.121 1.00 73.56 235 GLU A N 1
ATOM 1821 C CA . GLU A 1 235 ? 17.373 2.947 -28.500 1.00 73.56 235 GLU A CA 1
ATOM 1822 C C . GLU A 1 235 ? 18.407 1.907 -28.052 1.00 73.56 235 GLU A C 1
ATOM 1824 O O . GLU A 1 235 ? 19.607 2.191 -28.041 1.00 73.56 235 GLU A O 1
ATOM 1829 N N . ILE A 1 236 ? 17.961 0.708 -27.668 1.00 72.75 236 ILE A N 1
ATOM 1830 C CA . ILE A 1 236 ? 18.803 -0.348 -27.102 1.00 72.75 236 ILE A CA 1
ATOM 1831 C C . ILE A 1 236 ? 19.079 -1.400 -28.184 1.00 72.75 236 ILE A C 1
ATOM 1833 O O . ILE A 1 236 ? 18.170 -2.146 -28.565 1.00 72.75 236 ILE A O 1
ATOM 1837 N N . PRO A 1 237 ? 20.335 -1.524 -28.659 1.00 70.62 237 PRO A N 1
ATOM 1838 C CA . PRO A 1 237 ? 20.716 -2.604 -29.555 1.00 70.62 237 PRO A CA 1
ATOM 1839 C C . PRO A 1 237 ? 20.416 -3.952 -28.902 1.00 70.62 237 PRO A C 1
ATOM 1841 O O . PRO A 1 237 ? 20.837 -4.203 -27.776 1.00 70.62 237 PRO A O 1
ATOM 1844 N N . GLU A 1 238 ? 19.702 -4.818 -29.621 1.00 78.75 238 GLU A N 1
ATOM 1845 C CA . GLU A 1 238 ? 19.275 -6.124 -29.112 1.00 78.75 238 GLU A CA 1
ATOM 1846 C C . GLU A 1 238 ? 18.379 -6.056 -27.862 1.00 78.75 238 GLU A C 1
ATOM 1848 O O . GLU A 1 238 ? 18.522 -6.873 -26.952 1.00 78.75 238 GLU A O 1
ATOM 1853 N N . PHE A 1 239 ? 17.428 -5.118 -27.817 1.00 81.62 239 PHE A N 1
ATOM 1854 C CA . PHE A 1 239 ? 16.373 -5.126 -26.802 1.00 81.62 239 PHE A CA 1
ATOM 1855 C C . PHE A 1 239 ? 15.621 -6.465 -26.818 1.00 81.62 239 PHE A C 1
ATOM 1857 O O . PHE A 1 239 ? 15.027 -6.851 -27.828 1.00 81.62 239 PHE A O 1
ATOM 1864 N N . ARG A 1 240 ? 15.665 -7.193 -25.698 1.00 83.88 240 ARG A N 1
ATOM 1865 C CA . ARG A 1 240 ? 15.039 -8.510 -25.551 1.00 83.88 240 ARG A CA 1
ATOM 1866 C C . ARG A 1 240 ? 14.012 -8.503 -24.436 1.00 83.88 240 ARG A C 1
ATOM 1868 O O . ARG A 1 240 ? 14.216 -7.887 -23.393 1.00 83.88 240 ARG A O 1
ATOM 1875 N N . VAL A 1 241 ? 12.944 -9.251 -24.652 1.00 88.50 241 VAL A N 1
ATOM 1876 C CA . VAL A 1 241 ? 11.881 -9.490 -23.679 1.00 88.50 241 VAL A CA 1
ATOM 1877 C C . VAL A 1 241 ? 11.612 -10.984 -23.583 1.00 88.50 241 VAL A C 1
ATOM 1879 O O . VAL A 1 241 ? 11.868 -11.749 -24.513 1.00 88.50 241 VAL A O 1
ATOM 1882 N N . ILE A 1 242 ? 11.109 -11.408 -22.434 1.00 89.25 242 ILE A N 1
ATOM 1883 C CA . ILE A 1 242 ? 10.616 -12.759 -22.218 1.00 89.25 242 ILE A CA 1
ATOM 1884 C C . ILE A 1 242 ? 9.189 -12.801 -22.752 1.00 89.25 242 ILE A C 1
ATOM 1886 O O . ILE A 1 242 ? 8.312 -12.108 -22.234 1.00 89.25 242 ILE A O 1
ATOM 1890 N N . ASP A 1 243 ? 8.951 -13.622 -23.766 1.00 90.50 243 ASP A N 1
ATOM 1891 C CA . ASP A 1 243 ? 7.608 -14.033 -24.139 1.00 90.50 243 ASP A CA 1
ATOM 1892 C C . ASP A 1 243 ? 7.093 -14.998 -23.074 1.00 90.50 243 ASP A C 1
ATOM 1894 O O . ASP A 1 243 ? 7.561 -16.133 -22.943 1.00 90.50 243 ASP A O 1
ATOM 1898 N N . VAL A 1 244 ? 6.149 -14.533 -22.262 1.00 92.44 244 VAL A N 1
ATOM 1899 C CA . VAL A 1 244 ? 5.610 -15.342 -21.174 1.00 92.44 244 VAL A CA 1
ATOM 1900 C C . VAL A 1 244 ? 4.643 -16.403 -21.693 1.00 92.44 244 VAL A C 1
ATOM 1902 O O . VAL A 1 244 ? 4.415 -17.384 -20.998 1.00 92.44 244 VAL A O 1
ATOM 1905 N N . VAL A 1 245 ? 4.089 -16.293 -22.897 1.00 90.69 245 VAL A N 1
ATOM 1906 C CA . VAL A 1 245 ? 3.222 -17.345 -23.450 1.00 90.69 245 VAL A CA 1
ATOM 1907 C C . VAL A 1 245 ? 4.077 -18.515 -23.925 1.00 90.69 245 VAL A C 1
ATOM 1909 O O . VAL A 1 245 ? 3.848 -19.653 -23.512 1.00 90.69 245 VAL A O 1
ATOM 1912 N N . ASP A 1 246 ? 5.113 -18.210 -24.702 1.00 88.19 246 ASP A N 1
ATOM 1913 C CA . ASP A 1 246 ? 5.981 -19.215 -25.322 1.00 88.19 246 ASP A CA 1
ATOM 1914 C C . ASP A 1 246 ? 7.187 -19.606 -24.441 1.00 88.19 246 ASP A C 1
ATOM 1916 O O . ASP A 1 246 ? 7.926 -20.533 -24.769 1.00 88.19 246 ASP A O 1
ATOM 1920 N N . ASN A 1 247 ? 7.366 -18.947 -23.287 1.00 86.56 247 ASN A N 1
ATOM 1921 C CA . ASN A 1 247 ? 8.468 -19.156 -22.338 1.00 86.56 247 ASN A CA 1
ATOM 1922 C C . ASN A 1 247 ? 9.863 -19.022 -22.970 1.00 86.56 247 ASN A C 1
ATOM 1924 O O . ASN A 1 247 ? 10.764 -19.811 -22.678 1.00 86.56 247 ASN A O 1
ATOM 1928 N N . CYS A 1 248 ? 10.057 -18.027 -23.831 1.00 84.00 248 CYS A N 1
ATOM 1929 C CA . CYS A 1 248 ? 11.300 -17.850 -24.577 1.00 84.00 248 CYS A CA 1
ATOM 1930 C C . CYS A 1 248 ? 11.750 -16.387 -24.622 1.00 84.00 248 CYS A C 1
ATOM 1932 O O . CYS A 1 248 ? 10.983 -15.468 -24.342 1.00 84.00 248 CYS A O 1
ATOM 1934 N N . LEU A 1 249 ? 13.024 -16.167 -24.947 1.00 84.44 249 LEU A N 1
ATOM 1935 C CA . LEU A 1 249 ? 13.584 -14.829 -25.116 1.00 84.44 249 LEU A CA 1
ATOM 1936 C C . LEU A 1 249 ? 13.430 -14.385 -26.576 1.00 84.44 249 LEU A C 1
ATOM 1938 O O . LEU A 1 249 ? 13.959 -15.039 -27.476 1.00 84.44 249 LEU A O 1
ATOM 1942 N N . VAL A 1 250 ? 12.753 -13.262 -26.804 1.00 87.94 250 VAL A N 1
ATOM 1943 C CA . VAL A 1 250 ? 12.509 -12.686 -28.136 1.00 87.94 250 VAL A CA 1
ATOM 1944 C C . VAL A 1 250 ? 13.049 -11.261 -28.218 1.00 87.94 250 VAL A C 1
ATOM 1946 O O . VAL A 1 250 ? 13.261 -10.611 -27.194 1.00 87.94 250 VAL A O 1
ATOM 1949 N N . TYR A 1 251 ? 13.287 -10.767 -29.433 1.00 88.12 251 TYR A N 1
ATOM 1950 C CA . TYR A 1 251 ? 13.565 -9.346 -29.642 1.00 88.12 251 TYR A CA 1
ATOM 1951 C C . TYR A 1 251 ? 12.277 -8.545 -29.449 1.00 88.12 251 TYR A C 1
ATOM 1953 O O . TYR A 1 251 ? 11.232 -8.921 -29.977 1.00 88.12 251 TYR A O 1
ATOM 1961 N N . GLY A 1 252 ? 12.346 -7.468 -28.670 1.00 85.62 252 GLY A N 1
ATOM 1962 C CA . GLY A 1 252 ? 11.212 -6.570 -28.488 1.00 85.62 252 GLY A CA 1
ATOM 1963 C C . GLY A 1 252 ? 11.066 -5.637 -29.688 1.00 85.62 252 GLY A C 1
ATOM 1964 O O . GLY A 1 252 ? 12.046 -5.062 -30.153 1.00 85.62 252 GLY A O 1
ATOM 1965 N N . GLU A 1 253 ? 9.839 -5.486 -30.174 1.00 86.69 253 GLU A N 1
ATOM 1966 C CA . GLU A 1 253 ? 9.481 -4.536 -31.231 1.00 86.69 253 GLU A CA 1
ATOM 1967 C C . GLU A 1 253 ? 9.006 -3.209 -30.622 1.00 86.69 253 GLU A C 1
ATOM 1969 O O . GLU A 1 253 ? 8.546 -3.172 -29.480 1.00 86.69 253 GLU A O 1
ATOM 1974 N N . SER A 1 254 ? 9.057 -2.115 -31.383 1.00 82.31 254 SER A N 1
ATOM 1975 C CA . SER A 1 254 ? 8.691 -0.768 -30.907 1.00 82.31 254 SER A CA 1
ATOM 1976 C C . SER A 1 254 ? 7.217 -0.622 -30.499 1.00 82.31 254 SER A C 1
ATOM 1978 O O . SER A 1 254 ? 6.851 0.324 -29.809 1.00 82.31 254 SER A O 1
ATOM 1980 N N . SER A 1 255 ? 6.365 -1.570 -30.897 1.00 82.75 255 SER A N 1
ATOM 1981 C CA . SER A 1 255 ? 4.950 -1.653 -30.521 1.00 82.75 255 SER A CA 1
ATOM 1982 C C . SER A 1 255 ? 4.668 -2.596 -29.347 1.00 82.75 255 SER A C 1
ATOM 1984 O O . SER A 1 255 ? 3.508 -2.753 -28.963 1.00 82.75 255 SER A O 1
ATOM 1986 N N . CYS A 1 256 ? 5.673 -3.286 -28.796 1.00 86.25 256 CYS A N 1
ATOM 1987 C CA . CYS A 1 256 ? 5.427 -4.283 -27.758 1.00 86.25 256 CYS A CA 1
ATOM 1988 C C . CYS A 1 256 ? 5.073 -3.615 -26.418 1.00 86.25 256 CYS A C 1
ATOM 1990 O O . CYS A 1 256 ? 5.753 -2.710 -25.948 1.00 86.25 256 CYS A O 1
ATOM 1992 N N . THR A 1 257 ? 4.000 -4.068 -25.770 1.00 88.38 257 THR A N 1
ATOM 1993 C CA . THR A 1 257 ? 3.690 -3.680 -24.387 1.00 88.38 257 THR A CA 1
ATOM 1994 C C . THR A 1 257 ? 4.224 -4.749 -23.448 1.00 88.38 257 THR A C 1
ATOM 1996 O O . THR A 1 257 ? 3.916 -5.932 -23.614 1.00 88.38 257 THR A O 1
ATOM 1999 N N . TYR A 1 258 ? 5.026 -4.342 -22.469 1.00 90.25 258 TYR A N 1
ATOM 2000 C CA . TYR A 1 258 ? 5.697 -5.259 -21.558 1.00 90.25 258 TYR A CA 1
ATOM 2001 C C . TYR A 1 258 ? 5.577 -4.806 -20.101 1.00 90.25 258 TYR A C 1
ATOM 2003 O O . TYR A 1 258 ? 5.482 -3.614 -19.807 1.00 90.25 258 TYR A O 1
ATOM 2011 N N . ALA A 1 259 ? 5.597 -5.768 -19.180 1.00 91.69 259 ALA A N 1
ATOM 2012 C CA . ALA A 1 259 ? 5.857 -5.504 -17.770 1.00 91.69 259 ALA A CA 1
ATOM 2013 C C . ALA A 1 259 ? 7.369 -5.440 -17.548 1.00 91.69 259 ALA A C 1
ATOM 2015 O O . ALA A 1 259 ? 8.100 -6.240 -18.123 1.00 91.69 259 ALA A O 1
ATOM 2016 N N . ALA A 1 260 ? 7.849 -4.528 -16.709 1.00 88.56 260 ALA A N 1
ATOM 2017 C CA . ALA A 1 260 ? 9.238 -4.516 -16.266 1.00 88.56 260 ALA A CA 1
ATOM 2018 C C . ALA A 1 260 ? 9.314 -5.046 -14.834 1.00 88.56 260 ALA A C 1
ATOM 2020 O O . ALA A 1 260 ? 8.575 -4.593 -13.959 1.00 88.56 260 ALA A O 1
ATOM 2021 N N . LEU A 1 261 ? 10.207 -5.999 -14.586 1.00 84.88 261 LEU A N 1
ATOM 2022 C CA . LEU A 1 261 ? 10.516 -6.438 -13.235 1.00 84.88 261 LEU A CA 1
ATOM 2023 C C . LEU A 1 261 ? 11.683 -5.612 -12.689 1.00 84.88 261 LEU A C 1
ATOM 2025 O O . LEU A 1 261 ? 12.746 -5.582 -13.302 1.00 84.88 261 LEU A O 1
ATOM 2029 N N . SER A 1 262 ? 11.511 -5.030 -11.499 1.00 71.44 262 SER A N 1
ATOM 2030 C CA . SER A 1 262 ? 12.595 -4.423 -10.706 1.00 71.44 262 SER A CA 1
ATOM 2031 C C . SER A 1 262 ? 13.515 -5.498 -10.110 1.00 71.44 262 SER A C 1
ATOM 2033 O O . SER A 1 262 ? 13.644 -5.706 -8.898 1.00 71.44 262 SER A O 1
ATOM 2035 N N . TYR A 1 263 ? 14.092 -6.308 -10.985 1.00 64.25 263 TYR A N 1
ATOM 2036 C CA . TYR A 1 263 ? 15.021 -7.350 -10.617 1.00 64.25 263 TYR A CA 1
ATOM 2037 C C . TYR A 1 263 ? 16.006 -7.574 -11.745 1.00 64.25 263 TYR A C 1
ATOM 2039 O O . TYR A 1 263 ? 15.721 -7.330 -12.914 1.00 64.25 263 TYR A O 1
ATOM 2047 N N . VAL A 1 264 ? 17.172 -8.063 -11.352 1.00 61.34 264 VAL A N 1
ATOM 2048 C CA . VAL A 1 264 ? 18.303 -8.224 -12.238 1.00 61.34 264 VAL A CA 1
ATOM 2049 C C . VAL A 1 264 ? 18.733 -9.697 -12.246 1.00 61.34 264 VAL A C 1
ATOM 2051 O O . VAL A 1 264 ? 18.934 -10.284 -11.181 1.00 61.34 264 VAL A O 1
ATOM 2054 N N . TRP A 1 265 ? 18.832 -10.316 -13.424 1.00 53.16 265 TRP A N 1
ATOM 2055 C CA . TRP A 1 265 ? 19.012 -11.760 -13.606 1.00 53.16 265 TRP A CA 1
ATOM 2056 C C . TRP A 1 265 ? 19.739 -12.130 -14.914 1.00 53.16 265 TRP A C 1
ATOM 2058 O O . TRP A 1 265 ? 19.483 -11.543 -15.954 1.00 53.16 265 TRP A O 1
ATOM 2068 N N . ASP A 1 266 ? 20.617 -13.139 -14.890 1.00 55.38 266 ASP A N 1
ATOM 2069 C CA . ASP A 1 266 ? 21.262 -13.674 -16.102 1.00 55.38 266 ASP A CA 1
ATOM 2070 C C . ASP A 1 266 ? 20.301 -14.575 -16.922 1.00 55.38 266 ASP A C 1
ATOM 2072 O O . ASP A 1 266 ? 19.940 -15.665 -16.468 1.00 55.38 266 ASP A O 1
ATOM 2076 N N . PRO A 1 267 ? 19.912 -14.181 -18.152 1.00 54.50 267 PRO A N 1
ATOM 2077 C CA . PRO A 1 267 ? 18.905 -14.871 -18.956 1.00 54.50 267 PRO A CA 1
ATOM 2078 C C . PRO A 1 267 ? 19.430 -16.140 -19.643 1.00 54.50 267 PRO A C 1
ATOM 2080 O O . PRO A 1 267 ? 18.724 -16.711 -20.479 1.00 54.50 267 PRO A O 1
ATOM 2083 N N . GLY A 1 268 ? 20.656 -16.600 -19.344 1.00 54.06 268 GLY A N 1
ATOM 2084 C CA . GLY A 1 268 ? 21.240 -17.819 -19.920 1.00 54.06 268 GLY A CA 1
ATOM 2085 C C . GLY A 1 268 ? 20.298 -19.033 -19.909 1.00 54.06 268 GLY A C 1
ATOM 2086 O O . GLY A 1 268 ? 20.289 -19.810 -20.864 1.00 54.06 268 GLY A O 1
ATOM 2087 N N . ALA A 1 269 ? 19.431 -19.127 -18.898 1.00 55.72 269 ALA A N 1
ATOM 2088 C CA . ALA A 1 269 ? 18.463 -20.205 -18.719 1.00 55.72 269 ALA A CA 1
ATOM 2089 C C . ALA A 1 269 ? 17.180 -20.114 -19.581 1.00 55.72 269 ALA A C 1
ATOM 2091 O O . ALA A 1 269 ? 16.375 -21.038 -19.572 1.00 55.72 269 ALA A O 1
ATOM 2092 N N . LEU A 1 270 ? 16.971 -19.044 -20.356 1.00 57.19 270 LEU A N 1
ATOM 2093 C CA . LEU A 1 270 ? 15.870 -18.951 -21.338 1.00 57.19 270 LEU A CA 1
ATOM 2094 C C . LEU A 1 270 ? 16.315 -19.229 -22.776 1.00 57.19 270 LEU A C 1
ATOM 2096 O O . LEU A 1 270 ? 15.518 -19.121 -23.707 1.00 57.19 270 LEU A O 1
ATOM 2100 N N . LYS A 1 271 ? 17.588 -19.584 -22.979 1.00 59.34 271 LYS A N 1
ATOM 2101 C CA . LYS A 1 271 ? 18.109 -19.923 -24.310 1.00 59.34 271 LYS A CA 1
ATOM 2102 C C . LYS A 1 271 ? 17.664 -21.307 -24.782 1.00 59.34 271 LYS A C 1
ATOM 2104 O O . LYS A 1 271 ? 17.586 -21.523 -25.986 1.00 59.34 271 LYS A O 1
ATOM 2109 N N . LEU A 1 272 ? 17.384 -22.230 -23.857 1.00 59.00 272 LEU A N 1
ATOM 2110 C CA . LEU A 1 272 ? 16.910 -23.585 -24.145 1.00 59.00 272 LEU A CA 1
ATOM 2111 C C . LEU A 1 272 ? 15.805 -23.977 -23.147 1.00 59.00 272 LEU A C 1
ATOM 2113 O O . LEU A 1 272 ? 15.969 -23.704 -21.957 1.00 59.00 272 LEU A O 1
ATOM 2117 N N . PRO A 1 273 ? 14.726 -24.664 -23.581 1.00 60.78 273 PRO A N 1
ATOM 2118 C CA . PRO A 1 273 ? 13.640 -25.114 -22.696 1.00 60.78 273 PRO A CA 1
ATOM 2119 C C . PRO A 1 273 ? 14.110 -25.960 -21.502 1.00 60.78 273 PRO A C 1
ATOM 2121 O O . PRO A 1 273 ? 13.498 -25.940 -20.439 1.00 60.78 273 PRO A O 1
ATOM 2124 N N . GLU A 1 274 ? 15.226 -26.672 -21.664 1.00 67.06 274 GLU A N 1
ATOM 2125 C CA . GLU A 1 274 ? 15.853 -27.536 -20.654 1.00 67.06 274 GLU A CA 1
ATOM 2126 C C . GLU A 1 274 ? 16.348 -26.775 -19.413 1.00 67.06 274 GLU A C 1
ATOM 2128 O O . GLU A 1 274 ? 16.561 -27.371 -18.359 1.00 67.06 274 GLU A O 1
ATOM 2133 N N . PHE A 1 275 ? 16.518 -25.456 -19.513 1.00 66.44 275 PHE A N 1
ATOM 2134 C CA . PHE A 1 275 ? 16.992 -24.620 -18.415 1.00 66.44 275 PHE A CA 1
ATOM 2135 C C . PHE A 1 275 ? 15.866 -23.886 -17.678 1.00 66.44 275 PHE A C 1
ATOM 2137 O O . PHE A 1 275 ? 16.145 -23.140 -16.741 1.00 66.44 275 PHE A O 1
ATOM 2144 N N . TYR A 1 276 ? 14.597 -24.133 -18.017 1.00 69.38 276 TYR A N 1
ATOM 2145 C CA . TYR A 1 276 ? 13.456 -23.478 -17.367 1.00 69.38 276 TYR A CA 1
ATOM 2146 C C . TYR A 1 276 ? 13.449 -23.650 -15.834 1.00 69.38 276 TYR A C 1
ATOM 2148 O O . TYR A 1 276 ? 13.145 -22.717 -15.085 1.00 69.38 276 TYR A O 1
ATOM 2156 N N . ASP A 1 277 ? 13.867 -24.815 -15.336 1.00 71.56 277 ASP A N 1
ATOM 2157 C CA . ASP A 1 277 ? 13.957 -25.078 -13.894 1.00 71.56 277 ASP A CA 1
ATOM 2158 C C . ASP A 1 277 ? 15.069 -24.272 -13.199 1.00 71.56 277 ASP A C 1
ATOM 2160 O O . ASP A 1 277 ? 14.989 -24.021 -11.992 1.00 71.56 277 ASP A O 1
ATOM 2164 N N . GLN A 1 278 ? 16.060 -23.796 -13.959 1.00 74.25 278 GLN A N 1
ATOM 2165 C CA . GLN A 1 278 ? 17.145 -22.932 -13.481 1.00 74.25 278 GLN A CA 1
ATOM 2166 C C . GLN A 1 278 ? 16.727 -21.458 -13.399 1.00 74.25 278 GLN A C 1
ATOM 2168 O O . GLN A 1 278 ? 17.454 -20.647 -12.822 1.00 74.25 278 GLN A O 1
ATOM 2173 N N . ILE A 1 279 ? 15.555 -21.100 -13.938 1.00 77.56 279 ILE A N 1
ATOM 2174 C CA . ILE A 1 279 ? 15.005 -19.751 -13.817 1.00 77.56 279 ILE A CA 1
ATOM 2175 C C . ILE A 1 279 ? 14.668 -19.488 -12.345 1.00 77.56 279 ILE A C 1
ATOM 2177 O O . ILE A 1 279 ? 13.905 -20.242 -11.742 1.00 77.56 279 ILE A O 1
ATOM 2181 N N . PRO A 1 280 ? 15.177 -18.414 -11.737 1.00 81.50 280 PRO A N 1
ATOM 2182 C CA . PRO A 1 280 ? 14.907 -18.135 -10.342 1.00 81.50 280 PRO A CA 1
ATOM 2183 C C . PRO A 1 280 ? 13.425 -17.920 -10.051 1.00 81.50 280 PRO A C 1
ATOM 2185 O O . PRO A 1 280 ? 12.640 -17.472 -10.892 1.00 81.50 280 PRO A O 1
ATOM 2188 N N . CYS A 1 281 ? 13.042 -18.218 -8.813 1.00 83.62 281 CYS A N 1
ATOM 2189 C CA . CYS A 1 281 ? 11.639 -18.245 -8.430 1.00 83.62 281 CYS A CA 1
ATOM 2190 C C . CYS A 1 281 ? 10.921 -16.901 -8.622 1.00 83.62 281 CYS A C 1
ATOM 2192 O O . CYS A 1 281 ? 9.776 -16.890 -9.066 1.00 83.62 281 CYS A O 1
ATOM 2194 N N . THR A 1 282 ? 11.593 -15.780 -8.346 1.00 84.81 282 THR A N 1
ATOM 2195 C CA . THR A 1 282 ? 11.035 -14.435 -8.551 1.00 84.81 282 THR A CA 1
ATOM 2196 C C . THR A 1 282 ? 10.741 -14.163 -10.022 1.00 84.81 282 THR A C 1
ATOM 2198 O O . THR A 1 282 ? 9.714 -13.568 -10.331 1.00 84.81 282 THR A O 1
ATOM 2201 N N . ILE A 1 283 ? 11.594 -14.635 -10.936 1.00 85.12 283 ILE A N 1
ATOM 2202 C CA . ILE A 1 283 ? 11.384 -14.448 -12.375 1.00 85.12 283 ILE A CA 1
ATOM 2203 C C . ILE A 1 283 ? 10.201 -15.289 -12.850 1.00 85.12 283 ILE A C 1
ATOM 2205 O O . ILE A 1 283 ? 9.334 -14.772 -13.545 1.00 85.12 283 ILE A O 1
ATOM 2209 N N . ARG A 1 284 ? 10.099 -16.554 -12.419 1.00 87.88 284 ARG A N 1
ATOM 2210 C CA . ARG A 1 284 ? 8.936 -17.397 -12.751 1.00 87.88 284 ARG A CA 1
ATOM 2211 C C . ARG A 1 284 ? 7.628 -16.815 -12.219 1.00 87.88 284 ARG A C 1
ATOM 2213 O O . ARG A 1 284 ? 6.630 -16.816 -12.937 1.00 87.88 284 ARG A O 1
ATOM 2220 N N . ASP A 1 285 ? 7.641 -16.289 -10.996 1.00 89.81 285 ASP A N 1
ATOM 2221 C CA . ASP A 1 285 ? 6.477 -15.617 -10.420 1.00 89.81 285 ASP A CA 1
ATOM 2222 C C . ASP A 1 285 ? 6.142 -14.330 -11.192 1.00 89.81 285 ASP A C 1
ATOM 2224 O O . ASP A 1 285 ? 4.975 -14.076 -11.472 1.00 89.81 285 ASP A O 1
ATOM 2228 N N . ALA A 1 286 ? 7.137 -13.551 -11.623 1.00 91.25 286 ALA A N 1
ATOM 2229 C CA . ALA A 1 286 ? 6.916 -12.375 -12.464 1.00 91.25 286 ALA A CA 1
ATOM 2230 C C . ALA A 1 286 ? 6.353 -12.742 -13.846 1.00 91.25 286 ALA A C 1
ATOM 2232 O O . ALA A 1 286 ? 5.445 -12.070 -14.333 1.00 91.25 286 ALA A O 1
ATOM 2233 N N . MET A 1 287 ? 6.823 -13.832 -14.462 1.00 91.62 287 MET A N 1
ATOM 2234 C CA . MET A 1 287 ? 6.259 -14.353 -15.712 1.00 91.62 287 MET A CA 1
ATOM 2235 C C . MET A 1 287 ? 4.792 -14.744 -15.516 1.00 91.62 287 MET A C 1
ATOM 2237 O O . MET A 1 287 ? 3.948 -14.385 -16.335 1.00 91.62 287 MET A O 1
ATOM 2241 N N . GLN A 1 288 ? 4.469 -15.431 -14.414 1.00 93.06 288 GLN A N 1
ATOM 2242 C CA . GLN A 1 288 ? 3.087 -15.784 -14.091 1.00 93.06 288 GLN A CA 1
ATOM 2243 C C . GLN A 1 288 ? 2.227 -14.545 -13.844 1.00 93.06 288 GLN A C 1
ATOM 2245 O O . GLN A 1 288 ? 1.152 -14.439 -14.424 1.00 93.06 288 GLN A O 1
ATOM 2250 N N . ALA A 1 289 ? 2.704 -13.590 -13.046 1.00 93.19 289 ALA A N 1
ATOM 2251 C CA . ALA A 1 289 ? 2.002 -12.336 -12.804 1.00 93.19 289 ALA A CA 1
ATOM 2252 C C . ALA A 1 289 ? 1.750 -11.577 -14.114 1.00 93.19 289 ALA A C 1
ATOM 2254 O O . ALA A 1 289 ? 0.649 -11.080 -14.309 1.00 93.19 289 ALA A O 1
ATOM 2255 N N . THR A 1 290 ? 2.722 -11.559 -15.033 1.00 94.62 290 THR A N 1
ATOM 2256 C CA . THR A 1 290 ? 2.609 -10.934 -16.364 1.00 94.62 290 THR A CA 1
ATOM 2257 C C . THR A 1 290 ? 1.500 -11.580 -17.201 1.00 94.62 290 THR A C 1
ATOM 2259 O O . THR A 1 290 ? 0.669 -10.868 -17.764 1.00 94.62 290 THR A O 1
ATOM 2262 N N . ARG A 1 291 ? 1.411 -12.919 -17.214 1.00 94.75 291 ARG A N 1
ATOM 2263 C CA . ARG A 1 291 ? 0.287 -13.632 -17.854 1.00 94.75 291 ARG A CA 1
ATOM 2264 C C . ARG A 1 291 ? -1.045 -13.261 -17.219 1.00 94.75 291 ARG A C 1
ATOM 2266 O O . ARG A 1 291 ? -2.009 -12.979 -17.922 1.00 94.75 291 ARG A O 1
ATOM 2273 N N . GLU A 1 292 ? -1.098 -13.268 -15.890 1.00 94.38 292 GLU A N 1
ATOM 2274 C CA . GLU A 1 292 ? -2.323 -13.021 -15.133 1.00 94.38 292 GLU A CA 1
ATOM 2275 C C . GLU A 1 292 ? -2.832 -11.586 -15.300 1.00 94.38 292 GLU A C 1
ATOM 2277 O O . GLU A 1 292 ? -4.037 -11.378 -15.389 1.00 94.38 292 GLU A O 1
ATOM 2282 N N . ILE A 1 293 ? -1.963 -10.583 -15.410 1.00 93.25 293 ILE A N 1
ATOM 2283 C CA . ILE A 1 293 ? -2.393 -9.206 -15.713 1.00 93.25 293 ILE A CA 1
ATOM 2284 C C . ILE A 1 293 ? -2.799 -9.010 -17.181 1.00 93.25 293 ILE A C 1
ATOM 2286 O O . ILE A 1 293 ? -3.354 -7.967 -17.511 1.00 93.25 293 ILE A O 1
ATOM 2290 N N . GLY A 1 294 ? -2.586 -10.007 -18.047 1.00 92.19 294 GLY A N 1
ATOM 2291 C CA . GLY A 1 294 ? -2.967 -9.968 -19.460 1.00 92.19 294 GLY A CA 1
ATOM 2292 C C . GLY A 1 294 ? -1.890 -9.417 -20.396 1.00 92.19 294 GLY A C 1
ATOM 2293 O O . GLY A 1 294 ? -2.204 -9.045 -21.524 1.00 92.19 294 GLY A O 1
ATOM 2294 N N . LEU A 1 295 ? -0.628 -9.369 -19.959 1.00 93.12 295 LEU A N 1
ATOM 2295 C CA . LEU A 1 295 ? 0.505 -8.974 -20.794 1.00 93.12 295 LEU A CA 1
ATOM 2296 C C . LEU A 1 295 ? 1.246 -10.206 -21.332 1.00 93.12 295 LEU A C 1
ATOM 2298 O O . LEU A 1 295 ? 1.308 -11.257 -20.692 1.00 93.12 295 LEU A O 1
ATOM 2302 N N . ARG A 1 296 ? 1.831 -10.071 -22.527 1.00 94.38 296 ARG A N 1
ATOM 2303 C CA . ARG A 1 296 ? 2.612 -11.140 -23.175 1.00 94.38 296 ARG A CA 1
ATOM 2304 C C . ARG A 1 296 ? 4.106 -11.053 -22.879 1.00 94.38 296 ARG A C 1
ATOM 2306 O O . ARG A 1 296 ? 4.781 -12.077 -22.859 1.00 94.38 296 ARG A O 1
ATOM 2313 N N . TYR A 1 297 ? 4.621 -9.849 -22.664 1.00 93.94 297 TYR A N 1
ATOM 2314 C CA . TYR A 1 297 ? 6.056 -9.621 -22.591 1.00 93.94 297 TYR A CA 1
ATOM 2315 C C . TYR A 1 297 ? 6.477 -9.161 -21.198 1.00 93.94 297 TYR A C 1
ATOM 2317 O O . TYR A 1 297 ? 5.841 -8.296 -20.595 1.00 93.94 297 TYR A O 1
ATOM 2325 N N . LEU A 1 298 ? 7.565 -9.741 -20.701 1.00 91.69 298 LEU A N 1
ATOM 2326 C CA . LEU A 1 298 ? 8.227 -9.355 -19.461 1.00 91.69 298 LEU A CA 1
ATOM 2327 C C . LEU A 1 298 ? 9.666 -8.945 -19.771 1.00 91.69 298 LEU A C 1
ATOM 2329 O O . LEU A 1 298 ? 10.427 -9.713 -20.352 1.00 91.69 298 LEU A O 1
ATOM 2333 N N . TRP A 1 299 ? 10.055 -7.754 -19.347 1.00 87.00 299 TRP A N 1
ATOM 2334 C CA . TRP A 1 299 ? 11.432 -7.290 -19.376 1.00 87.00 299 TRP A CA 1
ATOM 2335 C C . TRP A 1 299 ? 12.078 -7.450 -17.995 1.00 87.00 299 TRP A C 1
ATOM 2337 O O . TRP A 1 299 ? 11.469 -7.127 -16.971 1.00 87.00 299 TRP A O 1
ATOM 2347 N N . VAL A 1 300 ? 13.311 -7.956 -17.974 1.00 77.69 300 VAL A N 1
ATOM 2348 C CA . VAL A 1 300 ? 14.130 -8.160 -16.771 1.00 77.69 300 VAL A CA 1
ATOM 2349 C C . VAL A 1 300 ? 15.562 -7.746 -17.111 1.00 77.69 300 VAL A C 1
ATOM 2351 O O . VAL A 1 300 ? 16.076 -8.150 -18.155 1.00 77.69 300 VAL A O 1
ATOM 2354 N N . ASP A 1 301 ? 16.199 -6.957 -16.249 1.00 64.50 301 ASP A N 1
ATOM 2355 C CA . ASP A 1 301 ? 17.584 -6.507 -16.441 1.00 64.50 301 ASP A CA 1
ATOM 2356 C C . ASP A 1 301 ? 18.591 -7.649 -16.183 1.00 64.50 301 ASP A C 1
ATOM 2358 O O . ASP A 1 301 ? 18.263 -8.611 -15.491 1.00 64.50 301 ASP A O 1
ATOM 2362 N N . THR A 1 302 ? 19.824 -7.572 -16.699 1.00 51.53 302 THR A N 1
ATOM 2363 C CA . THR A 1 302 ? 20.787 -8.692 -16.714 1.00 51.53 302 THR A CA 1
ATOM 2364 C C . THR A 1 302 ? 22.131 -8.385 -16.045 1.00 51.53 302 THR A C 1
ATOM 2366 O O . THR A 1 302 ? 23.034 -7.907 -16.712 1.00 51.53 302 THR A O 1
ATOM 2369 N N . THR A 1 303 ? 22.265 -8.705 -14.749 1.00 45.06 303 THR A N 1
ATOM 2370 C CA . THR A 1 303 ? 23.457 -8.682 -13.851 1.00 45.06 303 THR A CA 1
ATOM 2371 C C . THR A 1 303 ? 23.055 -8.903 -12.364 1.00 45.06 303 THR A C 1
ATOM 2373 O O . THR A 1 303 ? 22.874 -7.939 -11.615 1.00 45.06 303 THR A O 1
ATOM 2376 N N . GLY A 1 304 ? 22.886 -10.137 -11.876 1.00 41.84 304 GLY A N 1
ATOM 2377 C CA . GLY A 1 304 ? 22.595 -10.335 -10.445 1.00 41.84 304 GLY A CA 1
ATOM 2378 C C . GLY A 1 304 ? 22.573 -11.785 -9.962 1.00 41.84 304 GLY A C 1
ATOM 2379 O O . GLY A 1 304 ? 22.221 -12.690 -10.713 1.00 41.84 304 GLY A O 1
ATOM 2380 N N . ASP A 1 305 ? 22.894 -11.979 -8.677 1.00 40.66 305 ASP A N 1
ATOM 2381 C CA . ASP A 1 305 ? 23.217 -13.296 -8.097 1.00 40.66 305 ASP A CA 1
ATOM 2382 C C . ASP A 1 305 ? 22.077 -13.913 -7.229 1.00 40.66 305 ASP A C 1
ATOM 2384 O O . ASP A 1 305 ? 22.260 -14.983 -6.654 1.00 40.66 305 ASP A O 1
ATOM 2388 N N . SER A 1 306 ? 20.914 -13.233 -7.095 1.00 54.81 306 SER A N 1
ATOM 2389 C CA . SER A 1 306 ? 19.940 -13.276 -5.959 1.00 54.81 306 SER A CA 1
ATOM 2390 C C . SER A 1 306 ? 18.432 -13.603 -6.165 1.00 54.81 306 SER A C 1
ATOM 2392 O O . SER A 1 306 ? 17.666 -13.300 -5.253 1.00 54.81 306 SER A O 1
ATOM 2394 N N . ALA A 1 307 ? 17.903 -14.151 -7.263 1.00 59.81 307 ALA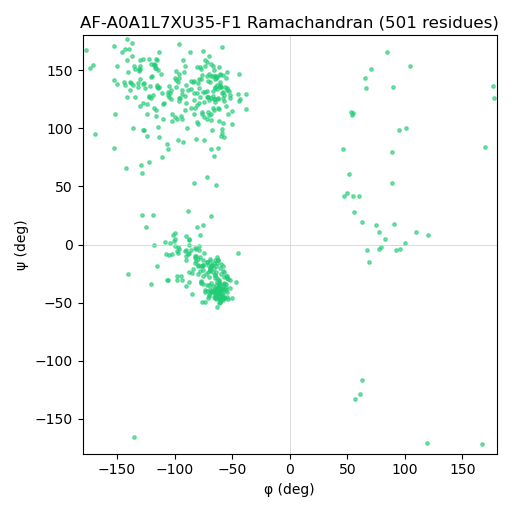 A N 1
ATOM 2395 C CA . ALA A 1 307 ? 16.449 -14.046 -7.575 1.00 59.81 307 ALA A CA 1
ATOM 2396 C C . ALA A 1 307 ? 15.474 -15.131 -7.009 1.00 59.81 307 ALA A C 1
ATOM 2398 O O . ALA A 1 307 ? 14.446 -15.428 -7.625 1.00 59.81 307 ALA A O 1
ATOM 2399 N N . ASN A 1 308 ? 15.755 -15.770 -5.865 1.00 63.75 308 ASN A N 1
ATOM 2400 C CA . ASN A 1 308 ? 15.054 -17.012 -5.463 1.00 63.75 308 ASN A CA 1
ATOM 2401 C C . ASN A 1 308 ? 13.904 -16.884 -4.446 1.00 63.75 308 ASN A C 1
ATOM 2403 O O . ASN A 1 308 ? 13.273 -17.892 -4.139 1.00 63.75 308 ASN A O 1
ATOM 2407 N N . VAL A 1 309 ? 13.600 -15.685 -3.941 1.00 61.78 309 VAL A N 1
ATOM 2408 C CA . VAL A 1 309 ? 12.564 -15.502 -2.900 1.00 61.78 309 VAL A CA 1
ATOM 2409 C C . VAL A 1 309 ? 11.142 -15.735 -3.439 1.00 61.78 309 VAL A C 1
ATOM 2411 O O . VAL A 1 309 ? 10.312 -16.306 -2.735 1.00 61.78 309 VAL A O 1
ATOM 2414 N N . GLY A 1 310 ? 10.870 -15.376 -4.699 1.00 60.62 310 GLY A N 1
ATOM 2415 C CA . GLY A 1 310 ? 9.521 -15.409 -5.276 1.00 60.62 310 GLY A CA 1
ATOM 2416 C C . GLY A 1 310 ? 8.701 -14.146 -4.981 1.00 60.62 310 GLY A C 1
ATOM 2417 O O . GLY A 1 310 ? 9.063 -13.349 -4.116 1.00 60.62 310 GLY A O 1
ATOM 2418 N N . LEU A 1 311 ? 7.591 -13.962 -5.703 1.00 70.69 311 LEU A N 1
ATOM 2419 C CA . LEU A 1 311 ? 6.602 -12.911 -5.430 1.00 70.69 311 LEU A CA 1
ATOM 2420 C C . LEU A 1 311 ? 5.459 -13.500 -4.588 1.00 70.69 311 LEU A C 1
ATOM 2422 O O . LEU A 1 311 ? 4.822 -14.488 -4.970 1.00 70.69 311 LEU A O 1
ATOM 2426 N N . LEU A 1 312 ? 5.204 -12.906 -3.419 1.00 76.56 312 LEU A N 1
ATOM 2427 C CA . LEU A 1 312 ? 4.211 -13.411 -2.466 1.00 76.56 312 LEU A CA 1
ATOM 2428 C C . LEU A 1 312 ? 2.796 -13.333 -3.050 1.00 76.56 312 LEU A C 1
ATOM 2430 O O . LEU A 1 312 ? 2.415 -12.326 -3.638 1.00 76.56 312 LEU A O 1
ATOM 2434 N N . GLY A 1 313 ? 2.013 -14.398 -2.875 1.00 75.06 313 GLY A N 1
ATOM 2435 C CA . GLY A 1 313 ? 0.624 -14.465 -3.331 1.00 75.06 313 GLY A CA 1
ATOM 2436 C C . GLY A 1 313 ? 0.433 -14.724 -4.827 1.00 75.06 313 GLY A C 1
ATOM 2437 O O . GLY A 1 313 ? -0.703 -14.929 -5.246 1.00 75.06 313 GLY A O 1
ATOM 2438 N N . VAL A 1 314 ? 1.503 -14.791 -5.631 1.00 79.19 314 VAL A N 1
ATOM 2439 C CA . VAL A 1 314 ? 1.406 -15.234 -7.036 1.00 79.19 314 VAL A CA 1
ATOM 2440 C C . VAL A 1 314 ? 1.108 -16.732 -7.125 1.00 79.19 314 VAL A C 1
ATOM 2442 O O . VAL A 1 314 ? 0.259 -17.163 -7.902 1.00 79.19 314 VAL A O 1
ATOM 2445 N N . ARG A 1 315 ? 1.787 -17.536 -6.303 1.00 82.06 315 ARG A N 1
ATOM 2446 C CA . ARG A 1 315 ? 1.519 -18.970 -6.133 1.00 82.06 315 ARG A CA 1
ATOM 2447 C C . ARG A 1 315 ? 0.684 -19.179 -4.872 1.00 82.06 315 ARG A C 1
ATOM 2449 O O . ARG A 1 315 ? 0.904 -18.510 -3.866 1.00 82.06 315 ARG A O 1
ATOM 2456 N N . SER A 1 316 ? -0.242 -20.134 -4.905 1.00 82.00 316 SER A N 1
ATOM 2457 C CA . SER A 1 316 ? -1.057 -20.451 -3.726 1.00 82.00 316 SER A CA 1
ATOM 2458 C C . SER A 1 316 ? -0.175 -20.915 -2.561 1.00 82.00 316 SER A C 1
ATOM 2460 O O . SER A 1 316 ? 0.768 -21.688 -2.750 1.00 82.00 316 SER A O 1
ATOM 2462 N N . GLY A 1 317 ? -0.458 -20.403 -1.364 1.00 77.50 317 GLY A N 1
ATOM 2463 C CA . GLY A 1 317 ? 0.250 -20.744 -0.129 1.00 77.50 317 GLY A CA 1
ATOM 2464 C C . GLY A 1 317 ? 1.599 -20.043 0.059 1.00 77.50 317 GLY A C 1
ATOM 2465 O O . GLY A 1 317 ? 2.225 -20.228 1.099 1.00 77.50 317 GLY A O 1
ATOM 2466 N N . THR A 1 318 ? 2.058 -19.219 -0.894 1.00 77.25 318 THR A N 1
ATOM 2467 C CA . THR A 1 318 ? 3.247 -18.371 -0.671 1.00 77.25 318 THR A CA 1
ATOM 2468 C C . THR A 1 318 ? 2.910 -17.097 0.090 1.00 77.25 318 THR A C 1
ATOM 2470 O O . THR A 1 318 ? 3.803 -16.425 0.599 1.00 77.25 318 THR A O 1
ATOM 2473 N N . ARG A 1 319 ? 1.621 -16.765 0.198 1.00 74.44 319 ARG A N 1
ATOM 2474 C CA . ARG A 1 319 ? 1.120 -15.689 1.043 1.00 74.44 319 ARG A CA 1
ATOM 2475 C C . ARG A 1 319 ? 0.959 -16.205 2.473 1.00 74.44 319 ARG A C 1
ATOM 2477 O O . ARG A 1 319 ? 0.269 -17.187 2.713 1.00 74.44 319 ARG A O 1
ATOM 2484 N N . ASN A 1 320 ? 1.599 -15.525 3.420 1.00 68.31 320 ASN A N 1
ATOM 2485 C CA . ASN A 1 320 ? 1.391 -15.741 4.851 1.00 68.31 320 ASN A CA 1
ATOM 2486 C C . ASN A 1 320 ? 1.126 -14.390 5.519 1.00 68.31 320 ASN A C 1
ATOM 2488 O O . ASN A 1 320 ? 1.976 -13.842 6.221 1.00 68.31 320 ASN A O 1
ATOM 2492 N N . TYR A 1 321 ? -0.030 -13.810 5.203 1.00 76.50 321 TYR A N 1
ATOM 2493 C CA . TYR A 1 321 ? -0.455 -12.527 5.743 1.00 76.50 321 TYR A CA 1
ATOM 2494 C C . TYR A 1 321 ? -1.810 -12.671 6.422 1.00 76.50 321 TYR A C 1
ATOM 2496 O O . TYR A 1 321 ? -2.801 -13.049 5.796 1.00 76.50 321 TYR A O 1
ATOM 2504 N N . ARG A 1 322 ? -1.844 -12.337 7.711 1.00 83.38 322 ARG A N 1
ATOM 2505 C CA . ARG A 1 322 ? -3.077 -12.229 8.484 1.00 83.38 322 ARG A CA 1
ATOM 2506 C C . ARG A 1 322 ? -3.470 -10.762 8.542 1.00 83.38 322 ARG A C 1
ATOM 2508 O O . ARG A 1 322 ? -2.820 -9.979 9.231 1.00 83.38 322 ARG A O 1
ATOM 2515 N N . GLN A 1 323 ? -4.524 -10.407 7.813 1.00 88.38 323 GLN A N 1
ATOM 2516 C CA . GLN A 1 323 ? -5.053 -9.048 7.825 1.00 88.38 323 GLN A CA 1
ATOM 2517 C C . GLN A 1 323 ? -5.460 -8.667 9.258 1.00 88.38 323 GLN A C 1
ATOM 2519 O O . GLN A 1 323 ? -6.150 -9.461 9.907 1.00 88.38 323 GLN A O 1
ATOM 2524 N N . PRO A 1 324 ? -5.041 -7.498 9.780 1.00 91.12 324 PRO A N 1
ATOM 2525 C CA . PRO A 1 324 ? -5.400 -7.084 11.130 1.00 91.12 324 PRO A CA 1
ATOM 2526 C C . PRO A 1 324 ? -6.862 -6.642 11.168 1.00 91.12 324 PRO A C 1
ATOM 2528 O O . PRO A 1 324 ? -7.200 -5.484 10.921 1.00 91.12 324 PRO A O 1
ATOM 2531 N N . VAL A 1 325 ? -7.725 -7.611 11.445 1.00 94.50 325 VAL A N 1
ATOM 2532 C CA . VAL A 1 325 ? -9.168 -7.457 11.596 1.00 94.50 325 VAL A CA 1
ATOM 2533 C C . VAL A 1 325 ? -9.542 -8.039 12.945 1.00 94.50 325 VAL A C 1
ATOM 2535 O O . VAL A 1 325 ? -9.083 -9.123 13.300 1.00 94.50 325 VAL A O 1
ATOM 2538 N N . GLU A 1 326 ? -10.366 -7.316 13.688 1.00 95.25 326 GLU A N 1
ATOM 2539 C CA . GLU A 1 326 ? -10.806 -7.703 15.023 1.00 95.25 326 GLU A CA 1
ATOM 2540 C C . GLU A 1 326 ? -12.326 -7.544 15.118 1.00 95.25 326 GLU A C 1
ATOM 2542 O O . GLU A 1 326 ? -12.892 -6.537 14.679 1.00 95.25 326 GLU A O 1
ATOM 2547 N N . GLU A 1 327 ? -12.996 -8.542 15.694 1.00 95.31 327 GLU A N 1
ATOM 2548 C CA . GLU A 1 327 ? -14.430 -8.486 15.984 1.00 95.31 327 GLU A CA 1
ATOM 2549 C C . GLU A 1 327 ? -14.643 -7.935 17.393 1.00 95.31 327 GLU A C 1
ATOM 2551 O O . GLU A 1 327 ? -14.213 -8.526 18.382 1.00 95.31 327 GLU A O 1
ATOM 2556 N N . LEU A 1 328 ? -15.283 -6.769 17.492 1.00 94.06 328 LEU A N 1
ATOM 2557 C CA . LEU A 1 328 ? -15.494 -6.093 18.774 1.00 94.06 328 LEU A CA 1
ATOM 2558 C C . LEU A 1 328 ? -16.744 -6.628 19.475 1.00 94.06 328 LEU A C 1
ATOM 2560 O O . LEU A 1 328 ? -16.741 -6.854 20.686 1.00 94.06 328 LEU A O 1
ATOM 2564 N N . THR A 1 329 ? -17.808 -6.821 18.701 1.00 89.31 329 THR A N 1
ATOM 2565 C CA . THR A 1 329 ? -19.064 -7.462 19.092 1.00 89.31 329 THR A CA 1
ATOM 2566 C C . THR A 1 329 ? -19.614 -8.227 17.889 1.00 89.31 329 THR A C 1
ATOM 2568 O O . THR A 1 329 ? -19.158 -8.019 16.767 1.00 89.31 329 THR A O 1
ATOM 2571 N N . SER A 1 330 ? -20.587 -9.116 18.116 1.00 88.44 330 SER A N 1
ATOM 2572 C CA . SER A 1 330 ? -21.167 -9.966 17.066 1.00 88.44 330 SER A CA 1
ATOM 2573 C C . SER A 1 330 ? -21.580 -9.155 15.832 1.00 88.44 330 SER A C 1
ATOM 2575 O O . SER A 1 330 ? -22.524 -8.366 15.904 1.00 88.44 330 SER A O 1
ATOM 2577 N N . GLY A 1 331 ? -20.917 -9.391 14.699 1.00 88.69 331 GLY A N 1
ATOM 2578 C CA . GLY A 1 331 ? -21.203 -8.715 13.427 1.00 88.69 331 GLY A CA 1
ATOM 2579 C C . GLY A 1 331 ? -20.706 -7.268 13.337 1.00 88.69 331 GLY A C 1
ATOM 2580 O O . GLY A 1 331 ? -21.169 -6.522 12.478 1.00 88.69 331 GLY A O 1
ATOM 2581 N N . PHE A 1 332 ? -19.793 -6.853 14.218 1.00 94.38 332 PHE A N 1
ATOM 2582 C CA . PHE A 1 332 ? -19.155 -5.540 14.180 1.00 94.38 332 PHE A CA 1
ATOM 2583 C C . PHE A 1 332 ? -17.633 -5.683 14.221 1.00 94.38 332 PHE A C 1
ATOM 2585 O O . PHE A 1 332 ? -17.023 -5.858 15.285 1.00 94.38 332 PHE A O 1
ATOM 2592 N N . ARG A 1 333 ? -17.019 -5.602 13.038 1.00 96.25 333 ARG A N 1
ATOM 2593 C CA . ARG A 1 333 ? -15.579 -5.780 12.850 1.00 96.25 333 ARG A CA 1
ATOM 2594 C C . ARG A 1 333 ? -14.917 -4.507 12.372 1.00 96.25 333 ARG A C 1
ATOM 2596 O O . ARG A 1 333 ? -15.395 -3.825 11.465 1.00 96.25 333 ARG A O 1
ATOM 2603 N N . LEU A 1 334 ? -13.767 -4.233 12.968 1.00 97.25 334 LEU A N 1
ATOM 2604 C CA . LEU A 1 334 ? -12.886 -3.155 12.556 1.00 97.25 334 LEU A CA 1
ATOM 2605 C C . LEU A 1 334 ? -11.609 -3.743 11.973 1.00 97.25 334 LEU A C 1
ATOM 2607 O O . LEU A 1 334 ? -11.130 -4.789 12.413 1.00 97.25 334 LEU A O 1
ATOM 2611 N N . ALA A 1 335 ? -11.054 -3.051 10.992 1.00 96.06 335 ALA A N 1
ATOM 2612 C CA . ALA A 1 335 ? -9.838 -3.445 10.311 1.00 96.06 335 ALA A CA 1
ATOM 2613 C C . ALA A 1 335 ? -8.854 -2.280 10.266 1.00 96.06 335 ALA A C 1
ATOM 2615 O O . ALA A 1 335 ? -9.238 -1.120 10.086 1.00 96.06 335 ALA A O 1
ATOM 2616 N N . PHE A 1 336 ? -7.574 -2.604 10.420 1.00 94.25 336 PHE A N 1
ATOM 2617 C CA . PHE A 1 336 ? -6.494 -1.674 10.128 1.00 94.25 336 PHE A CA 1
ATOM 2618 C C . PHE A 1 336 ? -6.336 -1.565 8.611 1.00 94.25 336 PHE A C 1
ATOM 2620 O O . PHE A 1 336 ? -6.256 -2.577 7.914 1.00 94.25 336 PHE A O 1
ATOM 2627 N N . LYS A 1 337 ? -6.279 -0.328 8.123 1.00 90.25 337 LYS A N 1
ATOM 2628 C CA . LYS A 1 337 ? -6.076 0.040 6.728 1.00 90.25 337 LYS A CA 1
ATOM 2629 C C . LYS A 1 337 ? -4.639 0.566 6.560 1.00 90.25 337 LYS A C 1
ATOM 2631 O O . LYS A 1 337 ? -4.434 1.784 6.608 1.00 90.25 337 LYS A O 1
ATOM 2636 N N . PRO A 1 338 ? -3.636 -0.321 6.421 1.00 80.94 338 PRO A N 1
ATOM 2637 C CA . PRO A 1 338 ? -2.234 0.072 6.313 1.00 80.94 338 PRO A CA 1
ATOM 2638 C C . PRO A 1 338 ? -1.997 0.962 5.097 1.00 80.94 338 PRO A C 1
ATOM 2640 O O . PRO A 1 338 ? -2.644 0.811 4.061 1.00 80.94 338 PRO A O 1
ATOM 2643 N N . ARG A 1 339 ? -1.060 1.898 5.197 1.00 78.94 339 ARG A N 1
ATOM 2644 C CA . ARG A 1 339 ? -0.591 2.679 4.051 1.00 78.94 339 ARG A CA 1
ATOM 2645 C C . ARG A 1 339 ? 0.601 1.978 3.425 1.00 78.94 339 ARG A C 1
ATOM 2647 O O . ARG A 1 339 ? 1.366 1.308 4.109 1.00 78.94 339 ARG A O 1
ATOM 2654 N N . ILE A 1 340 ? 0.818 2.198 2.131 1.00 73.31 340 ILE A N 1
ATOM 2655 C CA . ILE A 1 340 ? 2.011 1.668 1.464 1.00 73.31 340 ILE A CA 1
ATOM 2656 C C . ILE A 1 340 ? 3.297 2.121 2.175 1.00 73.31 340 ILE A C 1
ATOM 2658 O O . ILE A 1 340 ? 4.196 1.317 2.399 1.00 73.31 340 ILE A O 1
ATOM 2662 N N . ALA A 1 341 ? 3.323 3.376 2.642 1.00 70.56 341 ALA A N 1
ATOM 2663 C CA . ALA A 1 341 ? 4.422 3.966 3.402 1.00 70.56 341 ALA A CA 1
ATOM 2664 C C . ALA A 1 341 ? 4.800 3.165 4.663 1.00 70.56 341 ALA A C 1
ATOM 2666 O O . ALA A 1 341 ? 5.985 3.071 4.976 1.00 70.56 341 ALA A O 1
ATOM 2667 N N . ASP A 1 342 ? 3.824 2.537 5.331 1.00 71.19 342 ASP A N 1
ATOM 2668 C CA . ASP A 1 342 ? 4.057 1.730 6.538 1.00 71.19 342 ASP A CA 1
ATOM 2669 C C . ASP A 1 342 ? 4.913 0.490 6.240 1.00 71.19 342 ASP A C 1
ATOM 2671 O O . ASP A 1 342 ? 5.620 -0.018 7.108 1.00 71.19 342 ASP A O 1
ATOM 2675 N N . TYR A 1 343 ? 4.881 0.010 4.995 1.00 69.62 343 TYR A N 1
ATOM 2676 C CA . TYR A 1 343 ? 5.690 -1.115 4.540 1.00 69.62 343 TYR A CA 1
ATOM 2677 C C . TYR A 1 343 ? 6.965 -0.687 3.809 1.00 69.62 343 TYR A C 1
ATOM 2679 O O . TYR A 1 343 ? 7.946 -1.430 3.803 1.00 69.62 343 TYR A O 1
ATOM 2687 N N . LEU A 1 344 ? 6.955 0.495 3.188 1.00 67.25 344 LEU A N 1
ATOM 2688 C CA . LEU A 1 344 ? 8.089 1.026 2.433 1.00 67.25 344 LEU A CA 1
ATOM 2689 C C . LEU A 1 344 ? 9.278 1.386 3.327 1.00 67.25 344 LEU A C 1
ATOM 2691 O O . LEU A 1 344 ? 10.414 1.194 2.905 1.00 67.25 344 LEU A O 1
ATOM 2695 N N . ALA A 1 345 ? 9.038 1.845 4.559 1.00 61.75 345 ALA A N 1
ATOM 2696 C CA . ALA A 1 345 ? 10.109 2.218 5.489 1.00 61.75 345 ALA A CA 1
ATOM 2697 C C . ALA A 1 345 ? 11.104 1.072 5.768 1.00 61.75 345 ALA A C 1
ATOM 2699 O O . ALA A 1 345 ? 12.299 1.313 5.924 1.00 61.75 345 ALA A O 1
ATOM 2700 N N . ASP A 1 346 ? 10.623 -0.174 5.779 1.00 60.66 346 ASP A N 1
ATOM 2701 C CA . ASP A 1 346 ? 11.446 -1.371 5.988 1.00 60.66 346 ASP A CA 1
ATOM 2702 C C . ASP A 1 346 ? 11.870 -2.038 4.656 1.00 60.66 346 ASP A C 1
ATOM 2704 O O . ASP A 1 346 ? 12.610 -3.028 4.648 1.00 60.66 346 ASP A O 1
ATOM 2708 N N . ALA A 1 347 ? 11.398 -1.538 3.508 1.00 68.06 347 ALA A N 1
ATOM 2709 C CA . ALA A 1 347 ? 11.621 -2.171 2.216 1.00 68.06 347 ALA A CA 1
ATOM 2710 C C . ALA A 1 347 ? 13.013 -1.842 1.659 1.00 68.06 347 ALA A C 1
ATOM 2712 O O . ALA A 1 347 ? 13.321 -0.702 1.318 1.00 68.06 347 ALA A O 1
ATOM 2713 N N . VAL A 1 348 ? 13.826 -2.880 1.427 1.00 70.62 348 VAL A N 1
ATOM 2714 C CA . VAL A 1 348 ? 15.120 -2.759 0.721 1.00 70.62 348 VAL A CA 1
ATOM 2715 C C . VAL A 1 348 ? 14.957 -2.102 -0.655 1.00 70.62 348 VAL A C 1
ATOM 2717 O O . VAL A 1 348 ? 15.880 -1.460 -1.140 1.00 70.62 348 VAL A O 1
ATOM 2720 N N . TYR A 1 349 ? 13.786 -2.232 -1.284 1.00 72.94 349 TYR A N 1
ATOM 2721 C CA . TYR A 1 349 ? 13.475 -1.561 -2.545 1.00 72.94 349 TYR A CA 1
ATOM 2722 C C . TYR A 1 349 ? 13.702 -0.044 -2.467 1.00 72.94 349 TYR A C 1
ATOM 2724 O O . TYR A 1 349 ? 14.377 0.499 -3.333 1.00 72.94 349 TYR A O 1
ATOM 2732 N N . GLU A 1 350 ? 13.230 0.632 -1.418 1.00 71.00 350 GLU A N 1
ATOM 2733 C CA . GLU A 1 350 ? 13.315 2.099 -1.298 1.00 71.00 350 GLU A CA 1
ATOM 2734 C C . GLU A 1 350 ? 14.719 2.593 -0.940 1.00 71.00 350 GLU A C 1
ATOM 2736 O O . GLU A 1 350 ? 15.009 3.776 -1.073 1.00 71.00 350 GLU A O 1
ATOM 2741 N N . THR A 1 351 ? 15.619 1.701 -0.515 1.00 72.81 351 THR A N 1
ATOM 2742 C CA . THR A 1 351 ? 16.999 2.079 -0.196 1.00 72.81 351 THR A CA 1
ATOM 2743 C C . THR A 1 351 ? 17.934 1.971 -1.391 1.00 72.81 351 THR A C 1
ATOM 2745 O O . THR A 1 351 ? 19.072 2.419 -1.296 1.00 72.81 351 THR A O 1
ATOM 2748 N N . ARG A 1 352 ? 17.517 1.388 -2.521 1.00 76.06 352 ARG A N 1
ATOM 2749 C CA . ARG A 1 352 ? 18.388 1.163 -3.686 1.00 76.06 352 ARG A CA 1
ATOM 2750 C C . ARG A 1 352 ? 18.349 2.352 -4.644 1.00 76.06 352 ARG A C 1
ATOM 2752 O O . ARG A 1 352 ? 17.292 2.849 -4.984 1.00 76.06 352 ARG A O 1
ATOM 2759 N N . GLY A 1 353 ? 19.501 2.769 -5.164 1.00 78.50 353 GLY A N 1
ATOM 2760 C CA . GLY A 1 353 ? 19.542 3.892 -6.111 1.00 78.50 353 GLY A CA 1
ATOM 2761 C C . GLY A 1 353 ? 18.789 3.642 -7.424 1.00 78.50 353 GLY A C 1
ATOM 2762 O O . GLY A 1 353 ? 18.100 4.524 -7.918 1.00 78.50 353 GLY A O 1
ATOM 2763 N N . TRP A 1 354 ? 18.884 2.431 -7.981 1.00 76.69 354 TRP A N 1
ATOM 2764 C CA . TRP A 1 354 ? 18.262 2.085 -9.270 1.00 76.69 354 TRP A CA 1
ATOM 2765 C C . TRP A 1 354 ? 16.728 2.148 -9.252 1.00 76.69 354 TRP A C 1
ATOM 2767 O O . TRP A 1 354 ? 16.119 2.591 -10.224 1.00 76.69 354 TRP A O 1
ATOM 2777 N N . THR A 1 355 ? 16.109 1.788 -8.127 1.00 76.88 355 THR A N 1
ATOM 2778 C CA . THR A 1 355 ? 14.647 1.764 -7.969 1.00 76.88 355 THR A CA 1
ATOM 2779 C C . THR A 1 355 ? 14.040 3.167 -7.928 1.00 76.88 355 THR A C 1
ATOM 2781 O O . THR A 1 355 ? 12.848 3.337 -8.182 1.00 76.88 355 THR A O 1
ATOM 2784 N N . PHE A 1 356 ? 14.853 4.196 -7.669 1.00 79.00 356 PHE A N 1
ATOM 2785 C CA . PHE A 1 356 ? 14.410 5.586 -7.665 1.00 79.00 356 PHE A CA 1
ATOM 2786 C C . PHE A 1 356 ? 13.971 6.045 -9.059 1.00 79.00 356 PHE A C 1
ATOM 2788 O O . PHE A 1 356 ? 12.891 6.614 -9.209 1.00 79.00 356 PHE A O 1
ATOM 2795 N N . GLN A 1 357 ? 14.754 5.730 -10.100 1.00 74.62 357 GLN A N 1
ATOM 2796 C CA . GLN A 1 357 ? 14.345 6.012 -11.480 1.00 74.62 357 GLN A CA 1
ATOM 2797 C C . GLN A 1 357 ? 13.138 5.156 -11.879 1.00 74.62 357 GLN A C 1
ATOM 2799 O O . GLN A 1 357 ? 12.237 5.651 -12.550 1.00 74.62 357 GLN A O 1
ATOM 2804 N N . GLU A 1 358 ? 13.107 3.883 -11.476 1.00 79.31 358 GLU A N 1
ATOM 2805 C CA . GLU A 1 358 ? 11.992 2.985 -11.792 1.00 79.31 358 GLU A CA 1
ATOM 2806 C C . GLU A 1 358 ? 10.678 3.545 -11.247 1.00 79.31 358 GLU A C 1
ATOM 2808 O O . GLU A 1 358 ? 9.688 3.603 -11.970 1.00 79.31 358 GLU A O 1
ATOM 2813 N N . LYS A 1 359 ? 10.683 4.039 -10.007 1.00 76.38 359 LYS A N 1
ATOM 2814 C CA . LYS A 1 359 ? 9.521 4.665 -9.372 1.00 76.38 359 LYS A CA 1
ATOM 2815 C C . LYS A 1 359 ? 9.090 5.953 -10.074 1.00 76.38 359 LYS A C 1
ATOM 2817 O O . LYS A 1 359 ? 7.900 6.142 -10.291 1.00 76.38 359 LYS A O 1
ATOM 2822 N N . LEU A 1 360 ? 10.040 6.815 -10.437 1.00 75.19 360 LEU A N 1
ATOM 2823 C CA . LEU A 1 360 ? 9.750 8.112 -11.060 1.00 75.19 360 LEU A CA 1
ATOM 2824 C C . LEU A 1 360 ? 9.260 8.000 -12.508 1.00 75.19 360 LEU A C 1
ATOM 2826 O O . LEU A 1 360 ? 8.438 8.804 -12.938 1.00 75.19 360 LEU A O 1
ATOM 2830 N N . PHE A 1 361 ? 9.764 7.028 -13.271 1.00 77.06 361 PHE A N 1
ATOM 2831 C CA . PHE A 1 361 ? 9.478 6.913 -14.704 1.00 77.06 361 PHE A CA 1
ATOM 2832 C C . PHE A 1 361 ? 8.443 5.837 -15.055 1.00 77.06 361 PHE A C 1
ATOM 2834 O O . PHE A 1 361 ? 7.997 5.772 -16.203 1.00 77.06 361 PHE A O 1
ATOM 2841 N N . SER A 1 362 ? 8.029 5.004 -14.098 1.00 79.88 362 SER A N 1
ATOM 2842 C CA . SER A 1 362 ? 6.968 4.023 -14.332 1.00 79.88 362 SER A CA 1
ATOM 2843 C C . SER A 1 362 ? 5.612 4.703 -14.491 1.00 79.88 362 SER A C 1
ATOM 2845 O O . SER A 1 362 ? 5.125 5.388 -13.598 1.00 79.88 362 SER A O 1
ATOM 2847 N N . ARG A 1 363 ? 4.946 4.432 -15.615 1.00 82.19 363 ARG A N 1
ATOM 2848 C CA . ARG A 1 363 ? 3.563 4.871 -15.879 1.00 82.19 363 ARG A CA 1
ATOM 2849 C C . ARG A 1 363 ? 2.564 4.219 -14.925 1.00 82.19 363 ARG A C 1
ATOM 2851 O O . ARG A 1 363 ? 1.579 4.824 -14.507 1.00 82.19 363 ARG A O 1
ATOM 2858 N N . ARG A 1 364 ? 2.814 2.943 -14.631 1.00 87.25 364 ARG A N 1
ATOM 2859 C CA . ARG A 1 364 ? 2.010 2.067 -13.781 1.00 87.25 364 ARG A CA 1
ATOM 2860 C C . ARG A 1 364 ? 2.964 1.163 -13.017 1.00 87.25 364 ARG A C 1
ATOM 2862 O O . ARG A 1 364 ? 3.945 0.691 -13.588 1.00 87.25 364 ARG A O 1
ATOM 2869 N N . SER A 1 365 ? 2.676 0.913 -11.751 1.00 87.62 365 SER A N 1
ATOM 2870 C CA . SER A 1 365 ? 3.443 -0.002 -10.915 1.00 87.62 365 SER A CA 1
ATOM 2871 C C . SER A 1 365 ? 2.505 -0.959 -10.194 1.00 87.62 365 SER A C 1
ATOM 2873 O O . SER A 1 365 ? 1.435 -0.570 -9.723 1.00 87.62 365 SER A O 1
ATOM 2875 N N . LEU A 1 366 ? 2.918 -2.223 -10.124 1.00 89.62 366 LEU A N 1
ATOM 2876 C CA . LEU A 1 366 ? 2.261 -3.257 -9.339 1.00 89.62 366 LEU A CA 1
ATOM 2877 C C . LEU A 1 366 ? 3.236 -3.712 -8.255 1.00 89.62 366 LEU A C 1
ATOM 2879 O O . LEU A 1 366 ? 4.268 -4.315 -8.548 1.00 89.62 366 LEU A O 1
ATOM 2883 N N . GLN A 1 367 ? 2.923 -3.387 -7.008 1.00 85.50 367 GLN A N 1
ATOM 2884 C CA . GLN A 1 367 ? 3.819 -3.553 -5.872 1.00 85.50 367 GLN A CA 1
ATOM 2885 C C . GLN A 1 367 ? 3.306 -4.679 -4.973 1.00 85.50 367 GLN A C 1
ATOM 2887 O O . GLN A 1 367 ? 2.188 -4.625 -4.462 1.00 85.50 367 GLN A O 1
ATOM 2892 N N . PHE A 1 368 ? 4.137 -5.704 -4.783 1.00 84.88 368 PHE A N 1
ATOM 2893 C CA . PHE A 1 368 ? 3.868 -6.845 -3.906 1.00 84.88 368 PHE A CA 1
ATOM 2894 C C . PHE A 1 368 ? 4.460 -6.544 -2.531 1.00 84.88 368 PHE A C 1
ATOM 2896 O O . PHE A 1 368 ? 5.628 -6.836 -2.267 1.00 84.88 368 PHE A O 1
ATOM 2903 N N . ILE A 1 369 ? 3.677 -5.895 -1.674 1.00 79.25 369 ILE A N 1
ATOM 2904 C CA . ILE A 1 369 ? 4.167 -5.302 -0.430 1.00 79.25 369 ILE A CA 1
ATOM 2905 C C . ILE A 1 369 ? 3.167 -5.500 0.708 1.00 79.25 369 ILE A C 1
ATOM 2907 O O . ILE A 1 369 ? 1.961 -5.590 0.491 1.00 79.25 369 ILE A O 1
ATOM 2911 N N . GLY A 1 370 ? 3.673 -5.631 1.936 1.00 74.94 370 GLY A N 1
ATOM 2912 C CA . GLY A 1 370 ? 2.821 -5.761 3.119 1.00 74.94 370 GLY A CA 1
ATOM 2913 C C . GLY A 1 370 ? 1.939 -7.008 3.129 1.00 74.94 370 GLY A C 1
ATOM 2914 O O . GLY A 1 370 ? 0.945 -7.039 3.840 1.00 74.94 370 GLY A O 1
ATOM 2915 N N . GLY A 1 371 ? 2.275 -8.027 2.331 1.00 78.06 371 GLY A N 1
ATOM 2916 C CA . GLY A 1 371 ? 1.468 -9.237 2.194 1.00 78.06 371 GLY A CA 1
ATOM 2917 C C . GLY A 1 371 ? 0.230 -9.083 1.307 1.00 78.06 371 GLY A C 1
ATOM 2918 O O . GLY A 1 371 ? -0.598 -9.992 1.300 1.00 78.06 371 GLY A O 1
ATOM 2919 N N . GLY A 1 372 ? 0.099 -7.980 0.566 1.00 84.69 372 GLY A N 1
ATOM 2920 C CA . GLY A 1 372 ? -0.923 -7.777 -0.460 1.00 84.69 372 GLY A CA 1
ATOM 2921 C C . GLY A 1 372 ? -0.347 -7.179 -1.737 1.00 84.69 372 GLY A C 1
ATOM 2922 O O . GLY A 1 372 ? 0.870 -7.170 -1.949 1.00 84.69 372 GLY A O 1
ATOM 2923 N N . VAL A 1 373 ? -1.242 -6.697 -2.596 1.00 88.31 373 VAL A N 1
ATOM 2924 C CA . VAL A 1 373 ? -0.877 -6.024 -3.841 1.00 88.31 373 VAL A CA 1
ATOM 2925 C C . VAL A 1 373 ? -1.445 -4.609 -3.898 1.00 88.31 373 VAL A C 1
ATOM 2927 O O . VAL A 1 373 ? -2.603 -4.363 -3.545 1.00 88.31 373 VAL A O 1
ATOM 2930 N N . VAL A 1 374 ? -0.607 -3.681 -4.351 1.00 87.75 374 VAL A N 1
ATOM 2931 C CA . VAL A 1 374 ? -0.957 -2.280 -4.579 1.00 87.75 374 VAL A CA 1
ATOM 2932 C C . VAL A 1 374 ? -0.672 -1.934 -6.033 1.00 87.75 374 VAL A C 1
ATOM 2934 O O . VAL A 1 374 ? 0.427 -2.182 -6.528 1.00 87.75 374 VAL A O 1
ATOM 2937 N N . PHE A 1 375 ? -1.658 -1.369 -6.718 1.00 89.31 375 PHE A N 1
ATOM 2938 C CA . PHE A 1 375 ? -1.503 -0.808 -8.052 1.00 89.31 375 PHE A CA 1
ATOM 2939 C C . PHE A 1 375 ? -1.494 0.715 -7.952 1.00 89.31 375 PHE A C 1
ATOM 2941 O O . PHE A 1 375 ? -2.402 1.313 -7.375 1.00 89.31 375 PHE A O 1
ATOM 2948 N N . GLN A 1 376 ? -0.473 1.342 -8.523 1.00 85.62 376 GLN A N 1
ATOM 2949 C CA . GLN A 1 376 ? -0.363 2.795 -8.612 1.00 85.62 376 GLN A CA 1
ATOM 2950 C C . GLN A 1 376 ? -0.130 3.203 -10.059 1.00 85.62 376 GLN A C 1
ATOM 2952 O O . GLN A 1 376 ? 0.664 2.578 -10.763 1.00 85.62 376 GLN A O 1
ATOM 2957 N N . CYS A 1 377 ? -0.790 4.270 -10.490 1.00 83.12 377 CYS A N 1
ATOM 2958 C CA . CYS A 1 377 ? -0.541 4.894 -11.784 1.00 83.12 377 CYS A CA 1
ATOM 2959 C C . CYS A 1 377 ? 0.057 6.297 -11.614 1.00 83.12 377 CYS A C 1
ATOM 2961 O O . CYS A 1 377 ? 0.012 6.863 -10.521 1.00 83.12 377 CYS A O 1
ATOM 2963 N N . ARG A 1 378 ? 0.612 6.866 -12.690 1.00 75.19 378 ARG A N 1
ATOM 2964 C CA . ARG A 1 378 ? 1.278 8.177 -12.643 1.00 75.19 378 ARG A CA 1
ATOM 2965 C C . ARG A 1 378 ? 0.345 9.322 -12.232 1.00 75.19 378 ARG A C 1
ATOM 2967 O O . ARG A 1 378 ? 0.778 10.215 -11.509 1.00 75.19 378 ARG A O 1
ATOM 2974 N N . ARG A 1 379 ? -0.936 9.255 -12.601 1.00 71.31 379 ARG A N 1
ATOM 2975 C CA . ARG A 1 379 ? -1.981 10.176 -12.122 1.00 71.31 379 ARG A CA 1
ATOM 2976 C C . ARG A 1 379 ? -2.294 9.973 -10.629 1.00 71.31 379 ARG A C 1
ATOM 2978 O O . ARG A 1 379 ? -3.398 10.191 -10.186 1.00 71.31 379 ARG A O 1
ATOM 2985 N N . GLY A 1 380 ? -1.382 9.438 -9.824 1.00 61.88 380 GLY A N 1
ATOM 2986 C CA . GLY A 1 380 ? -1.528 9.343 -8.374 1.00 61.88 380 GLY A CA 1
ATOM 2987 C C . GLY A 1 380 ? -2.628 8.410 -7.847 1.00 61.88 380 GLY A C 1
ATOM 2988 O O . GLY A 1 380 ? -2.700 8.224 -6.631 1.00 61.88 380 GLY A O 1
ATOM 2989 N N . ASN A 1 381 ? -3.473 7.796 -8.691 1.00 71.06 381 ASN A N 1
ATOM 2990 C CA . ASN A 1 381 ? -4.452 6.813 -8.227 1.00 71.06 381 ASN A CA 1
ATOM 2991 C C . ASN A 1 381 ? -3.737 5.586 -7.660 1.00 71.06 381 ASN A C 1
ATOM 2993 O O . ASN A 1 381 ? -2.950 4.931 -8.346 1.00 71.06 381 ASN A O 1
ATOM 2997 N N . GLU A 1 382 ? -4.048 5.289 -6.399 1.00 82.75 382 GLU A N 1
ATOM 2998 C CA . GLU A 1 382 ? -3.632 4.094 -5.677 1.00 82.75 382 GLU A CA 1
ATOM 2999 C C . GLU A 1 382 ? -4.858 3.203 -5.476 1.00 82.75 382 GLU A C 1
ATOM 3001 O O . GLU A 1 382 ? -5.836 3.606 -4.844 1.00 82.75 382 GLU A O 1
ATOM 3006 N N . TRP A 1 383 ? -4.784 1.974 -5.976 1.00 86.94 383 TRP A N 1
ATOM 3007 C CA . TRP A 1 383 ? -5.755 0.928 -5.697 1.00 86.94 383 TRP A CA 1
ATOM 3008 C C . TRP A 1 383 ? -5.080 -0.189 -4.915 1.00 86.94 383 TRP A C 1
ATOM 3010 O O . TRP A 1 383 ? -3.975 -0.623 -5.248 1.00 86.94 383 TRP A O 1
ATOM 3020 N N . ARG A 1 384 ? -5.745 -0.658 -3.862 1.00 88.50 384 ARG A N 1
ATOM 3021 C CA . ARG A 1 384 ? -5.199 -1.677 -2.968 1.00 88.50 384 ARG A CA 1
ATOM 3022 C C . ARG A 1 384 ? -6.178 -2.802 -2.736 1.00 88.50 384 ARG A C 1
ATOM 3024 O O . ARG A 1 384 ? -7.389 -2.597 -2.726 1.00 88.50 384 ARG A O 1
ATOM 3031 N N . GLU A 1 385 ? -5.631 -3.988 -2.514 1.00 89.12 385 GLU A N 1
ATOM 3032 C CA . GLU A 1 385 ? -6.420 -5.201 -2.311 1.00 89.12 385 GLU A CA 1
ATOM 3033 C C . GLU A 1 385 ? -7.261 -5.162 -1.036 1.00 89.12 385 GLU A C 1
ATOM 3035 O O . GLU A 1 385 ? -8.336 -5.754 -0.989 1.00 89.12 385 GLU A O 1
ATOM 3040 N N . ASP A 1 386 ? -6.796 -4.437 -0.022 1.00 89.81 386 ASP A N 1
ATOM 3041 C CA . ASP A 1 386 ? -7.397 -4.342 1.304 1.00 89.81 386 ASP A CA 1
ATOM 3042 C C . ASP A 1 386 ? -8.468 -3.248 1.431 1.00 89.81 386 ASP A C 1
ATOM 3044 O O . ASP A 1 386 ? -9.057 -3.111 2.502 1.00 89.81 386 ASP A O 1
ATOM 3048 N N . VAL A 1 387 ? -8.760 -2.487 0.367 1.00 90.31 387 VAL A N 1
ATOM 3049 C CA . VAL A 1 387 ? -9.726 -1.373 0.390 1.00 90.31 387 VAL A CA 1
ATOM 3050 C C . VAL A 1 387 ? -10.767 -1.522 -0.717 1.00 90.31 387 VAL A C 1
ATOM 3052 O O . VAL A 1 387 ? -10.453 -1.866 -1.856 1.00 90.31 387 VAL A O 1
ATOM 3055 N N . VAL A 1 388 ? -12.033 -1.245 -0.404 1.00 88.00 388 VAL A N 1
ATOM 3056 C CA . VAL A 1 388 ? -13.070 -1.102 -1.434 1.00 88.00 388 VAL A CA 1
ATOM 3057 C C . VAL A 1 388 ? -12.870 0.238 -2.138 1.00 88.00 388 VAL A C 1
ATOM 3059 O O . VAL A 1 388 ? -13.101 1.297 -1.559 1.00 88.00 388 VAL A O 1
ATOM 3062 N N . PHE A 1 389 ? -12.436 0.208 -3.392 1.00 78.31 389 PHE A N 1
ATOM 3063 C CA . PHE A 1 389 ? -12.380 1.405 -4.230 1.00 78.31 389 PHE A CA 1
ATOM 3064 C C . PHE A 1 389 ? -13.768 1.712 -4.819 1.00 78.31 389 PHE A C 1
ATOM 3066 O O . PHE A 1 389 ? -14.595 0.813 -4.980 1.00 78.31 389 PHE A O 1
ATOM 3073 N N . GLY A 1 390 ? -14.031 2.987 -5.105 1.00 60.50 390 GLY A N 1
ATOM 3074 C CA . GLY A 1 390 ? -15.325 3.462 -5.612 1.00 60.50 390 GLY A CA 1
ATOM 3075 C C . GLY A 1 390 ? -15.339 3.593 -7.127 1.00 60.50 390 GLY A C 1
ATOM 3076 O O . GLY A 1 390 ? -14.292 3.504 -7.758 1.00 60.50 390 GLY A O 1
ATOM 3077 N N . ASN A 1 391 ? -16.516 3.862 -7.698 1.00 49.91 391 ASN A N 1
ATOM 3078 C CA . ASN A 1 391 ? -16.718 4.102 -9.136 1.00 49.91 391 ASN A CA 1
ATOM 3079 C C . ASN A 1 391 ? -16.371 5.531 -9.592 1.00 49.91 391 ASN A C 1
ATOM 3081 O O . ASN A 1 391 ? -16.787 5.934 -10.675 1.00 49.91 391 ASN A O 1
ATOM 3085 N N . GLU A 1 392 ? -15.660 6.320 -8.793 1.00 48.16 392 GLU A N 1
ATOM 3086 C CA . GLU A 1 392 ? -15.530 7.750 -9.060 1.00 48.16 392 GLU A CA 1
ATOM 3087 C C . GLU A 1 392 ? -14.178 8.120 -9.663 1.00 48.16 392 GLU A C 1
ATOM 3089 O O . GLU A 1 392 ? -13.115 7.736 -9.169 1.00 48.16 392 GLU A O 1
ATOM 3094 N N . THR A 1 393 ? -14.281 8.931 -10.717 1.00 39.34 393 THR A N 1
ATOM 3095 C CA . THR A 1 393 ? -13.262 9.673 -11.465 1.00 39.34 393 THR A CA 1
ATOM 3096 C C . THR A 1 393 ? -12.573 10.725 -10.595 1.00 39.34 393 THR A C 1
ATOM 3098 O O . THR A 1 393 ? -12.505 11.904 -10.943 1.00 39.34 393 THR A O 1
ATOM 3101 N N . GLY A 1 394 ? -12.086 10.321 -9.424 1.00 36.69 394 GLY A N 1
ATOM 3102 C CA . GLY A 1 394 ? -11.153 11.131 -8.666 1.00 36.69 394 GLY A CA 1
ATOM 3103 C C . GLY A 1 394 ? -9.862 11.182 -9.463 1.00 36.69 394 GLY A C 1
ATOM 3104 O O . GLY A 1 394 ? -9.083 10.228 -9.411 1.00 36.69 394 GLY A O 1
ATOM 3105 N N . ILE A 1 395 ? -9.669 12.269 -10.213 1.00 36.41 395 ILE A N 1
ATOM 3106 C CA . ILE A 1 395 ? -8.358 12.678 -10.707 1.00 36.41 395 ILE A CA 1
ATOM 3107 C C . ILE A 1 395 ? -7.531 12.888 -9.444 1.00 36.41 395 ILE A C 1
ATOM 3109 O O . ILE A 1 395 ? -7.584 13.937 -8.806 1.00 36.41 395 ILE A O 1
ATOM 3113 N N . ILE A 1 396 ? -6.817 11.847 -9.024 1.00 39.91 396 ILE A N 1
ATOM 3114 C CA . ILE A 1 396 ? -5.629 12.083 -8.233 1.00 39.91 396 ILE A CA 1
ATOM 3115 C C . ILE A 1 396 ? -4.646 12.669 -9.247 1.00 39.91 396 ILE A C 1
ATOM 3117 O O . ILE A 1 396 ? -4.699 12.414 -10.451 1.00 39.91 396 ILE A O 1
ATOM 3121 N N . GLY A 1 397 ? -3.888 13.648 -8.814 1.00 34.12 397 GLY A N 1
ATOM 3122 C CA . GLY A 1 397 ? -3.077 14.419 -9.736 1.00 34.12 397 GLY A CA 1
ATOM 3123 C C . GLY A 1 397 ? -1.773 13.728 -9.924 1.00 34.12 397 GLY A C 1
ATOM 3124 O O . GLY A 1 397 ? -1.384 12.821 -9.181 1.00 34.12 397 GLY A O 1
ATOM 3125 N N . ASP A 1 398 ? -1.131 14.222 -10.962 1.00 32.66 398 ASP A N 1
ATOM 3126 C CA . ASP A 1 398 ? 0.241 13.947 -11.282 1.00 32.66 398 ASP A CA 1
ATOM 3127 C C . ASP A 1 398 ? 1.085 13.880 -10.010 1.00 32.66 398 ASP A C 1
ATOM 3129 O O . ASP A 1 398 ? 1.077 14.783 -9.164 1.00 32.66 398 ASP A O 1
ATOM 3133 N N . LEU A 1 399 ? 1.852 12.802 -9.895 1.00 38.91 399 LEU A N 1
ATOM 3134 C CA . LEU A 1 399 ? 3.084 12.840 -9.130 1.00 38.91 399 LEU A CA 1
ATOM 3135 C C . LEU A 1 399 ? 4.007 13.866 -9.813 1.00 38.91 399 LEU A C 1
ATOM 3137 O O . LEU A 1 399 ? 4.854 13.505 -10.622 1.00 38.91 399 LEU A O 1
ATOM 3141 N N . GLY A 1 400 ? 3.797 15.143 -9.486 1.00 40.09 400 GLY A N 1
ATOM 3142 C CA . GLY A 1 400 ? 4.593 16.279 -9.934 1.00 40.09 400 GLY A CA 1
ATOM 3143 C C . GLY A 1 400 ? 4.124 16.905 -11.244 1.00 40.09 400 GLY A C 1
ATOM 3144 O O . GLY A 1 400 ? 4.780 16.722 -12.262 1.00 40.09 400 GLY A O 1
ATOM 3145 N N . VAL A 1 401 ? 3.076 17.736 -11.193 1.00 37.00 401 VAL A N 1
ATOM 3146 C CA . VAL A 1 401 ? 3.081 18.925 -12.059 1.00 37.00 401 VAL A CA 1
ATOM 3147 C C . VAL A 1 401 ? 4.078 19.886 -11.408 1.00 37.00 401 VAL A C 1
ATOM 3149 O O . VAL A 1 401 ? 3.933 20.161 -10.209 1.00 37.00 401 VAL A O 1
ATOM 3152 N N . PRO A 1 402 ? 5.125 20.336 -12.115 1.00 42.06 402 PRO A N 1
ATOM 3153 C CA . PRO A 1 402 ? 6.036 21.335 -11.590 1.00 42.06 402 PRO A CA 1
ATOM 3154 C C . PRO A 1 402 ? 5.234 22.578 -11.213 1.00 42.06 402 PRO A C 1
ATOM 3156 O O . PRO A 1 402 ? 4.527 23.136 -12.044 1.00 42.06 402 PRO A O 1
ATOM 3159 N N . ASP A 1 403 ? 5.340 23.002 -9.958 1.00 41.69 403 ASP A N 1
ATOM 3160 C CA . ASP A 1 403 ? 4.968 24.359 -9.573 1.00 41.69 403 ASP A CA 1
ATOM 3161 C C . ASP A 1 403 ? 5.727 25.329 -10.498 1.00 41.69 403 ASP A C 1
ATOM 3163 O O . ASP A 1 403 ? 6.962 25.342 -10.481 1.00 41.69 403 ASP A O 1
ATOM 3167 N N . GLU A 1 404 ? 5.011 26.051 -11.370 1.00 46.75 404 GLU A N 1
ATOM 3168 C CA . GLU A 1 404 ? 5.609 26.946 -12.377 1.00 46.75 404 GLU A CA 1
ATOM 3169 C C . GLU A 1 404 ? 6.448 28.059 -11.723 1.00 46.75 404 GLU A C 1
ATOM 3171 O O . GLU A 1 404 ? 7.353 28.603 -12.360 1.00 46.75 404 GLU A O 1
ATOM 3176 N N . ASP A 1 405 ? 6.208 28.335 -10.436 1.00 51.50 405 ASP A N 1
ATOM 3177 C CA . ASP A 1 405 ? 6.937 29.318 -9.634 1.00 51.50 405 ASP A CA 1
ATOM 3178 C C . ASP A 1 405 ? 8.155 28.732 -8.885 1.00 51.50 405 ASP A C 1
ATOM 3180 O O . ASP A 1 405 ? 8.920 29.485 -8.273 1.00 51.50 405 ASP A O 1
ATOM 3184 N N . ASN A 1 406 ? 8.386 27.411 -8.928 1.00 58.22 406 ASN A N 1
ATOM 3185 C CA . ASN A 1 406 ? 9.501 26.766 -8.225 1.00 58.22 406 ASN A CA 1
ATOM 3186 C C . ASN A 1 406 ? 10.709 26.525 -9.146 1.00 58.22 406 ASN A C 1
ATOM 3188 O O . ASN A 1 406 ? 10.865 25.462 -9.755 1.00 58.22 406 ASN A O 1
ATOM 3192 N N . ASP A 1 407 ? 11.596 27.516 -9.206 1.00 64.56 407 ASP A N 1
ATOM 3193 C CA . ASP A 1 407 ? 12.766 27.550 -10.087 1.00 64.56 407 ASP A CA 1
ATOM 3194 C C . ASP A 1 407 ? 13.833 26.476 -9.797 1.00 64.56 407 ASP A C 1
ATOM 3196 O O . ASP A 1 407 ? 14.545 26.081 -10.721 1.00 64.56 407 ASP A O 1
ATOM 3200 N N . ILE A 1 408 ? 13.947 25.971 -8.558 1.00 77.19 408 ILE A N 1
ATOM 3201 C CA . ILE A 1 408 ? 14.944 24.942 -8.197 1.00 77.19 408 ILE A CA 1
ATOM 3202 C C . ILE A 1 408 ? 14.463 23.847 -7.235 1.00 77.19 408 ILE A C 1
ATOM 3204 O O . ILE A 1 408 ? 14.990 22.730 -7.278 1.00 77.19 408 ILE A O 1
ATOM 3208 N N . GLY A 1 409 ? 13.456 24.100 -6.399 1.00 74.31 409 GLY A N 1
ATOM 3209 C CA . GLY A 1 409 ? 13.101 23.223 -5.276 1.00 74.31 409 GLY A CA 1
ATOM 3210 C C . GLY A 1 409 ? 12.687 21.807 -5.689 1.00 74.31 409 GLY A C 1
ATOM 3211 O O . GLY A 1 409 ? 13.050 20.841 -5.019 1.00 74.31 409 GLY A O 1
ATOM 3212 N N . ASN A 1 410 ? 12.017 21.648 -6.835 1.00 72.25 410 ASN A N 1
ATOM 3213 C CA . ASN A 1 410 ? 11.672 20.324 -7.370 1.00 72.25 410 ASN A CA 1
ATOM 3214 C C . ASN A 1 410 ? 12.931 19.512 -7.729 1.00 72.25 410 ASN A C 1
ATOM 3216 O O . ASN A 1 410 ? 13.030 18.324 -7.422 1.00 72.25 410 ASN A O 1
ATOM 3220 N N . SER A 1 411 ? 13.930 20.164 -8.332 1.00 78.38 411 SER A N 1
ATOM 3221 C CA . SER A 1 411 ? 15.205 19.526 -8.683 1.00 78.38 411 SER A CA 1
ATOM 3222 C C . SER A 1 411 ? 16.056 19.234 -7.446 1.00 78.38 411 SER A C 1
ATOM 3224 O O . SER A 1 411 ? 16.666 18.167 -7.358 1.00 78.38 411 SER A O 1
ATOM 3226 N N . GLU A 1 412 ? 16.077 20.150 -6.475 1.00 81.38 412 GLU A N 1
ATOM 3227 C CA . GLU A 1 412 ? 16.753 19.955 -5.191 1.00 81.38 412 GLU A CA 1
ATOM 3228 C C . GLU A 1 412 ? 16.179 18.748 -4.440 1.00 81.38 412 GLU A C 1
ATOM 3230 O O . GLU A 1 412 ? 16.942 17.872 -4.030 1.00 81.38 412 GLU A O 1
ATOM 3235 N N . GLY A 1 413 ? 14.850 18.637 -4.343 1.00 79.88 413 GLY A N 1
ATOM 3236 C CA . GLY A 1 413 ? 14.181 17.512 -3.685 1.00 79.88 413 GLY A CA 1
ATOM 3237 C C . GLY A 1 413 ? 14.526 16.155 -4.307 1.00 79.88 413 GLY A C 1
ATOM 3238 O O . GLY A 1 413 ? 14.761 15.182 -3.582 1.00 79.88 413 GLY A O 1
ATOM 3239 N N . LEU A 1 414 ? 14.636 16.087 -5.640 1.00 82.44 414 LEU A N 1
ATOM 3240 C CA . LEU A 1 414 ? 15.076 14.882 -6.354 1.00 82.44 414 LEU A CA 1
ATOM 3241 C C . LEU A 1 414 ? 16.535 14.524 -6.036 1.00 82.44 414 LEU A C 1
ATOM 3243 O O . LEU A 1 414 ? 16.834 13.362 -5.748 1.00 82.44 414 LEU A O 1
ATOM 3247 N N . ILE A 1 415 ? 17.442 15.506 -6.054 1.00 83.75 415 ILE A N 1
ATOM 3248 C CA . ILE A 1 415 ? 18.866 15.303 -5.739 1.00 83.75 415 ILE A CA 1
ATOM 3249 C C . ILE A 1 415 ? 19.036 14.867 -4.281 1.00 83.75 415 ILE A C 1
ATOM 3251 O O . ILE A 1 415 ? 19.771 13.916 -4.000 1.00 83.75 415 ILE A O 1
ATOM 3255 N N . GLN A 1 416 ? 18.343 15.527 -3.356 1.00 82.12 416 GLN A N 1
ATOM 3256 C CA . GLN A 1 416 ? 18.380 15.224 -1.930 1.00 82.12 416 GLN A CA 1
ATOM 3257 C C . GLN A 1 416 ? 17.888 13.799 -1.656 1.00 82.12 416 GLN A C 1
ATOM 3259 O O . GLN A 1 416 ? 18.592 13.028 -1.002 1.00 82.12 416 GLN A O 1
ATOM 3264 N N . SER A 1 417 ? 16.726 13.431 -2.203 1.00 81.38 417 SER A N 1
ATOM 3265 C CA . SER A 1 417 ? 16.128 12.101 -2.013 1.00 81.38 417 SER A CA 1
ATOM 3266 C C . SER A 1 417 ? 17.006 10.987 -2.585 1.00 81.38 417 SER A C 1
ATOM 3268 O O . SER A 1 417 ? 17.141 9.926 -1.982 1.00 81.38 417 SER A O 1
ATOM 3270 N N . TYR A 1 418 ? 17.658 11.237 -3.722 1.00 84.00 418 TYR A N 1
ATOM 3271 C CA . TYR A 1 418 ? 18.527 10.258 -4.367 1.00 84.00 418 TYR A CA 1
ATOM 3272 C C . TYR A 1 418 ? 19.889 10.085 -3.675 1.00 84.00 418 TYR A C 1
ATOM 3274 O O . TYR A 1 418 ? 20.453 8.989 -3.650 1.00 84.00 418 TYR A O 1
ATOM 3282 N N . SER A 1 419 ? 20.443 11.160 -3.105 1.00 81.88 419 SER A N 1
ATOM 3283 C CA . SER A 1 419 ? 21.819 11.176 -2.581 1.00 81.88 419 SER A CA 1
ATOM 3284 C C . SER A 1 419 ? 22.054 10.198 -1.424 1.00 81.88 419 SER A C 1
ATOM 3286 O O . SER A 1 419 ? 23.173 9.702 -1.266 1.00 81.88 419 SER A O 1
ATOM 3288 N N . GLY A 1 420 ? 21.011 9.897 -0.643 1.00 79.19 420 GLY A N 1
ATOM 3289 C CA . GLY A 1 420 ? 21.054 8.953 0.480 1.00 79.19 420 GLY A CA 1
ATOM 3290 C C . GLY A 1 420 ? 20.911 7.476 0.094 1.00 79.19 420 GLY A C 1
ATOM 3291 O O . GLY A 1 420 ? 20.992 6.612 0.966 1.00 79.19 420 GLY A O 1
ATOM 3292 N N . LEU A 1 421 ? 20.696 7.160 -1.187 1.00 83.00 421 LEU A N 1
ATOM 3293 C CA . LEU A 1 421 ? 20.427 5.790 -1.619 1.00 83.00 421 LEU A CA 1
ATOM 3294 C C . LEU A 1 421 ? 21.695 4.925 -1.684 1.00 83.00 421 LEU A C 1
ATOM 3296 O O . LEU A 1 421 ? 22.820 5.384 -1.898 1.00 83.00 421 LEU A O 1
ATOM 3300 N N . SER A 1 422 ? 21.485 3.626 -1.509 1.00 80.38 422 SER A N 1
ATOM 3301 C CA . SER A 1 422 ? 22.497 2.575 -1.463 1.00 80.38 422 SER A CA 1
ATOM 3302 C C . SER A 1 422 ? 22.747 1.952 -2.835 1.00 80.38 422 SER A C 1
ATOM 3304 O O . SER A 1 422 ? 21.847 1.800 -3.667 1.00 80.38 422 SER A O 1
ATOM 3306 N N . PHE A 1 423 ? 23.992 1.526 -3.055 1.00 74.38 423 PHE A N 1
ATOM 3307 C CA . PHE A 1 423 ? 24.450 0.930 -4.307 1.00 74.38 423 PHE A CA 1
ATOM 3308 C C . PHE A 1 423 ? 25.312 -0.298 -4.026 1.00 74.38 423 PHE A C 1
ATOM 3310 O O . PHE A 1 423 ? 26.194 -0.254 -3.175 1.00 74.38 423 PHE A O 1
ATOM 3317 N N . THR A 1 424 ? 25.115 -1.374 -4.794 1.00 73.06 424 THR A N 1
ATOM 3318 C CA . THR A 1 424 ? 26.019 -2.539 -4.772 1.00 73.06 424 THR A CA 1
ATOM 3319 C C . THR A 1 424 ? 27.429 -2.150 -5.219 1.00 73.06 424 THR A C 1
ATOM 3321 O O . THR A 1 424 ? 28.419 -2.624 -4.670 1.00 73.06 424 THR A O 1
ATOM 3324 N N . PHE A 1 425 ? 27.517 -1.242 -6.197 1.00 72.94 425 PHE A N 1
ATOM 3325 C CA . PHE A 1 425 ? 28.766 -0.665 -6.678 1.00 72.94 425 PHE A CA 1
ATOM 3326 C C . PHE A 1 425 ? 28.666 0.860 -6.656 1.00 72.94 425 PHE A C 1
ATOM 3328 O O . PHE A 1 425 ? 27.817 1.426 -7.342 1.00 72.94 425 PHE A O 1
ATOM 3335 N N . ASP A 1 426 ? 29.569 1.529 -5.933 1.00 71.94 426 ASP A N 1
ATOM 3336 C CA . ASP A 1 426 ? 29.598 2.998 -5.802 1.00 71.94 426 ASP A CA 1
ATOM 3337 C C . ASP A 1 426 ? 29.583 3.739 -7.148 1.00 71.94 426 ASP A C 1
ATOM 3339 O O . ASP A 1 426 ? 29.049 4.845 -7.239 1.00 71.94 426 ASP A O 1
ATOM 3343 N N . SER A 1 427 ? 30.158 3.134 -8.195 1.00 72.06 427 SER A N 1
ATOM 3344 C CA . SER A 1 427 ? 30.193 3.679 -9.557 1.00 72.06 427 SER A CA 1
ATOM 3345 C C . SER A 1 427 ? 28.823 3.731 -10.235 1.00 72.06 427 SER A C 1
ATOM 3347 O O . SER A 1 427 ? 28.660 4.475 -11.198 1.00 72.06 427 SER A O 1
ATOM 3349 N N . GLY A 1 428 ? 27.844 2.971 -9.736 1.00 74.19 428 GLY A N 1
ATOM 3350 C CA . GLY A 1 428 ? 26.477 2.911 -10.254 1.00 74.19 428 GLY A CA 1
ATOM 3351 C C . GLY A 1 428 ? 25.680 4.202 -10.071 1.00 74.19 428 GLY A C 1
ATOM 3352 O O . GLY A 1 428 ? 24.694 4.401 -10.770 1.00 74.19 428 GLY A O 1
ATOM 3353 N N . ILE A 1 429 ? 26.118 5.104 -9.185 1.00 81.75 429 ILE A N 1
ATOM 3354 C CA . ILE A 1 429 ? 25.342 6.295 -8.815 1.00 81.75 429 ILE A CA 1
ATOM 3355 C C . ILE A 1 429 ? 25.020 7.229 -9.975 1.00 81.75 429 ILE A C 1
ATOM 3357 O O . ILE A 1 429 ? 23.916 7.756 -10.024 1.00 81.75 429 ILE A O 1
ATOM 3361 N N . TYR A 1 430 ? 25.937 7.439 -10.918 1.00 79.25 430 TYR A N 1
ATOM 3362 C CA . TYR A 1 430 ? 25.641 8.315 -12.054 1.00 79.25 430 TYR A CA 1
ATOM 3363 C C . TYR A 1 430 ? 24.754 7.629 -13.089 1.00 79.25 430 TYR A C 1
ATOM 3365 O O . TYR A 1 430 ? 23.935 8.293 -13.713 1.00 79.25 430 TYR A O 1
ATOM 3373 N N . PHE A 1 431 ? 24.878 6.309 -13.245 1.00 77.44 431 PHE A N 1
ATOM 3374 C CA . PHE A 1 431 ? 24.066 5.555 -14.197 1.00 77.44 431 PHE A CA 1
ATOM 3375 C C . PHE A 1 431 ? 22.608 5.464 -13.741 1.00 77.44 431 PHE A C 1
ATOM 3377 O O . PHE A 1 431 ? 21.712 5.782 -14.514 1.00 77.44 431 PHE A O 1
ATOM 3384 N N . ALA A 1 432 ? 22.381 5.147 -12.466 1.00 78.81 432 ALA A N 1
ATOM 3385 C CA . ALA A 1 432 ? 21.048 5.097 -11.865 1.00 78.81 432 ALA A CA 1
ATOM 3386 C C . ALA A 1 432 ? 20.364 6.474 -11.755 1.00 78.81 432 ALA A C 1
ATOM 3388 O O . ALA A 1 432 ? 19.150 6.547 -11.602 1.00 78.81 432 ALA A O 1
ATOM 3389 N N . PHE A 1 433 ? 21.128 7.567 -11.863 1.00 82.88 433 PHE A N 1
ATOM 3390 C CA . PHE A 1 433 ? 20.594 8.930 -11.877 1.00 82.88 433 PHE A CA 1
ATOM 3391 C C . PHE A 1 433 ? 20.433 9.498 -13.290 1.00 82.88 433 PHE A C 1
ATOM 3393 O O . PHE A 1 433 ? 19.941 10.611 -13.438 1.00 82.88 433 PHE A O 1
ATOM 3400 N N . ALA A 1 434 ? 20.866 8.798 -14.341 1.00 81.75 434 ALA A N 1
ATOM 3401 C CA . ALA A 1 434 ? 21.048 9.398 -15.664 1.00 81.75 434 ALA A CA 1
ATOM 3402 C C . ALA A 1 434 ? 19.746 9.952 -16.269 1.00 81.75 434 ALA A C 1
ATOM 3404 O O . ALA A 1 434 ? 19.751 11.046 -16.840 1.00 81.75 434 ALA A O 1
ATOM 3405 N N . GLY A 1 435 ? 18.625 9.238 -16.111 1.00 78.50 435 GLY A N 1
ATOM 3406 C CA . GLY A 1 435 ? 17.317 9.715 -16.571 1.00 78.50 435 GLY A CA 1
ATOM 3407 C C . GLY A 1 435 ? 16.874 10.986 -15.842 1.00 78.50 435 GLY A C 1
ATOM 3408 O O . GLY A 1 435 ? 16.455 11.958 -16.468 1.00 78.50 435 GLY A O 1
ATOM 3409 N N . ILE A 1 436 ? 17.059 11.016 -14.521 1.00 82.19 436 ILE A N 1
ATOM 3410 C CA . ILE A 1 436 ? 16.697 12.150 -13.659 1.00 82.19 436 ILE A CA 1
ATOM 3411 C C . ILE A 1 436 ? 17.612 13.342 -13.938 1.00 82.19 436 ILE A C 1
ATOM 3413 O O . ILE A 1 436 ? 17.146 14.468 -14.062 1.00 82.19 436 ILE A O 1
ATOM 3417 N N . ALA A 1 437 ? 18.907 13.095 -14.127 1.00 83.50 437 ALA A N 1
ATOM 3418 C CA . ALA A 1 437 ? 19.878 14.101 -14.523 1.00 83.50 437 ALA A CA 1
ATOM 3419 C C . ALA A 1 437 ? 19.468 14.785 -15.834 1.00 83.50 437 ALA A C 1
ATOM 3421 O O . ALA A 1 437 ? 19.476 16.011 -15.927 1.00 83.50 437 ALA A O 1
ATOM 3422 N N . LYS A 1 438 ? 19.053 14.004 -16.840 1.00 81.19 438 LYS A N 1
ATOM 3423 C CA . LYS A 1 438 ? 18.553 14.532 -18.117 1.00 81.19 438 LYS A CA 1
ATOM 3424 C C . LYS A 1 438 ? 17.286 15.369 -17.923 1.00 81.19 438 LYS A C 1
ATOM 3426 O O . LYS A 1 438 ? 17.166 16.417 -18.555 1.00 81.19 438 LYS A O 1
ATOM 3431 N N . HIS A 1 439 ? 16.375 14.931 -17.055 1.00 79.19 439 HIS A N 1
ATOM 3432 C CA . HIS A 1 439 ? 15.163 15.674 -16.711 1.00 79.19 439 HIS A CA 1
ATOM 3433 C C . HIS A 1 439 ? 15.486 17.020 -16.037 1.00 79.19 439 HIS A C 1
ATOM 3435 O O . HIS A 1 439 ? 15.099 18.067 -16.556 1.0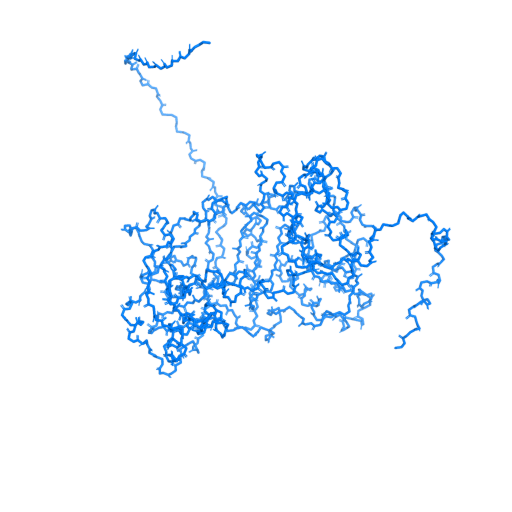0 79.19 439 HIS A O 1
ATOM 3441 N N . ILE A 1 440 ? 16.286 17.010 -14.966 1.00 81.75 440 ILE A N 1
ATOM 3442 C CA . ILE A 1 440 ? 16.721 18.219 -14.247 1.00 81.75 440 ILE A CA 1
ATOM 3443 C C . ILE A 1 440 ? 17.442 19.182 -15.194 1.00 81.75 440 ILE A C 1
ATOM 3445 O O . ILE A 1 440 ? 17.142 20.375 -15.217 1.00 81.75 440 ILE A O 1
ATOM 3449 N N . SER A 1 441 ? 18.363 18.677 -16.023 1.00 83.44 441 SER A N 1
ATOM 3450 C CA . SER A 1 441 ? 19.099 19.521 -16.967 1.00 83.44 441 SER A CA 1
ATOM 3451 C C . SER A 1 441 ? 18.199 20.235 -17.971 1.00 83.44 441 SER A C 1
ATOM 3453 O O . SER A 1 441 ? 18.493 21.366 -18.360 1.00 83.44 441 SER A O 1
ATOM 3455 N N . ARG A 1 442 ? 17.105 19.594 -18.389 1.00 79.50 442 ARG A N 1
ATOM 3456 C CA . ARG A 1 442 ? 16.114 20.196 -19.287 1.00 79.50 442 ARG A CA 1
ATOM 3457 C C . ARG A 1 442 ? 15.269 21.239 -18.567 1.00 79.50 442 ARG A C 1
ATOM 3459 O O . ARG A 1 442 ? 15.172 22.353 -19.075 1.00 79.50 442 ARG A O 1
ATOM 3466 N N . GLY A 1 443 ? 14.722 20.897 -17.398 1.00 77.81 443 GLY A N 1
ATOM 3467 C CA . GLY A 1 443 ? 13.883 21.802 -16.606 1.00 77.81 443 GLY A CA 1
ATOM 3468 C C . GLY A 1 443 ? 14.618 23.090 -16.235 1.00 77.81 443 GLY A C 1
ATOM 3469 O O . GLY A 1 443 ? 14.140 24.184 -16.516 1.00 77.81 443 GLY A O 1
ATOM 3470 N N . LEU A 1 444 ? 15.848 22.962 -15.733 1.00 82.62 444 LEU A N 1
ATOM 3471 C CA . LEU A 1 444 ? 16.691 24.100 -15.345 1.00 82.62 444 LEU A CA 1
ATOM 3472 C C . LEU A 1 444 ? 17.430 24.754 -16.519 1.00 82.62 444 LEU A C 1
ATOM 3474 O O . LEU A 1 444 ? 18.174 25.714 -16.315 1.00 82.62 444 LEU A O 1
ATOM 3478 N N . LYS A 1 445 ? 17.306 24.204 -17.737 1.00 84.38 445 LYS A N 1
ATOM 3479 C CA . LYS A 1 445 ? 18.081 24.609 -18.926 1.00 84.38 445 LYS A CA 1
ATOM 3480 C C . LYS A 1 445 ? 19.584 24.729 -18.617 1.00 84.38 445 LYS A C 1
ATOM 3482 O O . LYS A 1 445 ? 20.251 25.674 -19.040 1.00 84.38 445 LYS A O 1
ATOM 3487 N N . SER A 1 446 ? 20.115 23.777 -17.848 1.00 86.19 446 SER A N 1
ATOM 3488 C CA . SER A 1 446 ? 21.470 23.820 -17.294 1.00 86.19 446 SER A CA 1
ATOM 3489 C C . SER A 1 446 ? 22.125 22.442 -17.266 1.00 86.19 446 SER A C 1
ATOM 3491 O O . SER A 1 446 ? 21.521 21.453 -16.857 1.00 86.19 446 SER A O 1
ATOM 3493 N N . ASP A 1 447 ? 23.398 22.361 -17.643 1.00 86.38 447 ASP A N 1
ATOM 3494 C CA . ASP A 1 447 ? 24.159 21.124 -17.466 1.00 86.38 447 ASP A CA 1
ATOM 3495 C C . ASP A 1 447 ? 24.361 20.805 -15.979 1.00 86.38 447 ASP A C 1
ATOM 3497 O O . ASP A 1 447 ? 24.556 21.698 -15.150 1.00 86.38 447 ASP A O 1
ATOM 3501 N N . LEU A 1 448 ? 24.457 19.515 -15.665 1.00 84.88 448 LEU A N 1
ATOM 3502 C CA . LEU A 1 448 ? 24.854 19.038 -14.345 1.00 84.88 448 LEU A CA 1
ATOM 3503 C C . LEU A 1 448 ? 26.367 18.780 -14.283 1.00 84.88 448 LEU A C 1
ATOM 3505 O O . LEU A 1 448 ? 26.935 18.057 -15.102 1.00 84.88 448 LEU A O 1
ATOM 3509 N N . CYS A 1 449 ? 27.028 19.329 -13.270 1.00 85.62 449 CYS A N 1
ATOM 3510 C CA . CYS A 1 449 ? 28.396 19.012 -12.881 1.00 85.62 449 CYS A CA 1
ATOM 3511 C C . CYS A 1 449 ? 28.353 18.090 -11.660 1.00 85.62 449 CYS A C 1
ATOM 3513 O O . CYS A 1 449 ? 28.025 18.527 -10.562 1.00 85.62 449 CYS A O 1
ATOM 3515 N N . HIS A 1 450 ? 28.649 16.800 -11.840 1.00 81.00 450 HIS A N 1
ATOM 3516 C CA . HIS A 1 450 ? 28.610 15.811 -10.751 1.00 81.00 450 HIS A CA 1
ATOM 3517 C C . HIS A 1 450 ? 27.269 15.715 -9.998 1.00 81.00 450 HIS A C 1
ATOM 3519 O O . HIS A 1 450 ? 27.253 15.299 -8.845 1.00 81.00 450 HIS A O 1
ATOM 3525 N N . GLY A 1 451 ? 26.157 16.028 -10.670 1.00 79.69 451 GLY A N 1
ATOM 3526 C CA . GLY A 1 451 ? 24.816 16.060 -10.075 1.00 79.69 451 GLY A CA 1
ATOM 3527 C C . GLY A 1 451 ? 24.364 17.452 -9.623 1.00 79.69 451 GLY A C 1
ATOM 3528 O O . GLY A 1 451 ? 23.218 17.593 -9.224 1.00 79.69 451 GLY A O 1
ATOM 3529 N N . ILE A 1 452 ? 25.220 18.476 -9.735 1.00 86.31 452 ILE A N 1
ATOM 3530 C CA . ILE A 1 452 ? 24.909 19.863 -9.360 1.00 86.31 452 ILE A CA 1
ATOM 3531 C C . ILE A 1 452 ? 24.621 20.705 -10.614 1.00 86.31 452 ILE A C 1
ATOM 3533 O O . ILE A 1 452 ? 25.486 20.769 -11.494 1.00 86.31 452 ILE A O 1
ATOM 3537 N N . PRO A 1 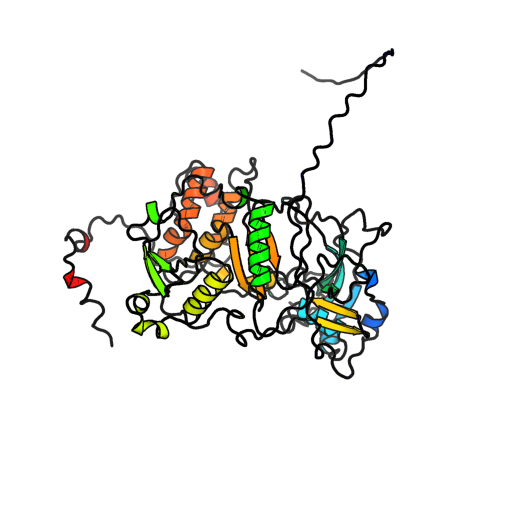453 ? 23.467 21.386 -10.723 1.00 88.44 453 PRO A N 1
ATOM 3538 C CA . PRO A 1 453 ? 23.175 22.296 -11.832 1.00 88.44 453 PRO A CA 1
ATOM 3539 C C . PRO A 1 453 ? 24.157 23.467 -11.881 1.00 88.44 453 PRO A C 1
ATOM 3541 O O . PRO A 1 453 ? 24.314 24.192 -10.900 1.00 88.44 453 PRO A O 1
ATOM 3544 N N . LYS A 1 454 ? 24.811 23.691 -13.028 1.00 90.00 454 LYS A N 1
ATOM 3545 C CA . LYS A 1 454 ? 25.813 24.767 -13.170 1.00 90.00 454 LYS A CA 1
ATOM 3546 C C . LYS A 1 454 ? 25.223 26.160 -12.936 1.00 90.00 454 LYS A C 1
ATOM 3548 O O . LYS A 1 454 ? 25.911 27.012 -12.386 1.00 90.00 454 LYS A O 1
ATOM 3553 N N . ALA A 1 455 ? 23.983 26.387 -13.367 1.00 87.62 455 ALA A N 1
ATOM 3554 C CA . ALA A 1 455 ? 23.301 27.676 -13.235 1.00 87.62 455 ALA A CA 1
ATOM 3555 C C . ALA A 1 455 ? 22.937 28.024 -11.782 1.00 87.62 455 ALA A C 1
ATOM 3557 O O . ALA A 1 455 ? 22.800 29.200 -11.476 1.00 87.62 455 ALA A O 1
ATOM 3558 N N . TYR A 1 456 ? 22.842 27.016 -10.910 1.00 87.38 456 TYR A N 1
ATOM 3559 C CA . TYR A 1 456 ? 22.465 27.147 -9.499 1.00 87.38 456 TYR A CA 1
ATOM 3560 C C . TYR A 1 456 ? 23.594 26.669 -8.577 1.00 87.38 456 TYR A C 1
ATOM 3562 O O . TYR A 1 456 ? 23.361 26.184 -7.474 1.00 87.38 456 TYR A O 1
ATOM 3570 N N . PHE A 1 457 ? 24.842 26.722 -9.049 1.00 87.31 457 PHE A N 1
ATOM 3571 C CA . PHE A 1 457 ? 25.976 26.170 -8.310 1.00 87.31 457 PHE A CA 1
ATOM 3572 C C . PHE A 1 457 ? 26.137 26.817 -6.927 1.00 87.31 457 PHE A C 1
ATOM 3574 O O . PHE A 1 457 ? 26.423 26.124 -5.957 1.00 87.31 457 PHE A O 1
ATOM 3581 N N . ASP A 1 458 ? 25.917 28.126 -6.833 1.00 88.00 458 ASP A N 1
ATOM 3582 C CA . ASP A 1 458 ? 25.903 28.904 -5.594 1.00 88.00 458 ASP A CA 1
ATOM 3583 C C . ASP A 1 458 ? 24.829 28.442 -4.600 1.00 88.00 458 ASP A C 1
ATOM 3585 O O . ASP A 1 458 ? 25.128 28.338 -3.411 1.00 88.00 458 ASP A O 1
ATOM 3589 N N . TRP A 1 459 ? 23.633 28.084 -5.075 1.00 86.94 459 TRP A N 1
ATOM 3590 C CA . TRP A 1 459 ? 22.572 27.501 -4.247 1.00 86.94 459 TRP A CA 1
ATOM 3591 C C . TRP A 1 459 ? 23.016 26.182 -3.602 1.00 86.94 459 TRP A C 1
ATOM 3593 O O . TRP A 1 459 ? 22.949 26.021 -2.385 1.00 86.94 459 TRP A O 1
ATOM 3603 N N . PHE A 1 460 ? 23.570 25.257 -4.392 1.00 84.75 460 PHE A N 1
ATOM 3604 C CA . PHE A 1 460 ? 24.022 23.950 -3.888 1.00 84.75 460 PHE A CA 1
ATOM 3605 C C . PHE A 1 460 ? 25.296 24.019 -3.032 1.00 84.75 460 PHE A C 1
ATOM 3607 O O . PHE A 1 460 ? 25.600 23.069 -2.309 1.00 84.75 460 PHE A O 1
ATOM 3614 N N . LEU A 1 461 ? 26.042 25.130 -3.053 1.00 84.56 461 LEU A N 1
ATOM 3615 C CA . LEU A 1 461 ? 27.125 25.358 -2.087 1.00 84.56 461 LEU A CA 1
ATOM 3616 C C . LEU A 1 461 ? 26.603 25.592 -0.662 1.00 84.56 461 LEU A C 1
ATOM 3618 O O . LEU A 1 461 ? 27.366 25.421 0.290 1.00 84.56 461 LEU A O 1
ATOM 3622 N N . LEU A 1 462 ? 25.331 25.973 -0.506 1.00 85.00 462 LEU A N 1
ATOM 3623 C CA . LEU A 1 462 ? 24.683 26.152 0.796 1.00 85.00 462 LEU A CA 1
ATOM 3624 C C . LEU A 1 462 ? 24.186 24.828 1.392 1.00 85.00 462 LEU A C 1
ATOM 3626 O O . LEU A 1 462 ? 23.828 24.786 2.571 1.00 85.00 462 LEU A O 1
ATOM 3630 N N . SER A 1 463 ? 24.167 23.747 0.606 1.00 79.94 463 SER A N 1
ATOM 3631 C CA . SER A 1 463 ? 23.689 22.445 1.057 1.00 79.94 463 SER A CA 1
ATOM 3632 C C . SER A 1 463 ? 24.555 21.896 2.193 1.00 79.94 463 SER A C 1
ATOM 3634 O O . SER A 1 463 ? 25.787 21.937 2.161 1.00 79.94 463 SER A O 1
ATOM 3636 N N . THR A 1 464 ? 23.897 21.333 3.205 1.00 79.12 464 THR A N 1
ATOM 3637 C CA . THR A 1 464 ? 24.557 20.695 4.349 1.00 79.12 464 THR A CA 1
ATOM 3638 C C . THR A 1 464 ? 24.223 19.210 4.388 1.00 79.12 464 THR A C 1
ATOM 3640 O O . THR A 1 464 ? 23.243 18.757 3.797 1.00 79.12 464 THR A O 1
ATOM 3643 N N . ASN A 1 465 ? 25.042 18.432 5.089 1.00 75.31 465 ASN A N 1
ATOM 3644 C CA . ASN A 1 465 ? 24.770 17.015 5.261 1.00 75.31 465 ASN A CA 1
ATOM 3645 C C . ASN A 1 465 ? 23.689 16.815 6.331 1.00 75.31 465 ASN A C 1
ATOM 3647 O O . ASN A 1 465 ? 23.861 17.263 7.463 1.00 75.31 465 ASN A O 1
ATOM 3651 N N . LEU A 1 466 ? 22.630 16.073 5.999 1.00 70.31 466 LEU A N 1
ATOM 3652 C CA . LEU A 1 466 ? 21.604 15.663 6.969 1.00 70.31 466 LEU A CA 1
ATOM 3653 C C . LEU A 1 466 ? 22.135 14.629 7.972 1.00 70.31 466 LEU A C 1
ATOM 3655 O O . LEU A 1 466 ? 21.686 14.571 9.112 1.00 70.31 466 LEU A O 1
ATOM 3659 N N . GLU A 1 467 ? 23.122 13.836 7.550 1.00 70.88 467 GLU A N 1
ATOM 3660 C CA . GLU A 1 467 ? 23.755 12.785 8.347 1.00 70.88 467 GLU A CA 1
ATOM 3661 C C . GLU A 1 467 ? 25.257 12.698 8.062 1.00 70.88 467 GLU A C 1
ATOM 3663 O O . GLU A 1 467 ? 25.759 13.266 7.090 1.00 70.88 467 GLU A O 1
ATOM 3668 N N . HIS A 1 468 ? 26.000 11.956 8.885 1.00 76.25 468 HIS A N 1
ATOM 3669 C CA . HIS A 1 468 ? 27.439 11.788 8.697 1.00 76.25 468 HIS A CA 1
ATOM 3670 C C . HIS A 1 468 ? 27.764 11.091 7.363 1.00 76.25 468 HIS A C 1
ATOM 3672 O O . HIS A 1 468 ? 27.411 9.935 7.149 1.00 76.25 468 HIS A O 1
ATOM 3678 N N . GLN A 1 469 ? 28.471 11.790 6.471 1.00 72.25 469 GLN A N 1
ATOM 3679 C CA . GLN A 1 469 ? 28.804 11.288 5.137 1.00 72.25 469 GLN A CA 1
ATOM 3680 C C . GLN A 1 469 ? 30.207 10.685 5.085 1.00 72.25 469 GLN A C 1
ATOM 3682 O O . GLN A 1 469 ? 31.168 11.257 5.601 1.00 72.25 469 GLN A O 1
ATOM 3687 N N . THR A 1 470 ? 30.347 9.567 4.368 1.00 72.12 470 THR A N 1
ATOM 3688 C CA . THR A 1 470 ? 31.655 8.985 4.035 1.00 72.12 470 THR A CA 1
ATOM 3689 C C . THR A 1 470 ? 31.979 9.245 2.568 1.00 72.12 470 THR A C 1
ATOM 3691 O O . THR A 1 470 ? 31.171 8.979 1.680 1.00 72.12 470 THR A O 1
ATOM 3694 N N . ARG A 1 471 ? 33.186 9.744 2.281 1.00 75.12 471 ARG A N 1
ATOM 3695 C CA . ARG A 1 471 ? 33.613 9.998 0.900 1.00 75.12 471 ARG A CA 1
ATOM 3696 C C . ARG A 1 471 ? 33.794 8.681 0.137 1.00 75.12 471 ARG A C 1
ATOM 3698 O O . ARG A 1 471 ? 34.582 7.830 0.550 1.00 75.12 471 ARG A O 1
ATOM 3705 N N . ARG A 1 472 ? 33.131 8.546 -1.016 1.00 71.81 472 ARG A N 1
ATOM 3706 C CA . ARG A 1 472 ? 33.293 7.386 -1.911 1.00 71.81 472 ARG A CA 1
ATOM 3707 C C . ARG A 1 472 ? 34.727 7.310 -2.432 1.00 71.81 472 ARG A C 1
ATOM 3709 O O . ARG A 1 472 ? 35.296 8.311 -2.868 1.00 71.81 472 ARG A O 1
ATOM 3716 N N . LYS A 1 473 ? 35.318 6.113 -2.394 1.00 66.94 473 LYS A N 1
ATOM 3717 C CA . LYS A 1 473 ? 36.736 5.894 -2.745 1.00 66.94 473 LYS A CA 1
ATOM 3718 C C . LYS A 1 473 ? 37.005 5.934 -4.252 1.00 66.94 473 LYS A C 1
ATOM 3720 O O . LYS A 1 473 ? 38.143 6.154 -4.656 1.00 66.94 473 LYS A O 1
ATOM 3725 N N . ARG A 1 474 ? 35.982 5.711 -5.082 1.00 63.56 474 ARG A N 1
ATOM 3726 C CA . ARG A 1 474 ? 36.062 5.753 -6.548 1.00 63.56 474 ARG A CA 1
ATOM 3727 C C . ARG A 1 474 ? 35.030 6.746 -7.075 1.00 63.56 474 ARG A C 1
ATOM 3729 O O . ARG A 1 474 ? 33.835 6.498 -6.964 1.00 63.56 474 ARG A O 1
ATOM 3736 N N . ALA A 1 475 ? 35.493 7.859 -7.637 1.00 54.25 475 ALA A N 1
ATOM 3737 C CA . ALA A 1 475 ? 34.652 8.753 -8.424 1.00 54.25 475 ALA A CA 1
ATOM 3738 C C . ALA A 1 475 ? 34.675 8.283 -9.891 1.00 54.25 475 ALA A C 1
ATOM 3740 O O . ALA A 1 475 ? 35.763 8.028 -10.416 1.00 54.25 475 ALA A O 1
ATOM 3741 N N . PRO A 1 476 ? 33.528 8.171 -10.574 1.00 53.09 476 PRO A N 1
ATOM 3742 C CA . PRO A 1 476 ? 33.457 7.968 -12.018 1.00 53.09 476 PRO A CA 1
ATOM 3743 C C . PRO A 1 476 ? 33.948 9.231 -12.726 1.00 53.09 476 PRO A C 1
ATOM 3745 O O . PRO A 1 476 ? 33.168 10.101 -13.074 1.00 53.09 476 PRO A O 1
ATOM 3748 N N . ASN A 1 477 ? 35.262 9.384 -12.853 1.00 42.56 477 ASN A N 1
ATOM 3749 C CA . ASN A 1 477 ? 35.878 10.440 -13.645 1.00 42.56 477 ASN A CA 1
ATOM 3750 C C . ASN A 1 477 ? 37.245 9.970 -14.132 1.00 42.56 477 ASN A C 1
ATOM 3752 O O . ASN A 1 477 ? 38.270 10.320 -13.557 1.00 42.56 477 ASN A O 1
ATOM 3756 N N . GLN A 1 478 ? 37.260 9.215 -15.226 1.00 37.19 478 GLN A N 1
ATOM 3757 C CA . GLN A 1 478 ? 38.280 9.404 -16.249 1.00 37.19 478 GLN A CA 1
ATOM 3758 C C . GLN A 1 478 ? 37.611 9.233 -17.606 1.00 37.19 478 GLN A C 1
ATOM 3760 O O . GLN A 1 478 ? 36.947 8.235 -17.876 1.00 37.19 478 GLN A O 1
ATOM 3765 N N . ARG A 1 479 ? 37.801 10.235 -18.466 1.00 34.56 479 ARG A N 1
ATOM 3766 C CA . ARG A 1 479 ? 37.769 10.041 -19.911 1.00 34.56 479 ARG A CA 1
ATOM 3767 C C . ARG A 1 479 ? 38.547 8.757 -20.209 1.00 34.56 479 ARG A C 1
ATOM 3769 O O . ARG A 1 479 ? 39.693 8.639 -19.787 1.00 34.56 479 ARG A O 1
ATOM 3776 N N . HIS A 1 480 ? 37.925 7.810 -20.905 1.00 37.59 480 HIS A N 1
ATOM 3777 C CA . HIS A 1 480 ? 38.631 6.710 -21.555 1.00 37.59 480 HIS A CA 1
ATOM 3778 C C . HIS A 1 480 ? 39.505 7.290 -22.679 1.00 37.59 480 HIS A C 1
ATOM 3780 O O . HIS A 1 480 ? 39.176 7.202 -23.854 1.00 37.59 480 HIS A O 1
ATOM 3786 N N . GLU A 1 481 ? 40.623 7.900 -22.320 1.00 35.22 481 GLU A N 1
ATOM 3787 C CA . GLU A 1 481 ? 41.800 7.951 -23.171 1.00 35.22 481 GLU A CA 1
ATOM 3788 C C . GLU A 1 481 ? 42.884 7.227 -22.381 1.00 35.22 481 GLU A C 1
ATOM 3790 O O . GLU A 1 481 ? 43.246 7.663 -21.294 1.00 35.22 481 GLU A O 1
ATOM 3795 N N . GLN A 1 482 ? 43.374 6.118 -22.941 1.00 32.84 482 GLN A N 1
ATOM 3796 C CA . GLN A 1 482 ? 44.377 5.201 -22.377 1.00 32.84 482 GLN A CA 1
ATOM 3797 C C . GLN A 1 482 ? 43.834 4.054 -21.506 1.00 32.84 482 GLN A C 1
ATOM 3799 O O . GLN A 1 482 ? 44.334 3.786 -20.420 1.00 32.84 482 GLN A O 1
ATOM 3804 N N . ASP A 1 483 ? 42.882 3.286 -22.043 1.00 32.31 483 ASP A N 1
ATOM 3805 C CA . ASP A 1 483 ? 42.861 1.844 -21.775 1.00 32.31 483 ASP A CA 1
ATOM 3806 C C . ASP A 1 483 ? 43.230 1.108 -23.081 1.00 32.31 483 ASP A C 1
ATOM 3808 O O . ASP A 1 483 ? 42.431 1.122 -24.026 1.00 32.31 483 ASP A O 1
ATOM 3812 N N . PRO A 1 484 ? 44.435 0.510 -23.201 1.00 32.69 484 PRO A N 1
ATOM 3813 C CA . PRO A 1 484 ? 44.845 -0.202 -24.411 1.00 32.69 484 PRO A CA 1
ATOM 3814 C C . PRO A 1 484 ? 43.964 -1.424 -24.725 1.00 32.69 484 PRO A C 1
ATOM 3816 O O . PRO A 1 484 ? 44.056 -1.968 -25.824 1.00 32.69 484 PRO A O 1
ATOM 3819 N N . ALA A 1 485 ? 43.089 -1.851 -23.806 1.00 38.16 485 ALA A N 1
ATOM 3820 C CA . ALA A 1 485 ? 42.181 -2.976 -24.016 1.00 38.16 485 ALA A CA 1
ATOM 3821 C C . ALA A 1 485 ? 40.943 -2.644 -24.874 1.00 38.16 485 ALA A C 1
ATOM 3823 O O . ALA A 1 485 ? 40.236 -3.561 -25.288 1.00 38.16 485 ALA A O 1
ATOM 3824 N N . ARG A 1 486 ? 40.672 -1.363 -25.177 1.00 34.69 486 ARG A N 1
ATOM 3825 C CA . ARG A 1 486 ? 39.502 -0.946 -25.984 1.00 34.69 486 ARG A CA 1
ATOM 3826 C C . ARG A 1 486 ? 39.815 -0.531 -27.424 1.00 34.69 486 ARG A C 1
ATOM 3828 O O . ARG A 1 486 ? 38.886 -0.363 -28.208 1.00 34.69 486 ARG A O 1
ATOM 3835 N N . THR A 1 487 ? 41.087 -0.391 -27.802 1.00 30.41 487 THR A N 1
ATOM 3836 C CA . THR A 1 487 ? 41.482 -0.118 -29.201 1.00 30.41 487 THR A CA 1
ATOM 3837 C C . THR A 1 487 ? 41.691 -1.381 -30.036 1.00 30.41 487 THR A C 1
ATOM 3839 O O . THR A 1 487 ? 41.805 -1.291 -31.258 1.00 30.41 487 THR A O 1
ATOM 3842 N N . ALA A 1 488 ? 41.677 -2.569 -29.428 1.00 33.91 488 ALA A N 1
ATOM 3843 C CA . ALA A 1 488 ? 41.599 -3.816 -30.174 1.00 33.91 488 ALA A CA 1
ATOM 3844 C C . ALA A 1 488 ? 40.126 -4.138 -30.461 1.00 33.91 488 ALA A C 1
ATOM 3846 O O . ALA A 1 488 ? 39.342 -4.350 -29.538 1.00 33.91 488 ALA A O 1
ATOM 3847 N N . LYS A 1 489 ? 39.745 -4.179 -31.747 1.00 28.30 489 LYS A N 1
ATOM 3848 C CA . LYS A 1 489 ? 38.466 -4.762 -32.184 1.00 28.30 489 LYS A CA 1
ATOM 3849 C C . LYS A 1 489 ? 38.256 -6.098 -31.450 1.00 28.30 489 LYS A C 1
ATOM 3851 O O . LYS A 1 489 ? 39.184 -6.910 -31.460 1.00 28.30 489 LYS A O 1
ATOM 3856 N N . PRO A 1 490 ? 37.094 -6.342 -30.822 1.00 31.33 490 PRO A N 1
ATOM 3857 C CA . PRO A 1 490 ? 36.892 -7.557 -30.052 1.00 31.33 490 PRO A CA 1
ATOM 3858 C C . PRO A 1 490 ? 36.925 -8.758 -30.997 1.00 31.33 490 PRO A C 1
ATOM 3860 O O . PRO A 1 490 ? 36.087 -8.888 -31.887 1.00 31.33 490 PRO A O 1
ATOM 3863 N N . ASN A 1 491 ? 37.925 -9.618 -30.813 1.00 30.39 491 ASN A N 1
ATOM 3864 C CA . ASN A 1 491 ? 37.895 -10.965 -31.354 1.00 30.39 491 ASN A CA 1
ATOM 3865 C C . ASN A 1 491 ? 37.006 -11.802 -30.423 1.00 30.39 491 ASN A C 1
ATOM 3867 O O . ASN A 1 491 ? 37.260 -11.853 -29.215 1.00 30.39 491 ASN A O 1
ATOM 3871 N N . LEU A 1 492 ? 35.946 -12.391 -30.980 1.00 34.81 492 LEU A N 1
ATOM 3872 C CA . LEU A 1 492 ? 34.849 -13.042 -30.252 1.00 34.81 492 LEU A CA 1
ATOM 3873 C C . LEU A 1 492 ? 35.308 -14.212 -29.356 1.00 34.81 492 LEU A C 1
ATOM 3875 O O . LEU A 1 492 ? 34.592 -14.593 -28.435 1.00 34.81 492 LEU A O 1
ATOM 3879 N N . ASP A 1 493 ? 36.517 -14.732 -29.568 1.00 29.75 493 ASP A N 1
ATOM 3880 C CA . ASP A 1 493 ? 37.035 -15.911 -28.868 1.00 29.75 493 ASP A CA 1
ATOM 3881 C C . ASP A 1 493 ? 37.508 -15.636 -27.424 1.00 29.75 493 ASP A C 1
ATOM 3883 O O . ASP A 1 493 ? 37.587 -16.557 -26.611 1.00 29.75 493 ASP A O 1
ATOM 3887 N N . ASN A 1 494 ? 37.775 -14.378 -27.045 1.00 30.12 494 ASN A N 1
ATOM 3888 C CA . ASN A 1 494 ? 38.357 -14.063 -25.727 1.00 30.12 494 ASN A CA 1
ATOM 3889 C C . ASN A 1 494 ? 37.337 -13.816 -24.599 1.00 30.12 494 ASN A C 1
ATOM 3891 O O . ASN A 1 494 ? 37.721 -13.822 -23.429 1.00 30.12 494 ASN A O 1
ATOM 3895 N N . LEU A 1 495 ? 36.047 -13.639 -24.905 1.00 30.48 495 LEU A N 1
ATOM 3896 C CA . LEU A 1 495 ? 35.006 -13.451 -23.879 1.00 30.48 495 LEU A CA 1
ATOM 3897 C C . LEU A 1 495 ? 34.581 -14.768 -23.207 1.00 30.48 495 LEU A C 1
ATOM 3899 O O . LEU A 1 495 ? 34.135 -14.753 -22.063 1.00 30.48 495 LEU A O 1
ATOM 3903 N N . VAL A 1 496 ? 34.795 -15.912 -23.862 1.00 30.62 496 VAL A N 1
ATOM 3904 C CA . VAL A 1 496 ? 34.447 -17.239 -23.318 1.00 30.62 496 VAL A CA 1
ATOM 3905 C C . VAL A 1 496 ? 35.493 -17.738 -22.302 1.00 30.62 496 VAL A C 1
ATOM 3907 O O . VAL A 1 496 ? 35.176 -18.491 -21.381 1.00 30.62 496 VAL A O 1
ATOM 3910 N N . SER A 1 497 ? 36.743 -17.268 -22.387 1.00 27.80 497 SER A N 1
ATOM 3911 C CA . SER A 1 497 ? 37.832 -17.777 -21.540 1.00 27.80 497 SER A CA 1
ATOM 3912 C C . SER A 1 497 ? 37.925 -17.132 -20.148 1.00 27.80 497 SER A C 1
ATOM 3914 O O . SER A 1 497 ? 38.519 -17.738 -19.257 1.00 27.80 497 SER A O 1
ATOM 3916 N N . ALA A 1 498 ? 37.368 -15.936 -19.923 1.00 27.81 498 ALA A N 1
ATOM 3917 C CA . ALA A 1 498 ? 37.564 -15.210 -18.659 1.00 27.81 498 ALA A CA 1
ATOM 3918 C C . ALA A 1 498 ? 36.677 -15.707 -17.498 1.00 27.81 498 ALA A C 1
ATOM 3920 O O . ALA A 1 498 ? 37.011 -15.475 -16.339 1.00 27.81 498 ALA A O 1
ATOM 3921 N N . TYR A 1 499 ? 35.591 -16.431 -17.793 1.00 28.41 499 TYR A N 1
ATOM 3922 C CA . TYR A 1 499 ? 34.640 -16.932 -16.787 1.00 28.41 499 TYR A CA 1
ATOM 3923 C C . TYR A 1 499 ? 34.690 -18.451 -16.556 1.00 28.41 499 TYR A C 1
ATOM 3925 O O . TYR A 1 499 ? 33.979 -18.965 -15.703 1.00 28.41 499 TYR A O 1
ATOM 3933 N N . SER A 1 500 ? 35.592 -19.170 -17.232 1.00 26.25 500 SER A N 1
ATOM 3934 C CA . SER A 1 500 ? 35.782 -20.620 -17.042 1.00 26.25 500 SER A CA 1
ATOM 3935 C C . SER A 1 500 ? 36.779 -20.978 -15.923 1.00 26.25 500 SER A C 1
ATOM 3937 O O . SER A 1 500 ? 37.103 -22.146 -15.729 1.00 26.25 500 SER A O 1
ATOM 3939 N N . ALA A 1 501 ? 37.305 -19.991 -15.188 1.00 25.97 501 ALA A N 1
ATOM 3940 C CA . ALA A 1 501 ? 38.372 -20.190 -14.205 1.00 25.97 501 ALA A CA 1
ATOM 3941 C C . ALA A 1 501 ? 38.027 -19.586 -12.839 1.00 25.97 501 ALA A C 1
ATOM 3943 O O . ALA A 1 501 ? 38.712 -18.685 -12.359 1.00 25.97 501 ALA A O 1
ATOM 3944 N N . ARG A 1 502 ? 36.959 -20.091 -12.220 1.00 28.58 502 ARG A N 1
ATOM 3945 C CA . ARG A 1 502 ? 36.748 -20.159 -10.763 1.00 28.58 502 ARG A CA 1
ATOM 3946 C C . ARG A 1 502 ? 35.524 -21.048 -10.537 1.00 28.58 502 ARG A C 1
ATOM 3948 O O . ARG A 1 502 ? 34.400 -20.596 -10.706 1.00 28.58 502 ARG A O 1
ATOM 3955 N N . LEU A 1 503 ? 35.829 -22.326 -10.298 1.00 29.94 503 LEU A N 1
ATOM 3956 C CA . LEU A 1 503 ? 34.917 -23.393 -9.878 1.00 29.94 503 LEU A CA 1
ATOM 3957 C C . LEU A 1 503 ? 34.019 -22.970 -8.715 1.00 29.94 503 LEU A C 1
ATOM 3959 O O . LEU A 1 503 ? 34.538 -22.246 -7.830 1.00 29.94 503 LEU A O 1
#

Organism: NCBI:txid576137

Nearest PDB structures (foldseek):
  4id2-assembly1_A  TM=3.004E-01  e=1.440E+00  Bacteroides ovatus ATCC 8483

InterPro domains:
  IPR010730 Heterokaryon incompatibility [PF06985] (258-302)

Sequence (503 aa):
MGSLTSILHHKDENNSEWESEGEESGSFEVAKSAFIPPLLPVPADISSAGDKLCETCTALELTARRFVILPGDPDNEQNVPDGPEIPLGFVKDIQNKTSCPFCRLVLVSLGGSKVLVIEGDGEPTSVVPSWNTDGPRMDPHQPWNRTPQIRVLRPHCNLGNGGFVRLVRLNFFPEITLLANDSPIPSQTFFARPIQQDKIDFGMVRNWLNLCETWHGDDCNEVEMLDTITHPADEIPEFRVIDVVDNCLVYGESSCTYAALSYVWDPGALKLPEFYDQIPCTIRDAMQATREIGLRYLWVDTTGDSANVGLLGVRSGTRNYRQPVEELTSGFRLAFKPRIADYLADAVYETRGWTFQEKLFSRRSLQFIGGGVVFQCRRGNEWREDVVFGNETGIIGDLGVPDEDNDIGNSEGLIQSYSGLSFTFDSGIYFAFAGIAKHISRGLKSDLCHGIPKAYFDWFLLSTNLEHQTRRKRAPNQRHEQDPARTAKPNLDNLVSAYSARL

Solvent-accessible surface area (backbone atoms only — not comparable to full-atom values): 30361 Å² total; per-residue (Å²): 132,86,86,84,81,88,84,87,86,80,91,86,90,82,90,82,92,79,82,91,76,82,78,73,79,78,73,77,80,73,80,78,76,69,80,73,76,80,82,58,82,75,70,81,78,49,54,60,95,82,58,43,62,45,73,72,61,52,74,62,68,82,50,60,68,71,34,51,57,48,96,86,44,90,51,50,84,45,67,55,58,80,36,75,77,42,83,72,44,44,40,61,60,44,69,69,37,75,49,13,37,62,45,49,49,53,40,49,42,37,41,40,89,52,57,58,47,54,49,89,97,66,41,42,24,28,37,37,31,22,40,27,57,42,50,57,47,76,40,50,92,41,80,85,47,34,53,38,49,30,34,29,38,34,55,46,57,32,30,71,87,73,45,82,56,77,59,94,52,36,39,77,79,26,35,36,29,45,29,37,93,44,48,87,52,94,73,39,57,76,20,27,38,67,64,68,52,37,34,62,67,45,70,58,53,37,45,54,53,50,48,48,47,72,75,46,43,64,74,38,72,60,50,82,83,48,86,84,68,72,45,61,42,77,76,38,88,84,32,60,26,33,33,50,82,81,65,33,70,40,76,45,54,72,83,64,68,61,48,75,50,101,49,42,40,69,66,74,35,44,77,45,82,90,27,54,84,72,48,37,42,30,56,55,33,48,38,50,49,35,50,57,60,70,40,53,28,40,34,65,43,76,71,50,98,74,50,63,86,43,51,69,16,71,46,79,67,59,25,88,44,82,77,62,48,28,48,64,49,96,81,41,39,39,22,54,50,81,53,71,65,59,43,44,80,80,33,70,64,76,42,32,39,56,48,53,44,51,64,74,69,40,45,58,46,80,43,79,50,85,75,46,48,36,40,37,39,39,41,49,46,74,47,46,59,50,40,33,72,66,85,66,87,51,60,34,35,55,79,69,70,76,59,92,85,52,84,50,62,66,54,50,52,52,51,59,65,51,69,77,39,43,63,99,48,75,66,48,59,62,66,40,36,42,69,58,51,54,34,46,25,58,77,63,71,24,60,62,59,98,81,41,43,61,85,48,45,74,64,62,69,70,63,76,76,94,59,95,80,79,83,74,92,61,74,92,76,71,79,90,74,88,57,81,81,72,77,52,81,84,63,81,74,63,72,68,62,74,74,75,78,74,134